Protein AF-0000000067174247 (afdb_homodimer)

Secondary structure (DSSP, 8-state):
------HHHHHHHHHHHHHT-HHHHHHHHTS-HHHHHHHHHHHHHHHTS--EEE-SSS-EEE-HHHHHHHHHHHHHHHHHHHHHHHHTT------EEEEEEEEGGGHHHHHHHHHHHHHHH-TTEEEEEEEE-HHHHHHHHHTTS-SEEEEESTT--TTEEEEEEEEE--EEEEETTSGGGG-TTS-B-GGGGTTSEEEEE--TTHHHHHHHHHHHHT---EEEEEE--HHHHHHHHHTTS-BEEESPPPS--B-TTS-BEEEEEB-S--PPEEEEEEEETTPPPPHHHHHHHHHHHHHHHSS----/------HHHHHHHHHHHHHT-HHHHHHHHTS-HHHHHHHHHHHHHHHTS--EEE-SSS-EEE-HHHHHHHHHHHHHHHHHHHHHHHHTT------EEEEEEEEGGGHHHHHHHHHHHHHHH-TTEEEEEEEE-HHHHHHHHHTTS-SEEEEESTT--TTEEEEEEEEE--EEEEETTSGGGG-TTS-B-GGGGTTSEEEEE--TTHHHHHHHHHHHHT---EEEEEE--HHHHHHHHHTTS-BEEESPPPS--B-TTS-BEEEEEB-S--PPEEEEEEEETTPPPPHHHHHHHHHHHHHHHSS----

Solvent-accessible surface area (backbone atoms only — not comparable to full-atom values): 33000 Å² total; per-residue (Å²): 127,80,79,75,70,51,71,65,42,51,54,51,46,53,40,27,64,73,56,27,18,62,61,60,24,13,60,74,68,72,50,51,48,65,57,50,51,51,41,48,51,50,45,23,60,65,70,69,43,66,40,62,39,82,45,95,52,99,36,43,38,70,30,76,58,25,21,56,47,44,45,52,45,52,36,52,54,50,49,51,53,46,55,56,37,59,70,65,72,47,76,89,68,56,69,47,78,43,46,34,25,28,27,49,92,50,30,25,56,42,49,46,56,49,50,54,50,41,46,72,77,37,66,47,43,48,77,44,65,47,72,31,54,66,69,58,39,52,50,31,30,68,46,36,69,14,68,36,29,43,33,63,67,57,82,70,54,84,64,41,41,72,45,82,46,44,78,36,50,56,28,36,35,32,15,56,84,37,80,67,43,79,46,51,86,54,62,40,51,74,67,81,47,35,90,41,40,25,42,40,59,54,38,92,51,57,32,56,53,57,54,47,52,31,56,76,70,72,38,65,74,38,74,71,40,73,29,71,46,71,60,31,45,46,14,28,16,22,72,62,66,22,33,34,73,50,48,85,79,61,86,64,45,68,29,66,55,68,28,39,40,37,70,28,46,54,66,60,93,64,81,54,49,36,40,22,42,35,32,44,53,91,58,71,72,37,71,63,55,51,51,50,50,49,49,53,47,52,62,39,68,70,47,75,72,80,123,124,81,76,75,71,53,72,66,44,50,52,52,47,53,40,28,65,73,55,26,20,62,61,59,24,12,61,74,68,71,49,49,49,66,58,50,50,50,40,48,50,52,45,23,60,64,72,68,43,66,39,62,39,82,45,95,54,98,35,43,41,69,29,75,59,24,22,57,46,45,44,52,45,52,36,52,53,49,50,53,53,47,55,57,37,58,71,65,73,46,78,90,69,54,68,45,79,43,46,34,25,29,26,48,91,50,30,25,56,42,49,45,56,49,51,55,51,42,45,71,78,36,66,48,43,49,76,43,65,47,72,32,54,67,67,57,40,52,49,30,31,68,45,37,68,13,69,36,29,43,33,64,67,57,84,70,54,83,65,41,43,71,45,82,48,44,76,37,51,57,28,38,35,30,13,57,84,38,80,66,43,78,45,52,85,53,61,42,52,74,66,82,46,36,90,41,42,25,41,41,57,54,38,92,51,56,32,55,52,57,51,47,50,31,55,74,70,73,39,66,73,39,76,71,40,74,31,71,47,71,60,31,45,47,14,28,16,22,72,62,67,23,33,32,71,50,48,82,80,62,86,63,44,69,28,67,55,65,29,40,39,36,72,26,47,52,66,60,93,66,80,53,49,35,39,20,43,36,32,45,53,90,59,71,72,38,71,64,56,50,52,51,50,49,50,54,47,54,63,39,68,69,46,75,72,81,122

Radius of gyration: 26.57 Å; Cα contacts (8 Å, |Δi|>4): 1132; chains: 2; bounding box: 58×86×74 Å

pLDDT: mean 91.12, std 11.35, range [26.22, 98.88]

Structure (mmCIF, N/CA/C/O backbone):
data_AF-0000000067174247-model_v1
#
loop_
_entity.id
_entity.type
_entity.pdbx_description
1 polymer 'Probable hydrogen peroxide-inducible genes activator'
#
loop_
_atom_site.group_PDB
_atom_site.id
_atom_site.type_symbol
_atom_site.label_atom_id
_atom_site.label_alt_id
_atom_site.label_comp_id
_atom_site.label_asym_id
_atom_site.label_entity_id
_atom_site.label_seq_id
_atom_site.pdbx_PDB_ins_code
_atom_site.Cartn_x
_atom_site.Cartn_y
_atom_site.Cartn_z
_atom_site.occupancy
_atom_site.B_iso_or_equiv
_atom_site.auth_seq_id
_atom_site.auth_comp_id
_atom_site.auth_asym_id
_atom_site.auth_atom_id
_atom_site.pdbx_PDB_model_num
ATOM 1 N N . MET A 1 1 ? -18.281 -20.656 -41.594 1 36.91 1 MET A N 1
ATOM 2 C CA . MET A 1 1 ? -16.844 -20.766 -41.875 1 36.91 1 MET A CA 1
ATOM 3 C C . MET A 1 1 ? -16.062 -21 -40.594 1 36.91 1 MET A C 1
ATOM 5 O O . MET A 1 1 ? -16.438 -20.516 -39.531 1 36.91 1 MET A O 1
ATOM 9 N N . ALA A 1 2 ? -15.32 -22.016 -40.5 1 44.81 2 ALA A N 1
ATOM 10 C CA . ALA A 1 2 ? -14.539 -22.453 -39.344 1 44.81 2 ALA A CA 1
ATOM 11 C C . ALA A 1 2 ? -13.75 -21.281 -38.75 1 44.81 2 ALA A C 1
ATOM 13 O O . ALA A 1 2 ? -13.148 -20.5 -39.5 1 44.81 2 ALA A O 1
ATOM 14 N N . LYS A 1 3 ? -14.156 -20.609 -37.594 1 57.16 3 LYS A N 1
ATOM 15 C CA . LYS A 1 3 ? -13.422 -19.547 -36.938 1 57.16 3 LYS A CA 1
ATOM 16 C C . LYS A 1 3 ? -11.93 -19.859 -36.875 1 57.16 3 LYS A C 1
ATOM 18 O O . LYS A 1 3 ? -11.539 -20.938 -36.438 1 57.16 3 LYS A O 1
ATOM 23 N N . SER A 1 4 ? -11.211 -19.25 -37.844 1 69.38 4 SER A N 1
ATOM 24 C CA . SER A 1 4 ? -9.883 -19.75 -38.188 1 69.38 4 SER A CA 1
ATOM 25 C C . SER A 1 4 ? -8.789 -18.984 -37.438 1 69.38 4 SER A C 1
ATOM 27 O O . SER A 1 4 ? -7.922 -18.375 -38.062 1 69.38 4 SER A O 1
ATOM 29 N N . PHE A 1 5 ? -9.008 -18.641 -36.188 1 75 5 PHE A N 1
ATOM 30 C CA . PHE A 1 5 ? -7.812 -18.062 -35.594 1 75 5 PHE A CA 1
ATOM 31 C C . PHE A 1 5 ? -6.871 -19.156 -35.094 1 75 5 PHE A C 1
ATOM 33 O O . PHE A 1 5 ? -7.293 -20.297 -34.875 1 75 5 PHE A O 1
ATOM 40 N N . THR A 1 6 ? -5.562 -18.797 -35.031 1 83 6 THR A N 1
ATOM 41 C CA . THR A 1 6 ? -4.523 -19.75 -34.656 1 83 6 THR A CA 1
ATOM 42 C C . THR A 1 6 ? -4.191 -19.625 -33.188 1 83 6 THR A C 1
ATOM 44 O O . THR A 1 6 ? -4.512 -18.625 -32.531 1 83 6 THR A O 1
ATOM 47 N N . LEU A 1 7 ? -3.551 -20.672 -32.688 1 87.06 7 LEU A N 1
ATOM 48 C CA . LEU A 1 7 ? -3.055 -20.656 -31.312 1 87.06 7 LEU A CA 1
ATOM 49 C C . LEU A 1 7 ? -2.008 -19.562 -31.141 1 87.06 7 LEU A C 1
ATOM 51 O O . LEU A 1 7 ? -1.919 -18.953 -30.062 1 87.06 7 LEU A O 1
ATOM 55 N N . VAL A 1 8 ? -1.284 -19.266 -32.188 1 87.75 8 VAL A N 1
ATOM 56 C CA . VAL A 1 8 ? -0.26 -18.219 -32.125 1 87.75 8 VAL A CA 1
ATOM 57 C C . VAL A 1 8 ? -0.917 -16.859 -31.969 1 87.75 8 VAL A C 1
ATOM 59 O O . VAL A 1 8 ? -0.449 -16.031 -31.172 1 87.75 8 VAL A O 1
ATOM 62 N N . GLN A 1 9 ? -1.963 -16.688 -32.625 1 88.25 9 GLN A N 1
ATOM 63 C CA . GLN A 1 9 ? -2.691 -15.422 -32.5 1 88.25 9 GLN A CA 1
ATOM 64 C C . GLN A 1 9 ? -3.238 -15.242 -31.078 1 88.25 9 GLN A C 1
ATOM 66 O O . GLN A 1 9 ? -3.205 -14.141 -30.531 1 88.25 9 GLN A O 1
ATOM 71 N N . LEU A 1 10 ? -3.703 -16.328 -30.516 1 89.25 10 LEU A N 1
ATOM 72 C CA . LEU A 1 10 ? -4.215 -16.281 -29.141 1 89.25 10 LEU A CA 1
ATOM 73 C C . LEU A 1 10 ? -3.092 -15.961 -28.156 1 89.25 10 LEU A C 1
ATOM 75 O O . LEU A 1 10 ? -3.287 -15.203 -27.203 1 89.25 10 LEU A O 1
ATOM 79 N N . ARG A 1 11 ? -1.966 -16.562 -28.375 1 90.38 11 ARG A N 1
ATOM 80 C CA . ARG A 1 11 ? -0.806 -16.297 -27.531 1 90.38 11 ARG A CA 1
ATOM 81 C C . ARG A 1 11 ? -0.373 -14.836 -27.656 1 90.38 11 ARG A C 1
ATOM 83 O O . ARG A 1 11 ? -0.05 -14.195 -26.656 1 90.38 11 ARG A O 1
ATOM 90 N N . TYR A 1 12 ? -0.351 -14.336 -28.891 1 91.88 12 TYR A N 1
ATOM 91 C CA . TYR A 1 12 ? -0.021 -12.938 -29.125 1 91.88 12 TYR A CA 1
ATOM 92 C C . TYR A 1 12 ? -0.999 -12.016 -28.422 1 91.88 12 TYR A C 1
ATOM 94 O O . TYR A 1 12 ? -0.587 -11.07 -27.734 1 91.88 12 TYR A O 1
ATOM 102 N N . PHE A 1 13 ? -2.225 -12.336 -28.516 1 92.81 13 PHE A N 1
ATOM 103 C CA . PHE A 1 13 ? -3.293 -11.562 -27.891 1 92.81 13 PHE A CA 1
ATOM 104 C C . PHE A 1 13 ? -3.119 -11.516 -26.391 1 92.81 13 PHE A C 1
ATOM 106 O O . PHE A 1 13 ? -3.191 -10.445 -25.781 1 92.81 13 PHE A O 1
ATOM 113 N N . THR A 1 14 ? -2.852 -12.688 -25.781 1 90.5 14 THR A N 1
ATOM 114 C CA . THR A 1 14 ? -2.711 -12.781 -24.344 1 90.5 14 THR A CA 1
ATOM 115 C C . THR A 1 14 ? -1.505 -11.977 -23.859 1 90.5 14 THR A C 1
ATOM 117 O O . THR A 1 14 ? -1.547 -11.359 -22.797 1 90.5 14 THR A O 1
ATOM 120 N N . ALA A 1 15 ? -0.456 -11.945 -24.609 1 90.06 15 ALA A N 1
ATOM 121 C CA . ALA A 1 15 ? 0.736 -11.172 -24.281 1 90.06 15 ALA A CA 1
ATOM 122 C C . ALA A 1 15 ? 0.451 -9.672 -24.328 1 90.06 15 ALA A C 1
ATOM 124 O O . ALA A 1 15 ? 0.858 -8.93 -23.438 1 90.06 15 ALA A O 1
ATOM 125 N N . VAL A 1 16 ? -0.258 -9.273 -25.375 1 91.44 16 VAL A N 1
ATOM 126 C CA . VAL A 1 16 ? -0.594 -7.855 -25.5 1 91.44 16 VAL A CA 1
ATOM 127 C C . VAL A 1 16 ? -1.51 -7.43 -24.359 1 91.44 16 VAL A C 1
ATOM 129 O O . VAL A 1 16 ? -1.368 -6.332 -23.812 1 91.44 16 VAL A O 1
ATOM 132 N N . ALA A 1 17 ? -2.408 -8.297 -24.047 1 89.19 17 ALA A N 1
ATOM 133 C CA . ALA A 1 17 ? -3.33 -8.016 -22.938 1 89.19 17 ALA A CA 1
ATOM 134 C C . ALA A 1 17 ? -2.578 -7.824 -21.625 1 89.19 17 ALA A C 1
ATOM 136 O O . ALA A 1 17 ? -2.91 -6.938 -20.844 1 89.19 17 ALA A O 1
ATOM 137 N N . ARG A 1 18 ? -1.599 -8.609 -21.438 1 84.62 18 ARG A N 1
ATOM 138 C CA . ARG A 1 18 ? -0.809 -8.578 -20.219 1 84.62 18 ARG A CA 1
ATOM 139 C C . ARG A 1 18 ? 0.027 -7.309 -20.125 1 84.62 18 ARG A C 1
ATOM 141 O O . ARG A 1 18 ? 0.11 -6.684 -19.062 1 84.62 18 ARG A O 1
ATOM 148 N N . HIS A 1 19 ? 0.591 -6.895 -21.219 1 83.44 19 HIS A N 1
ATOM 149 C CA . HIS A 1 19 ? 1.525 -5.777 -21.234 1 83.44 19 HIS A CA 1
ATOM 150 C C . HIS A 1 19 ? 0.799 -4.453 -21.453 1 83.44 19 HIS A C 1
ATOM 152 O O . HIS A 1 19 ? 1.35 -3.385 -21.188 1 83.44 19 HIS A O 1
ATOM 158 N N . GLU A 1 20 ? -0.34 -4.559 -22 1 86.31 20 GLU A N 1
ATOM 159 C CA . GLU A 1 20 ? -1.117 -3.389 -22.406 1 86.31 20 GLU A CA 1
ATOM 160 C C . GLU A 1 20 ? -0.294 -2.449 -23.281 1 86.31 20 GLU A C 1
ATOM 162 O O . GLU A 1 20 ? -0.422 -1.227 -23.172 1 86.31 20 GLU A O 1
ATOM 167 N N . ASN A 1 21 ? 0.574 -3.018 -23.922 1 86 21 ASN A N 1
ATOM 168 C CA . ASN A 1 21 ? 1.507 -2.312 -24.797 1 86 21 ASN A CA 1
ATOM 169 C C . ASN A 1 21 ? 2.006 -3.211 -25.922 1 86 21 ASN A C 1
ATOM 171 O O . ASN A 1 21 ? 2.594 -4.266 -25.672 1 86 21 ASN A O 1
ATOM 175 N N . MET A 1 22 ? 1.813 -2.723 -27.188 1 89.62 22 MET A N 1
ATOM 176 C CA . MET A 1 22 ? 2.15 -3.531 -28.344 1 89.62 22 MET A CA 1
ATOM 177 C C . MET A 1 22 ? 3.656 -3.744 -28.453 1 89.62 22 MET A C 1
ATOM 179 O O . MET A 1 22 ? 4.117 -4.867 -28.672 1 89.62 22 MET A O 1
ATOM 183 N N . ARG A 1 23 ? 4.328 -2.666 -28.141 1 86.44 23 ARG A N 1
ATOM 184 C CA . ARG A 1 23 ? 5.781 -2.74 -28.266 1 86.44 23 ARG A CA 1
ATOM 185 C C . ARG A 1 23 ? 6.375 -3.658 -27.203 1 86.44 23 ARG A C 1
ATOM 187 O O . ARG A 1 23 ? 7.219 -4.504 -27.5 1 86.44 23 ARG A O 1
ATOM 194 N N . ALA A 1 24 ? 5.898 -3.562 -26 1 87.31 24 ALA A N 1
ATOM 195 C CA . ALA A 1 24 ? 6.383 -4.395 -24.906 1 87.31 24 ALA A CA 1
ATOM 196 C C . ALA A 1 24 ? 6.059 -5.863 -25.141 1 87.31 24 ALA A C 1
ATOM 198 O O . ALA A 1 24 ? 6.891 -6.738 -24.891 1 87.31 24 ALA A O 1
ATOM 199 N N . ALA A 1 25 ? 4.93 -6.074 -25.609 1 90.5 25 ALA A N 1
ATOM 200 C CA . ALA A 1 25 ? 4.504 -7.441 -25.906 1 90.5 25 ALA A CA 1
ATOM 201 C C . ALA A 1 25 ? 5.344 -8.047 -27.016 1 90.5 25 ALA A C 1
ATOM 203 O O . ALA A 1 25 ? 5.734 -9.219 -26.953 1 90.5 25 ALA A O 1
ATOM 204 N N . ALA A 1 26 ? 5.684 -7.281 -28.016 1 91.62 26 ALA A N 1
ATOM 205 C CA . ALA A 1 26 ? 6.488 -7.762 -29.125 1 91.62 26 ALA A CA 1
ATOM 206 C C . ALA A 1 26 ? 7.887 -8.164 -28.672 1 91.62 26 ALA A C 1
ATOM 208 O O . ALA A 1 26 ? 8.406 -9.203 -29.078 1 91.62 26 ALA A O 1
ATOM 209 N N . LEU A 1 27 ? 8.414 -7.336 -27.781 1 85.44 27 LEU A N 1
ATOM 210 C CA . LEU A 1 27 ? 9.727 -7.625 -27.219 1 85.44 27 LEU A CA 1
ATOM 211 C C . LEU A 1 27 ? 9.703 -8.922 -26.422 1 85.44 27 LEU A C 1
ATOM 213 O O . LEU A 1 27 ? 10.594 -9.766 -26.562 1 85.44 27 LEU A O 1
ATOM 217 N N . ASP A 1 28 ? 8.688 -9.102 -25.703 1 85.06 28 ASP A N 1
ATOM 218 C CA . ASP A 1 28 ? 8.531 -10.289 -24.859 1 85.06 28 ASP A CA 1
ATOM 219 C C . ASP A 1 28 ? 8.383 -11.547 -25.719 1 85.06 28 ASP A C 1
ATOM 221 O O . ASP A 1 28 ? 8.859 -12.617 -25.344 1 85.06 28 ASP A O 1
ATOM 225 N N . LEU A 1 29 ? 7.719 -11.422 -26.828 1 89.5 29 LEU A N 1
ATOM 226 C CA . LEU A 1 29 ? 7.41 -12.547 -27.703 1 89.5 29 LEU A CA 1
ATOM 227 C C . LEU A 1 29 ? 8.516 -12.75 -28.734 1 89.5 29 LEU A C 1
ATOM 229 O O . LEU A 1 29 ? 8.5 -13.719 -29.484 1 89.5 29 LEU A O 1
ATOM 233 N N . ASN A 1 30 ? 9.453 -11.812 -28.688 1 89.81 30 ASN A N 1
ATOM 234 C CA . ASN A 1 30 ? 10.547 -11.852 -29.641 1 89.81 30 ASN A CA 1
ATOM 235 C C . ASN A 1 30 ? 10.039 -11.805 -31.078 1 89.81 30 ASN A C 1
ATOM 237 O O . ASN A 1 30 ? 10.406 -12.648 -31.906 1 89.81 30 ASN A O 1
ATOM 241 N N . VAL A 1 31 ? 9.109 -10.883 -31.391 1 92.06 31 VAL A N 1
ATOM 242 C CA . VAL A 1 31 ? 8.602 -10.594 -32.719 1 92.06 31 VAL A CA 1
ATOM 243 C C . VAL A 1 31 ? 8.609 -9.086 -32.969 1 92.06 31 VAL A C 1
ATOM 245 O O . VAL A 1 31 ? 8.859 -8.305 -32.031 1 92.06 31 VAL A O 1
ATOM 248 N N . THR A 1 32 ? 8.445 -8.719 -34.156 1 91.38 32 THR A N 1
ATOM 249 C CA . THR A 1 32 ? 8.352 -7.289 -34.469 1 91.38 32 THR A CA 1
ATOM 250 C C . THR A 1 32 ? 6.977 -6.75 -34.094 1 91.38 32 THR A C 1
ATOM 252 O O . THR A 1 32 ? 5.992 -7.488 -34.094 1 91.38 32 THR A O 1
ATOM 255 N N . GLN A 1 33 ? 7.004 -5.512 -33.75 1 91.75 33 GLN A N 1
ATOM 256 C CA . GLN A 1 33 ? 5.734 -4.863 -33.438 1 91.75 33 GLN A CA 1
ATOM 257 C C . GLN A 1 33 ? 4.758 -4.957 -34.594 1 91.75 33 GLN A C 1
ATOM 259 O O . GLN A 1 33 ? 3.551 -5.094 -34.406 1 91.75 33 GLN A O 1
ATOM 264 N N . SER A 1 34 ? 5.258 -4.887 -35.812 1 93.44 34 SER A N 1
ATOM 265 C CA . SER A 1 34 ? 4.41 -4.973 -37 1 93.44 34 SER A CA 1
ATOM 266 C C . SER A 1 34 ? 3.771 -6.352 -37.125 1 93.44 34 SER A C 1
ATOM 268 O O . SER A 1 34 ? 2.584 -6.469 -37.438 1 93.44 34 SER A O 1
ATOM 270 N N . THR A 1 35 ? 4.551 -7.363 -36.906 1 91.94 35 THR A N 1
ATOM 271 C CA . THR A 1 35 ? 4.055 -8.734 -36.938 1 91.94 35 THR A CA 1
ATOM 272 C C . THR A 1 35 ? 2.959 -8.938 -35.906 1 91.94 35 THR A C 1
ATOM 274 O O . THR A 1 35 ? 1.91 -9.508 -36.188 1 91.94 35 THR A O 1
ATOM 277 N N . LEU A 1 36 ? 3.248 -8.508 -34.719 1 94.69 36 LEU A N 1
ATOM 278 C CA . LEU A 1 36 ? 2.293 -8.648 -33.625 1 94.69 36 LEU A CA 1
ATOM 279 C C . LEU A 1 36 ? 1.013 -7.871 -33.906 1 94.69 36 LEU A C 1
ATOM 281 O O . LEU A 1 36 ? -0.089 -8.383 -33.688 1 94.69 36 LEU A O 1
ATOM 285 N N . SER A 1 37 ? 1.156 -6.637 -34.406 1 94.19 37 SER A N 1
ATOM 286 C CA . SER A 1 37 ? 0.009 -5.793 -34.719 1 94.19 37 SER A CA 1
ATOM 287 C C . SER A 1 37 ? -0.855 -6.43 -35.812 1 94.19 37 SER A C 1
ATOM 289 O O . SER A 1 37 ? -2.084 -6.434 -35.719 1 94.19 37 SER A O 1
ATOM 291 N N . ALA A 1 38 ? -0.225 -6.953 -36.812 1 93.38 38 ALA A N 1
ATOM 292 C CA . ALA A 1 38 ? -0.947 -7.609 -37.875 1 93.38 38 ALA A CA 1
ATOM 293 C C . ALA A 1 38 ? -1.72 -8.82 -37.375 1 93.38 38 ALA A C 1
ATOM 295 O O . ALA A 1 38 ? -2.861 -9.055 -37.781 1 93.38 38 ALA A O 1
ATOM 296 N N . ALA A 1 39 ? -1.055 -9.578 -36.562 1 92.88 39 ALA A N 1
ATOM 297 C CA . ALA A 1 39 ? -1.688 -10.766 -36 1 92.88 39 ALA A CA 1
ATOM 298 C C . ALA A 1 39 ? -2.916 -10.391 -35.188 1 92.88 39 ALA A C 1
ATOM 300 O O . ALA A 1 39 ? -3.947 -11.07 -35.25 1 92.88 39 ALA A O 1
ATOM 301 N N . ILE A 1 40 ? -2.803 -9.352 -34.406 1 94.38 40 ILE A N 1
ATOM 302 C CA . ILE A 1 40 ? -3.904 -8.891 -33.562 1 94.38 40 ILE A CA 1
ATOM 303 C C . ILE A 1 40 ? -5.051 -8.398 -34.438 1 94.38 40 ILE A C 1
ATOM 305 O O . ILE A 1 40 ? -6.219 -8.703 -34.188 1 94.38 40 ILE A O 1
ATOM 309 N N . HIS A 1 41 ? -4.703 -7.684 -35.469 1 93.75 41 HIS A N 1
ATOM 310 C CA . HIS A 1 41 ? -5.719 -7.191 -36.375 1 93.75 41 HIS A CA 1
ATOM 311 C C . HIS A 1 41 ? -6.449 -8.344 -37.062 1 93.75 41 HIS A C 1
ATOM 313 O O . HIS A 1 41 ? -7.672 -8.297 -37.219 1 93.75 41 HIS A O 1
ATOM 319 N N . GLN A 1 42 ? -5.715 -9.281 -37.469 1 90.44 42 GLN A N 1
ATOM 320 C CA . GLN A 1 42 ? -6.328 -10.453 -38.094 1 90.44 42 GLN A CA 1
ATOM 321 C C . GLN A 1 42 ? -7.246 -11.18 -37.125 1 90.44 42 GLN A C 1
ATOM 323 O O . GLN A 1 42 ? -8.328 -11.633 -37.5 1 90.44 42 GLN A O 1
ATOM 328 N N . LEU A 1 43 ? -6.793 -11.344 -35.906 1 91.88 43 LEU A N 1
ATOM 329 C CA . LEU A 1 43 ? -7.613 -11.977 -34.875 1 91.88 43 LEU A CA 1
ATOM 330 C C . LEU A 1 43 ? -8.914 -11.203 -34.688 1 91.88 43 LEU A C 1
ATOM 332 O O . LEU A 1 43 ? -9.984 -11.797 -34.562 1 91.88 43 LEU A O 1
ATOM 336 N N . GLU A 1 44 ? -8.789 -9.891 -34.625 1 93.62 44 GLU A N 1
ATOM 337 C CA . GLU A 1 44 ? -9.961 -9.039 -34.438 1 93.62 44 GLU A CA 1
ATOM 338 C C . GLU A 1 44 ? -10.938 -9.219 -35.594 1 93.62 44 GLU A C 1
ATOM 340 O O . GLU A 1 44 ? -12.156 -9.273 -35.406 1 93.62 44 GLU A O 1
ATOM 345 N N . ARG A 1 45 ? -10.43 -9.32 -36.781 1 90.06 45 ARG A N 1
ATOM 346 C CA . ARG A 1 45 ? -11.258 -9.555 -37.938 1 90.06 45 ARG A CA 1
ATOM 347 C C . ARG A 1 45 ? -11.969 -10.898 -37.875 1 90.06 45 ARG A C 1
ATOM 349 O O . ARG A 1 45 ? -13.156 -11.008 -38.188 1 90.06 45 ARG A O 1
ATOM 356 N N . GLU A 1 46 ? -11.258 -11.875 -37.469 1 86.81 46 GLU A N 1
ATOM 357 C CA . GLU A 1 46 ? -11.805 -13.227 -37.406 1 86.81 46 GLU A CA 1
ATOM 358 C C . GLU A 1 46 ? -12.906 -13.328 -36.344 1 86.81 46 GLU A C 1
ATOM 360 O O . GLU A 1 46 ? -13.906 -14.023 -36.562 1 86.81 46 GLU A O 1
ATOM 365 N N . VAL A 1 47 ? -12.625 -12.656 -35.25 1 88.94 47 VAL A N 1
ATOM 366 C CA . VAL A 1 47 ? -13.602 -12.742 -34.156 1 88.94 47 VAL A CA 1
ATOM 367 C C . VAL A 1 47 ? -14.688 -11.688 -34.375 1 88.94 47 VAL A C 1
ATOM 369 O O . VAL A 1 47 ? -15.75 -11.758 -33.75 1 88.94 47 VAL A O 1
ATOM 372 N N . GLY A 1 48 ? -14.469 -10.727 -35.188 1 89.44 48 GLY A N 1
ATOM 373 C CA . GLY A 1 48 ? -15.477 -9.734 -35.562 1 89.44 48 GLY A CA 1
ATOM 374 C C . GLY A 1 48 ? -15.633 -8.648 -34.5 1 89.44 48 GLY A C 1
ATOM 375 O O . GLY A 1 48 ? -16.734 -8.125 -34.312 1 89.44 48 GLY A O 1
ATOM 376 N N . ALA A 1 49 ? -14.625 -8.422 -33.781 1 92.25 49 ALA A N 1
ATOM 377 C CA . ALA A 1 49 ? -14.68 -7.414 -32.719 1 92.25 49 ALA A CA 1
ATOM 378 C C . ALA A 1 49 ? -13.297 -6.805 -32.469 1 92.25 49 ALA A C 1
ATOM 380 O O . ALA A 1 49 ? -12.273 -7.465 -32.688 1 92.25 49 ALA A O 1
ATOM 381 N N . GLU A 1 50 ? -13.312 -5.574 -32.094 1 93.75 50 GLU A N 1
ATOM 382 C CA . GLU A 1 50 ? -12.086 -4.98 -31.578 1 93.75 50 GLU A CA 1
ATOM 383 C C . GLU A 1 50 ? -11.758 -5.5 -30.188 1 93.75 50 GLU A C 1
ATOM 385 O O . GLU A 1 50 ? -12.641 -5.578 -29.328 1 93.75 50 GLU A O 1
ATOM 390 N N . LEU A 1 51 ? -10.508 -5.824 -30.062 1 93.56 51 LEU A N 1
ATOM 391 C CA . LEU A 1 51 ? -10.117 -6.449 -28.812 1 93.56 51 LEU A CA 1
ATOM 392 C C . LEU A 1 51 ? -9.375 -5.457 -27.922 1 93.56 51 LEU A C 1
ATOM 394 O O . LEU A 1 51 ? -9.25 -5.672 -26.719 1 93.56 51 LEU A O 1
ATOM 398 N N . PHE A 1 52 ? -8.82 -4.453 -28.531 1 93.56 52 PHE A N 1
ATOM 399 C CA . PHE A 1 52 ? -8.086 -3.422 -27.812 1 93.56 52 PHE A CA 1
ATOM 400 C C . PHE A 1 52 ? -8.562 -2.033 -28.219 1 93.56 52 PHE A C 1
ATOM 402 O O . PHE A 1 52 ? -8.984 -1.822 -29.344 1 93.56 52 PHE A O 1
ATOM 409 N N . GLN A 1 53 ? -8.555 -1.161 -27.188 1 91.69 53 GLN A N 1
ATOM 410 C CA . GLN A 1 53 ? -8.742 0.262 -27.453 1 91.69 53 GLN A CA 1
ATOM 411 C C . GLN A 1 53 ? -7.453 1.04 -27.203 1 91.69 53 GLN A C 1
ATOM 413 O O . GLN A 1 53 ? -6.703 0.739 -26.281 1 91.69 53 GLN A O 1
ATOM 418 N N . ARG A 1 54 ? -7.223 1.934 -28.125 1 82.88 54 ARG A N 1
ATOM 419 C CA . ARG A 1 54 ? -6.027 2.76 -28 1 82.88 54 ARG A CA 1
ATOM 420 C C . ARG A 1 54 ? -6.262 3.91 -27.016 1 82.88 54 ARG A C 1
ATOM 422 O O . ARG A 1 54 ? -7.34 4.512 -27.016 1 82.88 54 ARG A O 1
ATOM 429 N N . LEU A 1 55 ? -5.32 4.012 -26.078 1 77.25 55 LEU A N 1
ATOM 430 C CA . LEU A 1 55 ? -5.383 5.117 -25.125 1 77.25 55 LEU A CA 1
ATOM 431 C C . LEU A 1 55 ? -4.551 6.301 -25.609 1 77.25 55 LEU A C 1
ATOM 433 O O . LEU A 1 55 ? -3.66 6.137 -26.438 1 77.25 55 LEU A O 1
ATOM 437 N N . SER A 1 56 ? -5.012 7.426 -25.172 1 67.75 56 SER A N 1
ATOM 438 C CA . SER A 1 56 ? -4.293 8.633 -25.547 1 67.75 56 SER A CA 1
ATOM 439 C C . SER A 1 56 ? -2.814 8.539 -25.172 1 67.75 56 SER A C 1
ATOM 441 O O . SER A 1 56 ? -1.959 9.094 -25.875 1 67.75 56 SER A O 1
ATOM 443 N N . SER A 1 57 ? -2.629 7.895 -24.234 1 64.19 57 SER A N 1
ATOM 444 C CA . SER A 1 57 ? -1.249 7.609 -23.859 1 64.19 57 SER A CA 1
ATOM 445 C C . SER A 1 57 ? -0.717 6.379 -24.578 1 64.19 57 SER A C 1
ATOM 447 O O . SER A 1 57 ? -1.491 5.602 -25.141 1 64.19 57 SER A O 1
ATOM 449 N N . ARG A 1 58 ? 0.481 6.336 -25.078 1 62.69 58 ARG A N 1
ATOM 450 C CA . ARG A 1 58 ? 1.115 5.246 -25.812 1 62.69 58 ARG A CA 1
ATOM 451 C C . ARG A 1 58 ? 0.717 3.893 -25.234 1 62.69 58 ARG A C 1
ATOM 453 O O . ARG A 1 58 ? 1.291 2.865 -25.609 1 62.69 58 ARG A O 1
ATOM 460 N N . GLY A 1 59 ? -0.669 3.6 -24.828 1 78.31 59 GLY A N 1
ATOM 461 C CA . GLY A 1 59 ? -1.059 2.338 -24.219 1 78.31 59 GLY A CA 1
ATOM 462 C C . GLY A 1 59 ? -2.342 1.768 -24.797 1 78.31 59 GLY A C 1
ATOM 463 O O . GLY A 1 59 ? -2.969 2.385 -25.656 1 78.31 59 GLY A O 1
ATOM 464 N N . LEU A 1 60 ? -2.51 0.338 -24.703 1 87.5 60 LEU A N 1
ATOM 465 C CA . LEU A 1 60 ? -3.705 -0.396 -25.094 1 87.5 60 LEU A CA 1
ATOM 466 C C . LEU A 1 60 ? -4.477 -0.888 -23.875 1 87.5 60 LEU A C 1
ATOM 468 O O . LEU A 1 60 ? -3.883 -1.137 -22.828 1 87.5 60 LEU A O 1
ATOM 472 N N . ARG A 1 61 ? -5.793 -0.811 -24.062 1 88.19 61 ARG A N 1
ATOM 473 C CA . ARG A 1 61 ? -6.648 -1.43 -23.047 1 88.19 61 ARG A CA 1
ATOM 474 C C . ARG A 1 61 ? -7.633 -2.402 -23.688 1 88.19 61 ARG A C 1
ATOM 476 O O . ARG A 1 61 ? -8.133 -2.152 -24.797 1 88.19 61 ARG A O 1
ATOM 483 N N . LEU A 1 62 ? -7.887 -3.48 -22.953 1 90 62 LEU A N 1
ATOM 484 C CA . LEU A 1 62 ? -8.859 -4.457 -23.438 1 90 62 LEU A CA 1
ATOM 485 C C . LEU A 1 62 ? -10.242 -3.832 -23.562 1 90 62 LEU A C 1
ATOM 487 O O . LEU A 1 62 ? -10.664 -3.07 -22.688 1 90 62 LEU A O 1
ATOM 491 N N . THR A 1 63 ? -10.867 -4.109 -24.688 1 90.12 63 THR A N 1
ATOM 492 C CA . THR A 1 63 ? -12.305 -3.865 -24.797 1 90.12 63 THR A CA 1
ATOM 493 C C . THR A 1 63 ? -13.086 -4.914 -24.016 1 90.12 63 THR A C 1
ATOM 495 O O . THR A 1 63 ? -12.5 -5.824 -23.422 1 90.12 63 THR A O 1
ATOM 498 N N . ALA A 1 64 ? -14.422 -4.734 -23.969 1 87.12 64 ALA A N 1
ATOM 499 C CA . ALA A 1 64 ? -15.273 -5.746 -23.344 1 87.12 64 ALA A CA 1
ATOM 500 C C . ALA A 1 64 ? -15.117 -7.098 -24.047 1 87.12 64 ALA A C 1
ATOM 502 O O . ALA A 1 64 ? -15.047 -8.133 -23.375 1 87.12 64 ALA A O 1
ATOM 503 N N . GLU A 1 65 ? -15.031 -7.031 -25.312 1 90.19 65 GLU A N 1
ATOM 504 C CA . GLU A 1 65 ? -14.836 -8.242 -26.109 1 90.19 65 GLU A CA 1
ATOM 505 C C . GLU A 1 65 ? -13.461 -8.852 -25.859 1 90.19 65 GLU A C 1
ATOM 507 O O . GLU A 1 65 ? -13.328 -10.078 -25.781 1 90.19 65 GLU A O 1
ATOM 512 N N . GLY A 1 66 ? -12.531 -7.965 -25.734 1 91.62 66 GLY A N 1
ATOM 513 C CA . GLY A 1 66 ? -11.195 -8.43 -25.406 1 91.62 66 GLY A CA 1
ATOM 514 C C . GLY A 1 66 ? -11.109 -9.148 -24.078 1 91.62 66 GLY A C 1
ATOM 515 O O . GLY A 1 66 ? -10.461 -10.188 -23.969 1 91.62 66 GLY A O 1
ATOM 516 N N . ARG A 1 67 ? -11.812 -8.68 -23.156 1 87.94 67 ARG A N 1
ATOM 517 C CA . ARG A 1 67 ? -11.844 -9.289 -21.828 1 87.94 67 ARG A CA 1
ATOM 518 C C . ARG A 1 67 ? -12.484 -10.672 -21.875 1 87.94 67 ARG A C 1
ATOM 520 O O . ARG A 1 67 ? -11.969 -11.617 -21.266 1 87.94 67 ARG A O 1
ATOM 527 N N . ARG A 1 68 ? -13.508 -10.797 -22.578 1 85.38 68 ARG A N 1
ATOM 528 C CA . ARG A 1 68 ? -14.18 -12.086 -22.703 1 85.38 68 ARG A CA 1
ATOM 529 C C . ARG A 1 68 ? -13.281 -13.102 -23.406 1 85.38 68 ARG A C 1
ATOM 531 O O . ARG A 1 68 ? -13.227 -14.266 -23 1 85.38 68 ARG A O 1
ATOM 538 N N . LEU A 1 69 ? -12.641 -12.617 -24.391 1 88.31 69 LEU A N 1
ATOM 539 C CA . LEU A 1 69 ? -11.75 -13.516 -25.109 1 88.31 69 LEU A CA 1
ATOM 540 C C . LEU A 1 69 ? -10.594 -13.961 -24.234 1 88.31 69 LEU A C 1
ATOM 542 O O . LEU A 1 69 ? -10.188 -15.125 -24.266 1 88.31 69 LEU A O 1
ATOM 546 N N . LEU A 1 70 ? -10.094 -13.031 -23.453 1 89.38 70 LEU A N 1
ATOM 547 C CA . LEU A 1 70 ? -8.953 -13.352 -22.609 1 89.38 70 LEU A CA 1
ATOM 548 C C . LEU A 1 70 ? -9.297 -14.453 -21.625 1 89.38 70 LEU A C 1
ATOM 550 O O . LEU A 1 70 ? -8.508 -15.375 -21.406 1 89.38 70 LEU A O 1
ATOM 554 N N . ILE A 1 71 ? -10.453 -14.398 -21.078 1 83.75 71 ILE A N 1
ATOM 555 C CA . ILE A 1 71 ? -10.914 -15.391 -20.109 1 83.75 71 ILE A CA 1
ATOM 556 C C . ILE A 1 71 ? -10.93 -16.781 -20.766 1 83.75 71 ILE A C 1
ATOM 558 O O . ILE A 1 71 ? -10.422 -17.734 -20.188 1 83.75 71 ILE A O 1
ATOM 562 N N . GLY A 1 72 ? -11.328 -16.828 -21.938 1 84.38 72 GLY A N 1
ATOM 563 C CA . GLY A 1 72 ? -11.43 -18.094 -22.641 1 84.38 72 GLY A CA 1
ATOM 564 C C . GLY A 1 72 ? -10.109 -18.547 -23.234 1 84.38 72 GLY A C 1
ATOM 565 O O . GLY A 1 72 ? -9.844 -19.75 -23.328 1 84.38 72 GLY A O 1
ATOM 566 N N . ALA A 1 73 ? -9.328 -17.641 -23.625 1 88.25 73 ALA A N 1
ATOM 567 C CA . ALA A 1 73 ? -8.078 -17.938 -24.312 1 88.25 73 ALA A CA 1
ATOM 568 C C . ALA A 1 73 ? -7.133 -18.734 -23.422 1 88.25 73 ALA A C 1
ATOM 570 O O . ALA A 1 73 ? -6.426 -19.641 -23.891 1 88.25 73 ALA A O 1
ATOM 571 N N . LYS A 1 74 ? -7.164 -18.5 -22.203 1 87.38 74 LYS A N 1
ATOM 572 C CA . LYS A 1 74 ? -6.246 -19.141 -21.266 1 87.38 74 LYS A CA 1
ATOM 573 C C . LYS A 1 74 ? -6.496 -20.641 -21.203 1 87.38 74 LYS A C 1
ATOM 575 O O . LYS A 1 74 ? -5.559 -21.438 -21.297 1 87.38 74 LYS A O 1
ATOM 580 N N . THR A 1 75 ? -7.68 -21.047 -21.156 1 84.88 75 THR A N 1
ATOM 581 C CA . THR A 1 75 ? -8.016 -22.469 -21.062 1 84.88 75 THR A CA 1
ATOM 582 C C . THR A 1 75 ? -7.738 -23.172 -22.391 1 84.88 75 THR A C 1
ATOM 584 O O . THR A 1 75 ? -7.246 -24.297 -22.406 1 84.88 75 THR A O 1
ATOM 587 N N . VAL A 1 76 ? -8.008 -22.484 -23.422 1 82.62 76 VAL A N 1
ATOM 588 C CA . VAL A 1 76 ? -7.773 -23.062 -24.75 1 82.62 76 VAL A CA 1
ATOM 589 C C . VAL A 1 76 ? -6.277 -23.297 -24.953 1 82.62 76 VAL A C 1
ATOM 591 O O . VAL A 1 76 ? -5.871 -24.375 -25.391 1 82.62 76 VAL A O 1
ATOM 594 N N . LEU A 1 77 ? -5.523 -22.328 -24.609 1 86.44 77 LEU A N 1
ATOM 595 C CA . LEU A 1 77 ? -4.078 -22.438 -24.766 1 86.44 77 LEU A CA 1
ATOM 596 C C . LEU A 1 77 ? -3.516 -23.531 -23.875 1 86.44 77 LEU A C 1
ATOM 598 O O . LEU A 1 77 ? -2.643 -24.297 -24.297 1 86.44 77 LEU A O 1
ATOM 602 N N . GLU A 1 78 ? -4.012 -23.625 -22.672 1 85 78 GLU A N 1
ATOM 603 C CA . GLU A 1 78 ? -3.564 -24.688 -21.766 1 85 78 GLU A CA 1
ATOM 604 C C . GLU A 1 78 ? -3.949 -26.062 -22.297 1 85 78 GLU A C 1
ATOM 606 O O . GLU A 1 78 ? -3.146 -27 -22.266 1 85 78 GLU A O 1
ATOM 611 N N . ASP A 1 79 ? -5.176 -26.156 -22.797 1 79.56 79 ASP A N 1
ATOM 612 C CA . ASP A 1 79 ? -5.648 -27.406 -23.359 1 79.56 79 ASP A CA 1
ATOM 613 C C . ASP A 1 79 ? -4.793 -27.828 -24.547 1 79.56 79 ASP A C 1
ATOM 615 O O . ASP A 1 79 ? -4.453 -29 -24.688 1 79.56 79 ASP A O 1
ATOM 619 N N . ALA A 1 80 ? -4.477 -26.891 -25.312 1 78.06 80 ALA A N 1
ATOM 620 C CA . ALA A 1 80 ? -3.627 -27.156 -26.469 1 78.06 80 ALA A CA 1
ATOM 621 C C . ALA A 1 80 ? -2.252 -27.656 -26.047 1 78.06 80 ALA A C 1
ATOM 623 O O . ALA A 1 80 ? -1.73 -28.625 -26.594 1 78.06 80 ALA A O 1
ATOM 624 N N . ASP A 1 81 ? -1.709 -27.047 -25.078 1 78.88 81 ASP A N 1
ATOM 625 C CA . ASP A 1 81 ? -0.405 -27.453 -24.562 1 78.88 81 ASP A CA 1
ATOM 626 C C . ASP A 1 81 ? -0.459 -28.859 -23.969 1 78.88 81 ASP A C 1
ATOM 628 O O . ASP A 1 81 ? 0.465 -29.656 -24.156 1 78.88 81 ASP A O 1
ATOM 632 N N . GLN A 1 82 ? -1.55 -29.141 -23.328 1 74.19 82 GLN A N 1
ATOM 633 C CA . GLN A 1 82 ? -1.727 -30.453 -22.719 1 74.19 82 GLN A CA 1
ATOM 634 C C . GLN A 1 82 ? -1.871 -31.547 -23.781 1 74.19 82 GLN A C 1
ATOM 636 O O . GLN A 1 82 ? -1.391 -32.656 -23.609 1 74.19 82 GLN A O 1
ATOM 641 N N . LEU A 1 83 ? -2.551 -31.219 -24.766 1 70.62 83 LEU A N 1
ATOM 642 C CA . LEU A 1 83 ? -2.707 -32.156 -25.859 1 70.62 83 LEU A CA 1
ATOM 643 C C . LEU A 1 83 ? -1.353 -32.531 -26.453 1 70.62 83 LEU A C 1
ATOM 645 O O . LEU A 1 83 ? -1.09 -33.688 -26.734 1 70.62 83 LEU A O 1
ATOM 649 N N . TYR A 1 84 ? -0.548 -31.516 -26.562 1 67.88 84 TYR A N 1
ATOM 650 C CA . TYR A 1 84 ? 0.796 -31.734 -27.094 1 67.88 84 TYR A CA 1
ATOM 651 C C . TYR A 1 84 ? 1.614 -32.625 -26.156 1 67.88 84 TYR A C 1
ATOM 653 O O . TYR A 1 84 ? 2.309 -33.531 -26.594 1 67.88 84 TYR A O 1
ATOM 661 N N . GLN A 1 85 ? 1.469 -32.375 -24.844 1 70.38 85 GLN A N 1
ATOM 662 C CA . GLN A 1 85 ? 2.207 -33.125 -23.828 1 70.38 85 GLN A CA 1
ATOM 663 C C . GLN A 1 85 ? 1.711 -34.562 -23.734 1 70.38 85 GLN A C 1
ATOM 665 O O . GLN A 1 85 ? 2.502 -35.5 -23.531 1 70.38 85 GLN A O 1
ATOM 670 N N . SER A 1 86 ? 0.421 -34.781 -23.859 1 67.31 86 SER A N 1
ATOM 671 C CA . SER A 1 86 ? -0.181 -36.094 -23.75 1 67.31 86 SER A CA 1
ATOM 672 C C . SER A 1 86 ? 0.309 -37 -24.859 1 67.31 86 SER A C 1
ATOM 674 O O . SER A 1 86 ? 0.487 -38.219 -24.656 1 67.31 86 SER A O 1
ATOM 676 N N . VAL A 1 87 ? 0.574 -36.406 -25.828 1 65.69 87 VAL A N 1
ATOM 677 C CA . VAL A 1 87 ? 1.049 -37.188 -26.969 1 65.69 87 VAL A CA 1
ATOM 678 C C . VAL A 1 87 ? 2.492 -37.625 -26.719 1 65.69 87 VAL A C 1
ATOM 680 O O . VAL A 1 87 ? 2.893 -38.719 -27.125 1 65.69 87 VAL A O 1
ATOM 683 N N . ARG A 1 88 ? 3.178 -36.875 -26.016 1 65.06 88 ARG A N 1
ATOM 684 C CA . ARG A 1 88 ? 4.594 -37.156 -25.781 1 65.06 88 ARG A CA 1
ATOM 685 C C . ARG A 1 88 ? 4.797 -37.969 -24.516 1 65.06 88 ARG A C 1
ATOM 687 O O . ARG A 1 88 ? 5.934 -38.25 -24.141 1 65.06 88 ARG A O 1
ATOM 694 N N . ALA A 1 89 ? 3.809 -38.688 -23.906 1 59.75 89 ALA A N 1
ATOM 695 C CA . ALA A 1 89 ? 3.83 -39.5 -22.703 1 59.75 89 ALA A CA 1
ATOM 696 C C . ALA A 1 89 ? 4.551 -38.812 -21.562 1 59.75 89 ALA A C 1
ATOM 698 O O . ALA A 1 89 ? 5.215 -39.469 -20.75 1 59.75 89 ALA A O 1
ATOM 699 N N . GLU A 1 90 ? 4.699 -37.562 -21.656 1 56.72 90 GLU A N 1
ATOM 700 C CA . GLU A 1 90 ? 5.387 -36.844 -20.609 1 56.72 90 GLU A CA 1
ATOM 701 C C . GLU A 1 90 ? 4.469 -36.594 -19.406 1 56.72 90 GLU A C 1
ATOM 703 O O . GLU A 1 90 ? 3.248 -36.531 -19.562 1 56.72 90 GLU A O 1
ATOM 708 N N . ARG A 1 91 ? 4.953 -37.031 -18.25 1 59.88 91 ARG A N 1
ATOM 709 C CA . ARG A 1 91 ? 4.223 -36.781 -17.016 1 59.88 91 ARG A CA 1
ATOM 710 C C . ARG A 1 91 ? 3.52 -35.406 -17.062 1 59.88 91 ARG A C 1
ATOM 712 O O . ARG A 1 91 ? 4.062 -34.469 -17.609 1 59.88 91 ARG A O 1
ATOM 719 N N . GLU A 1 92 ? 2.277 -35.438 -16.812 1 68.94 92 GLU A N 1
ATOM 720 C CA . GLU A 1 92 ? 1.338 -34.312 -16.859 1 68.94 92 GLU A CA 1
ATOM 721 C C . GLU A 1 92 ? 1.734 -33.219 -15.867 1 68.94 92 GLU A C 1
ATOM 723 O O . GLU A 1 92 ? 1.059 -33 -14.859 1 68.94 92 GLU A O 1
ATOM 728 N N . GLU A 1 93 ? 3.027 -32.812 -16.094 1 82.25 93 GLU A N 1
ATOM 729 C CA . GLU A 1 93 ? 3.443 -31.703 -15.234 1 82.25 93 GLU A CA 1
ATOM 730 C C . GLU A 1 93 ? 2.824 -30.391 -15.695 1 82.25 93 GLU A C 1
ATOM 732 O O . GLU A 1 93 ? 2.723 -30.141 -16.891 1 82.25 93 GLU A O 1
ATOM 737 N N . LEU A 1 94 ? 2.174 -29.734 -14.75 1 88.5 94 LEU A N 1
ATOM 738 C CA . LEU A 1 94 ? 1.627 -28.406 -15.055 1 88.5 94 LEU A CA 1
ATOM 739 C C . LEU A 1 94 ? 2.744 -27.391 -15.273 1 88.5 94 LEU A C 1
ATOM 741 O O . LEU A 1 94 ? 3.641 -27.266 -14.43 1 88.5 94 LEU A O 1
ATOM 745 N N . VAL A 1 95 ? 2.732 -26.812 -16.438 1 87.56 95 VAL A N 1
ATOM 746 C CA . VAL A 1 95 ? 3.785 -25.859 -16.781 1 87.56 95 VAL A CA 1
ATOM 747 C C . VAL A 1 95 ? 3.162 -24.562 -17.281 1 87.56 95 VAL A C 1
ATOM 749 O O . VAL A 1 95 ? 2.148 -24.578 -17.984 1 87.56 95 VAL A O 1
ATOM 752 N N . GLY A 1 96 ? 3.789 -23.375 -16.891 1 88.5 96 GLY A N 1
ATOM 753 C CA . GLY A 1 96 ? 3.357 -22.109 -17.438 1 88.5 96 GLY A CA 1
ATOM 754 C C . GLY A 1 96 ? 3.24 -21.016 -16.391 1 88.5 96 GLY A C 1
ATOM 755 O O . GLY A 1 96 ? 3.475 -21.266 -15.211 1 88.5 96 GLY A O 1
ATOM 756 N N . ASP A 1 97 ? 2.885 -19.859 -16.875 1 89.06 97 ASP A N 1
ATOM 757 C CA . ASP A 1 97 ? 2.777 -18.688 -16.016 1 89.06 97 ASP A CA 1
ATOM 758 C C . ASP A 1 97 ? 1.376 -18.578 -15.414 1 89.06 97 ASP A C 1
ATOM 760 O O . ASP A 1 97 ? 0.386 -18.875 -16.078 1 89.06 97 ASP A O 1
ATOM 764 N N . LEU A 1 98 ? 1.306 -18.219 -14.211 1 93.5 98 LEU A N 1
ATOM 765 C CA . LEU A 1 98 ? 0.038 -17.938 -13.555 1 93.5 98 LEU A CA 1
ATOM 766 C C . LEU A 1 98 ? 0.152 -16.672 -12.688 1 93.5 98 LEU A C 1
ATOM 768 O O . LEU A 1 98 ? 1.083 -16.547 -11.891 1 93.5 98 LEU A O 1
ATOM 772 N N . VAL A 1 99 ? -0.746 -15.734 -12.891 1 94.06 99 VAL A N 1
ATOM 773 C CA . VAL A 1 99 ? -0.831 -14.547 -12.055 1 94.06 99 VAL A CA 1
ATOM 774 C C . VAL A 1 99 ? -2.006 -14.68 -11.086 1 94.06 99 VAL A C 1
ATOM 776 O O . VAL A 1 99 ? -3.141 -14.914 -11.508 1 94.06 99 VAL A O 1
ATOM 779 N N . VAL A 1 100 ? -1.73 -14.562 -9.852 1 97.81 100 VAL A N 1
ATOM 780 C CA . VAL A 1 100 ? -2.752 -14.586 -8.812 1 97.81 100 VAL A CA 1
ATOM 781 C C . VAL A 1 100 ? -2.852 -13.219 -8.148 1 97.81 100 VAL A C 1
ATOM 783 O O . VAL A 1 100 ? -1.835 -12.609 -7.805 1 97.81 100 VAL A O 1
ATOM 786 N N . GLY A 1 101 ? -4.086 -12.688 -8.062 1 98.19 101 GLY A N 1
ATOM 787 C CA . GLY A 1 101 ? -4.277 -11.469 -7.289 1 98.19 101 GLY A CA 1
ATOM 788 C C . GLY A 1 101 ? -4.152 -11.688 -5.793 1 98.19 101 GLY A C 1
ATOM 789 O O . GLY A 1 101 ? -4.551 -12.734 -5.277 1 98.19 101 GLY A O 1
ATOM 790 N N . ILE A 1 102 ? -3.615 -10.711 -5.098 1 98.5 102 ILE A N 1
ATOM 791 C CA . ILE A 1 102 ? -3.559 -10.797 -3.645 1 98.5 102 ILE A CA 1
ATOM 792 C C . ILE A 1 102 ? -3.756 -9.414 -3.035 1 98.5 102 ILE A C 1
ATOM 794 O O . ILE A 1 102 ? -3.145 -8.438 -3.479 1 98.5 102 ILE A O 1
ATOM 798 N N . PHE A 1 103 ? -4.645 -9.383 -2.053 1 98 103 PHE A N 1
ATOM 799 C CA . PHE A 1 103 ? -4.918 -8.148 -1.33 1 98 103 PHE A CA 1
ATOM 800 C C . PHE A 1 103 ? -3.688 -7.688 -0.557 1 98 103 PHE A C 1
ATOM 802 O O . PHE A 1 103 ? -3.125 -8.453 0.233 1 98 103 PHE A O 1
ATOM 809 N N . SER A 1 104 ? -3.287 -6.434 -0.792 1 96.5 104 SER A N 1
ATOM 810 C CA . SER A 1 104 ? -1.986 -5.918 -0.378 1 96.5 104 SER A CA 1
ATOM 811 C C . SER A 1 104 ? -1.781 -6.078 1.124 1 96.5 104 SER A C 1
ATOM 813 O O . SER A 1 104 ? -0.72 -6.523 1.566 1 96.5 104 SER A O 1
ATOM 815 N N . PRO A 1 105 ? -2.73 -5.805 1.974 1 95.25 105 PRO A N 1
ATOM 816 C CA . PRO A 1 105 ? -2.494 -5.898 3.416 1 95.25 105 PRO A CA 1
ATOM 817 C C . PRO A 1 105 ? -2.244 -7.332 3.881 1 95.25 105 PRO A C 1
ATOM 819 O O . PRO A 1 105 ? -1.614 -7.543 4.922 1 95.25 105 PRO A O 1
ATOM 822 N N . ILE A 1 106 ? -2.662 -8.359 3.121 1 96.75 106 ILE A N 1
ATOM 823 C CA . ILE A 1 106 ? -2.486 -9.719 3.602 1 96.75 106 ILE A CA 1
ATOM 824 C C . ILE A 1 106 ? -1.341 -10.391 2.846 1 96.75 106 ILE A C 1
ATOM 826 O O . ILE A 1 106 ? -0.899 -11.484 3.215 1 96.75 106 ILE A O 1
ATOM 830 N N . ALA A 1 107 ? -0.833 -9.719 1.844 1 97.88 107 ALA A N 1
ATOM 831 C CA . ALA A 1 107 ? 0.199 -10.266 0.97 1 97.88 107 ALA A CA 1
ATOM 832 C C . ALA A 1 107 ? 1.402 -10.75 1.777 1 97.88 107 ALA A C 1
ATOM 834 O O . ALA A 1 107 ? 1.892 -11.859 1.573 1 97.88 107 ALA A O 1
ATOM 835 N N . PRO A 1 108 ? 1.891 -9.977 2.787 1 97.19 108 PRO A N 1
ATOM 836 C CA . PRO A 1 108 ? 3.088 -10.438 3.496 1 97.19 108 PRO A CA 1
ATOM 837 C C . PRO A 1 108 ? 2.85 -11.719 4.285 1 97.19 108 PRO A C 1
ATOM 839 O O . PRO A 1 108 ? 3.795 -12.461 4.566 1 97.19 108 PRO A O 1
ATOM 842 N N . PHE A 1 109 ? 1.643 -12.023 4.59 1 95.31 109 PHE A N 1
ATOM 843 C CA . PHE A 1 109 ? 1.3 -13.203 5.379 1 95.31 109 PHE A CA 1
ATOM 844 C C . PHE A 1 109 ? 1.142 -14.43 4.484 1 95.31 109 PHE A C 1
ATOM 846 O O . PHE A 1 109 ? 1.451 -15.547 4.895 1 95.31 109 PHE A O 1
ATOM 853 N N . HIS A 1 110 ? 0.654 -14.188 3.271 1 96.38 110 HIS A N 1
ATOM 854 C CA . HIS A 1 110 ? 0.153 -15.32 2.498 1 96.38 110 HIS A CA 1
ATOM 855 C C . HIS A 1 110 ? 1.017 -15.57 1.267 1 96.38 110 HIS A C 1
ATOM 857 O O . HIS A 1 110 ? 1.337 -16.719 0.952 1 96.38 110 HIS A O 1
ATOM 863 N N . ALA A 1 111 ? 1.439 -14.562 0.567 1 97.75 111 ALA A N 1
ATOM 864 C CA . ALA A 1 111 ? 2.066 -14.688 -0.746 1 97.75 111 ALA A CA 1
ATOM 865 C C . ALA A 1 111 ? 3.305 -15.578 -0.677 1 97.75 111 ALA A C 1
ATOM 867 O O . ALA A 1 111 ? 3.428 -16.547 -1.433 1 97.75 111 ALA A O 1
ATOM 868 N N . PRO A 1 112 ? 4.227 -15.289 0.296 1 96.75 112 PRO A N 1
ATOM 869 C CA . PRO A 1 112 ? 5.434 -16.125 0.301 1 96.75 112 PRO A CA 1
ATOM 870 C C . PRO A 1 112 ? 5.148 -17.578 0.642 1 96.75 112 PRO A C 1
ATOM 872 O O . PRO A 1 112 ? 5.801 -18.484 0.113 1 96.75 112 PRO A O 1
ATOM 875 N N . ASN A 1 113 ? 4.184 -17.812 1.476 1 96.5 113 ASN A N 1
ATOM 876 C CA . ASN A 1 113 ? 3.826 -19.188 1.843 1 96.5 113 ASN A CA 1
ATOM 877 C C . ASN A 1 113 ? 3.189 -19.938 0.674 1 96.5 113 ASN A C 1
ATOM 879 O O . ASN A 1 113 ? 3.514 -21.094 0.425 1 96.5 113 ASN A O 1
ATOM 883 N N . ILE A 1 114 ? 2.314 -19.266 -0.01 1 97.5 114 ILE A N 1
ATOM 884 C CA . ILE A 1 114 ? 1.672 -19.859 -1.178 1 97.5 114 ILE A CA 1
ATOM 885 C C . ILE A 1 114 ? 2.719 -20.156 -2.25 1 97.5 114 ILE A C 1
ATOM 887 O O . ILE A 1 114 ? 2.748 -21.25 -2.818 1 97.5 114 ILE A O 1
ATOM 891 N N . LEU A 1 115 ? 3.553 -19.188 -2.475 1 97.56 115 LEU A N 1
ATOM 892 C CA . LEU A 1 115 ? 4.598 -19.344 -3.48 1 97.56 115 LEU A CA 1
ATOM 893 C C . LEU A 1 115 ? 5.488 -20.531 -3.166 1 97.56 115 LEU A C 1
ATOM 895 O O . LEU A 1 115 ? 5.754 -21.359 -4.039 1 97.56 115 LEU A O 1
ATOM 899 N N . THR A 1 116 ? 5.941 -20.625 -1.926 1 96.5 116 THR A N 1
ATOM 900 C CA . THR A 1 116 ? 6.82 -21.703 -1.495 1 96.5 116 THR A CA 1
ATOM 901 C C . THR A 1 116 ? 6.148 -23.062 -1.69 1 96.5 116 THR A C 1
ATOM 903 O O . THR A 1 116 ? 6.766 -24 -2.195 1 96.5 116 THR A O 1
ATOM 906 N N . ALA A 1 117 ? 4.895 -23.156 -1.361 1 97.38 117 ALA A N 1
ATOM 907 C CA . ALA A 1 117 ? 4.148 -24.406 -1.482 1 97.38 117 ALA A CA 1
ATOM 908 C C . ALA A 1 117 ? 3.936 -24.766 -2.947 1 97.38 117 ALA A C 1
ATOM 910 O O . ALA A 1 117 ? 4.039 -25.938 -3.318 1 97.38 117 ALA A O 1
ATOM 911 N N . VAL A 1 118 ? 3.627 -23.828 -3.785 1 97.75 118 VAL A N 1
ATOM 912 C CA . VAL A 1 118 ? 3.406 -24.078 -5.207 1 97.75 118 VAL A CA 1
ATOM 913 C C . VAL A 1 118 ? 4.703 -24.547 -5.855 1 97.75 118 VAL A C 1
ATOM 915 O O . VAL A 1 118 ? 4.699 -25.5 -6.645 1 97.75 118 VAL A O 1
ATOM 918 N N . GLU A 1 119 ? 5.801 -23.906 -5.52 1 96.31 119 GLU A N 1
ATOM 919 C CA . GLU A 1 119 ? 7.09 -24.281 -6.094 1 96.31 119 GLU A CA 1
ATOM 920 C C . GLU A 1 119 ? 7.465 -25.703 -5.727 1 96.31 119 GLU A C 1
ATOM 922 O O . GLU A 1 119 ? 8.086 -26.422 -6.52 1 96.31 119 GLU A O 1
ATOM 927 N N . LYS A 1 120 ? 7.086 -26.141 -4.543 1 96.38 120 LYS A N 1
ATOM 928 C CA . LYS A 1 120 ? 7.359 -27.5 -4.078 1 96.38 120 LYS A CA 1
ATOM 929 C C . LYS A 1 120 ? 6.441 -28.516 -4.762 1 96.38 120 LYS A C 1
ATOM 931 O O . LYS A 1 120 ? 6.898 -29.562 -5.227 1 96.38 120 LYS A O 1
ATOM 936 N N . ARG A 1 121 ? 5.199 -28.203 -4.949 1 96.44 121 ARG A N 1
ATOM 937 C CA . ARG A 1 121 ? 4.195 -29.156 -5.418 1 96.44 121 ARG A CA 1
ATOM 938 C C . ARG A 1 121 ? 4.094 -29.141 -6.941 1 96.44 121 ARG A C 1
ATOM 940 O O . ARG A 1 121 ? 3.791 -30.156 -7.562 1 96.44 121 ARG A O 1
ATOM 947 N N . HIS A 1 122 ? 4.285 -27.969 -7.5 1 96.56 122 HIS A N 1
ATOM 948 C CA . HIS A 1 122 ? 4.152 -27.766 -8.938 1 96.56 122 HIS A CA 1
ATOM 949 C C . HIS A 1 122 ? 5.285 -26.891 -9.477 1 96.56 122 HIS A C 1
ATOM 951 O O . HIS A 1 122 ? 5.051 -25.781 -9.945 1 96.56 122 HIS A O 1
ATOM 957 N N . PRO A 1 123 ? 6.469 -27.422 -9.562 1 95.12 123 PRO A N 1
ATOM 958 C CA . PRO A 1 123 ? 7.652 -26.625 -9.914 1 95.12 123 PRO A CA 1
ATOM 959 C C . PRO A 1 123 ? 7.582 -26.062 -11.336 1 95.12 123 PRO A C 1
ATOM 961 O O . PRO A 1 123 ? 8.328 -25.141 -11.68 1 95.12 123 PRO A O 1
ATOM 964 N N . GLY A 1 124 ? 6.738 -26.594 -12.141 1 93.19 124 GLY A N 1
ATOM 965 C CA . GLY A 1 124 ? 6.609 -26.109 -13.508 1 93.19 124 GLY A CA 1
ATOM 966 C C . GLY A 1 124 ? 5.781 -24.844 -13.617 1 93.19 124 GLY A C 1
ATOM 967 O O . GLY A 1 124 ? 5.797 -24.156 -14.648 1 93.19 124 GLY A O 1
ATOM 968 N N . ILE A 1 125 ? 5.039 -24.469 -12.547 1 94.56 125 ILE A N 1
ATOM 969 C CA . ILE A 1 125 ? 4.211 -23.266 -12.547 1 94.56 125 ILE A CA 1
ATOM 970 C C . ILE A 1 125 ? 5.051 -22.062 -12.125 1 94.56 125 ILE A C 1
ATOM 972 O O . ILE A 1 125 ? 5.648 -22.047 -11.047 1 94.56 125 ILE A O 1
ATOM 976 N N . LYS A 1 126 ? 5.176 -21.078 -12.977 1 94.19 126 LYS A N 1
ATOM 977 C CA . LYS A 1 126 ? 5.75 -19.797 -12.617 1 94.19 126 LYS A CA 1
ATOM 978 C C . LYS A 1 126 ? 4.688 -18.859 -12.039 1 94.19 126 LYS A C 1
ATOM 980 O O . LYS A 1 126 ? 3.977 -18.188 -12.781 1 94.19 126 LYS A O 1
ATOM 985 N N . LEU A 1 127 ? 4.652 -18.781 -10.734 1 96.31 127 LEU A N 1
ATOM 986 C CA . LEU A 1 127 ? 3.615 -18.047 -10.023 1 96.31 127 LEU A CA 1
ATOM 987 C C . LEU A 1 127 ? 4.07 -16.625 -9.734 1 96.31 127 LEU A C 1
ATOM 989 O O . LEU A 1 127 ? 5.172 -16.406 -9.211 1 96.31 127 LEU A O 1
ATOM 993 N N . THR A 1 128 ? 3.283 -15.648 -10.102 1 94.5 128 THR A N 1
ATOM 994 C CA . THR A 1 128 ? 3.479 -14.25 -9.75 1 94.5 128 THR A CA 1
ATOM 995 C C . THR A 1 128 ? 2.223 -13.672 -9.109 1 94.5 128 THR A C 1
ATOM 997 O O . THR A 1 128 ? 1.108 -14.102 -9.414 1 94.5 128 THR A O 1
ATOM 1000 N N . PHE A 1 129 ? 2.434 -12.711 -8.234 1 97.38 129 PHE A N 1
ATOM 1001 C CA . PHE A 1 129 ? 1.292 -12.086 -7.582 1 97.38 129 PHE A CA 1
ATOM 1002 C C . PHE A 1 129 ? 1.083 -10.664 -8.102 1 97.38 129 PHE A C 1
ATOM 1004 O O . PHE A 1 129 ? 2.047 -9.922 -8.297 1 97.38 129 PHE A O 1
ATOM 1011 N N . LEU A 1 130 ? -0.154 -10.352 -8.367 1 96.19 130 LEU A N 1
ATOM 1012 C CA . LEU A 1 130 ? -0.594 -8.969 -8.492 1 96.19 130 LEU A CA 1
ATOM 1013 C C . LEU A 1 130 ? -1.123 -8.445 -7.164 1 96.19 130 LEU A C 1
ATOM 1015 O O . LEU A 1 130 ? -2.211 -8.828 -6.73 1 96.19 130 LEU A O 1
ATOM 1019 N N . GLU A 1 131 ? -0.313 -7.59 -6.551 1 96.69 131 GLU A N 1
ATOM 1020 C CA . GLU A 1 131 ? -0.73 -6.992 -5.285 1 96.69 131 GLU A CA 1
ATOM 1021 C C . GLU A 1 131 ? -1.564 -5.734 -5.516 1 96.69 131 GLU A C 1
ATOM 1023 O O . GLU A 1 131 ? -1.227 -4.906 -6.363 1 96.69 131 GLU A O 1
ATOM 1028 N N . GLY A 1 132 ? -2.686 -5.621 -4.805 1 95.38 132 GLY A N 1
ATOM 1029 C CA . GLY A 1 132 ? -3.535 -4.449 -4.953 1 95.38 132 GLY A CA 1
ATOM 1030 C C . GLY A 1 132 ? -4.652 -4.391 -3.926 1 95.38 132 GLY A C 1
ATOM 1031 O O . GLY A 1 132 ? -4.73 -5.238 -3.037 1 95.38 132 GLY A O 1
ATOM 1032 N N . ASP A 1 133 ? -5.414 -3.338 -4.027 1 95.56 133 ASP A N 1
ATOM 1033 C CA . ASP A 1 133 ? -6.59 -3.264 -3.168 1 95.56 133 ASP A CA 1
ATOM 1034 C C . ASP A 1 133 ? -7.723 -4.133 -3.713 1 95.56 133 ASP A C 1
ATOM 1036 O O . ASP A 1 133 ? -7.594 -4.73 -4.785 1 95.56 133 ASP A O 1
ATOM 1040 N N . GLN A 1 134 ? -8.781 -4.23 -2.982 1 96.94 134 GLN A N 1
ATOM 1041 C CA . GLN A 1 134 ? -9.852 -5.164 -3.309 1 96.94 134 GLN A CA 1
ATOM 1042 C C . GLN A 1 134 ? -10.5 -4.809 -4.645 1 96.94 134 GLN A C 1
ATOM 1044 O O . GLN A 1 134 ? -10.789 -5.691 -5.457 1 96.94 134 GLN A O 1
ATOM 1049 N N . GLU A 1 135 ? -10.664 -3.5 -4.957 1 95.19 135 GLU A N 1
ATOM 1050 C CA . GLU A 1 135 ? -11.273 -3.072 -6.215 1 95.19 135 GLU A CA 1
ATOM 1051 C C . GLU A 1 135 ? -10.391 -3.451 -7.406 1 95.19 135 GLU A C 1
ATOM 1053 O O . GLU A 1 135 ? -10.891 -3.934 -8.422 1 95.19 135 GLU A O 1
ATOM 1058 N N . THR A 1 136 ? -9.148 -3.191 -7.23 1 95.12 136 THR A N 1
ATOM 1059 C CA . THR A 1 136 ? -8.18 -3.525 -8.273 1 95.12 136 THR A CA 1
ATOM 1060 C C . THR A 1 136 ? -8.195 -5.023 -8.57 1 95.12 136 THR A C 1
ATOM 1062 O O . THR A 1 136 ? -8.164 -5.434 -9.727 1 95.12 136 THR A O 1
ATOM 1065 N N . LEU A 1 137 ? -8.281 -5.812 -7.551 1 97.38 137 LEU A N 1
ATOM 1066 C CA . LEU A 1 137 ? -8.234 -7.262 -7.715 1 97.38 137 LEU A CA 1
ATOM 1067 C C . LEU A 1 137 ? -9.516 -7.781 -8.352 1 97.38 137 LEU A C 1
ATOM 1069 O O . LEU A 1 137 ? -9.477 -8.664 -9.211 1 97.38 137 LEU A O 1
ATOM 1073 N N . MET A 1 138 ? -10.648 -7.25 -7.949 1 96.06 138 MET A N 1
ATOM 1074 C CA . MET A 1 138 ? -11.914 -7.652 -8.57 1 96.06 138 MET A CA 1
ATOM 1075 C C . MET A 1 138 ? -11.922 -7.309 -10.055 1 96.06 138 MET A C 1
ATOM 1077 O O . MET A 1 138 ? -12.375 -8.109 -10.875 1 96.06 138 MET A O 1
ATOM 1081 N N . ARG A 1 139 ? -11.406 -6.16 -10.398 1 93.75 139 ARG A N 1
ATOM 1082 C CA . ARG A 1 139 ? -11.289 -5.777 -11.805 1 93.75 139 ARG A CA 1
ATOM 1083 C C . ARG A 1 139 ? -10.344 -6.723 -12.547 1 93.75 139 ARG A C 1
ATOM 1085 O O . ARG A 1 139 ? -10.633 -7.125 -13.68 1 93.75 139 ARG A O 1
ATOM 1092 N N . ALA A 1 140 ? -9.219 -7.074 -11.914 1 93.12 140 ALA A N 1
ATOM 1093 C CA . ALA A 1 140 ? -8.234 -7.961 -12.531 1 93.12 140 ALA A CA 1
ATOM 1094 C C . ALA A 1 140 ? -8.828 -9.336 -12.805 1 93.12 140 ALA A C 1
ATOM 1096 O O . ALA A 1 140 ? -8.547 -9.953 -13.836 1 93.12 140 ALA A O 1
ATOM 1097 N N . VAL A 1 141 ? -9.656 -9.812 -11.891 1 94.25 141 VAL A N 1
ATOM 1098 C CA . VAL A 1 141 ? -10.312 -11.102 -12.062 1 94.25 141 VAL A CA 1
ATOM 1099 C C . VAL A 1 141 ? -11.391 -10.992 -13.141 1 94.25 141 VAL A C 1
ATOM 1101 O O . VAL A 1 141 ? -11.477 -11.844 -14.031 1 94.25 141 VAL A O 1
ATOM 1104 N N . ARG A 1 142 ? -12.117 -9.93 -13.07 1 90.44 142 ARG A N 1
ATOM 1105 C CA . ARG A 1 142 ? -13.18 -9.695 -14.039 1 90.44 142 ARG A CA 1
ATOM 1106 C C . ARG A 1 142 ? -12.625 -9.617 -15.453 1 90.44 142 ARG A C 1
ATOM 1108 O O . ARG A 1 142 ? -13.227 -10.133 -16.391 1 90.44 142 ARG A O 1
ATOM 1115 N N . ASP A 1 143 ? -11.461 -8.984 -15.562 1 84.56 143 ASP A N 1
ATOM 1116 C CA . ASP A 1 143 ? -10.859 -8.727 -16.875 1 84.56 143 ASP A CA 1
ATOM 1117 C C . ASP A 1 143 ? -10.008 -9.906 -17.328 1 84.56 143 ASP A C 1
ATOM 1119 O O . ASP A 1 143 ? -9.477 -9.898 -18.453 1 84.56 143 ASP A O 1
ATOM 1123 N N . GLY A 1 144 ? -9.82 -10.867 -16.5 1 87.06 144 GLY A N 1
ATOM 1124 C CA . GLY A 1 144 ? -9.094 -12.07 -16.875 1 87.06 144 GLY A CA 1
ATOM 1125 C C . GLY A 1 144 ? -7.598 -11.945 -16.688 1 87.06 144 GLY A C 1
ATOM 1126 O O . GLY A 1 144 ? -6.84 -12.836 -17.094 1 87.06 144 GLY A O 1
ATOM 1127 N N . ILE A 1 145 ? -7.195 -10.836 -16.094 1 86.56 145 ILE A N 1
ATOM 1128 C CA . ILE A 1 145 ? -5.777 -10.656 -15.805 1 86.56 145 ILE A CA 1
ATOM 1129 C C . ILE A 1 145 ? -5.324 -11.711 -14.797 1 86.56 145 ILE A C 1
ATOM 1131 O O . ILE A 1 145 ? -4.246 -12.289 -14.938 1 86.56 145 ILE A O 1
ATOM 1135 N N . CYS A 1 146 ? -6.172 -11.945 -13.836 1 93.62 146 CYS A N 1
ATOM 1136 C CA . CYS A 1 146 ? -6 -13.023 -12.867 1 93.62 146 CYS A CA 1
ATOM 1137 C C . CYS A 1 146 ? -7.16 -14.016 -12.945 1 93.62 146 CYS A C 1
ATOM 1139 O O . CYS A 1 146 ? -8.312 -13.609 -13.094 1 93.62 146 CYS A O 1
ATOM 1141 N N . GLU A 1 147 ? -6.855 -15.273 -12.875 1 93 147 GLU A N 1
ATOM 1142 C CA . GLU A 1 147 ? -7.926 -16.266 -12.828 1 93 147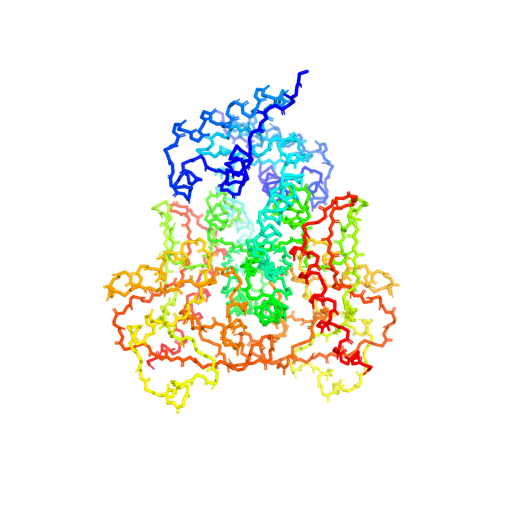 GLU A CA 1
ATOM 1143 C C . GLU A 1 147 ? -8.508 -16.375 -11.422 1 93 147 GLU A C 1
ATOM 1145 O O . GLU A 1 147 ? -9.695 -16.688 -11.258 1 93 147 GLU A O 1
ATOM 1150 N N . ILE A 1 148 ? -7.609 -16.141 -10.438 1 97.31 148 ILE A N 1
ATOM 1151 C CA . ILE A 1 148 ? -8.039 -16.188 -9.039 1 97.31 148 ILE A CA 1
ATOM 1152 C C . ILE A 1 148 ? -7.344 -15.078 -8.25 1 97.31 148 ILE A C 1
ATOM 1154 O O . ILE A 1 148 ? -6.324 -14.539 -8.688 1 97.31 148 ILE A O 1
ATOM 1158 N N . ALA A 1 149 ? -7.961 -14.711 -7.133 1 98.62 149 ALA A N 1
ATOM 1159 C CA . ALA A 1 149 ? -7.375 -13.734 -6.219 1 98.62 149 ALA A CA 1
ATOM 1160 C C . ALA A 1 149 ? -7.613 -14.141 -4.766 1 98.62 149 ALA A C 1
ATOM 1162 O O . ALA A 1 149 ? -8.648 -14.711 -4.434 1 98.62 149 ALA A O 1
ATOM 1163 N N . VAL A 1 150 ? -6.625 -13.906 -3.936 1 98.56 150 VAL A N 1
ATOM 1164 C CA . VAL A 1 150 ? -6.734 -14.086 -2.49 1 98.56 150 VAL A CA 1
ATOM 1165 C C . VAL A 1 150 ? -6.98 -12.734 -1.824 1 98.56 150 VAL A C 1
ATOM 1167 O O . VAL A 1 150 ? -6.133 -11.836 -1.887 1 98.56 150 VAL A O 1
ATOM 1170 N N . MET A 1 151 ? -8.125 -12.586 -1.22 1 98.44 151 MET A N 1
ATOM 1171 C CA . MET A 1 151 ? -8.508 -11.297 -0.65 1 98.44 151 MET A CA 1
ATOM 1172 C C . MET A 1 151 ? -9.555 -11.477 0.448 1 98.44 151 MET A C 1
ATOM 1174 O O . MET A 1 151 ? -9.812 -12.594 0.886 1 98.44 151 MET A O 1
ATOM 1178 N N . TYR A 1 152 ? -10.039 -10.398 1.025 1 98.19 152 TYR A N 1
ATOM 1179 C CA . TYR A 1 152 ? -11.125 -10.484 1.998 1 98.19 152 TYR A CA 1
ATOM 1180 C C . TYR A 1 152 ? -12.469 -10.641 1.302 1 98.19 152 TYR A C 1
ATOM 1182 O O . TYR A 1 152 ? -12.617 -10.281 0.132 1 98.19 152 TYR A O 1
ATOM 1190 N N . ASP A 1 153 ? -13.414 -11.117 1.975 1 97 153 ASP A N 1
ATOM 1191 C CA . ASP A 1 153 ? -14.758 -11.312 1.441 1 97 153 ASP A CA 1
ATOM 1192 C C . ASP A 1 153 ? -15.531 -10 1.422 1 97 153 ASP A C 1
ATOM 1194 O O . ASP A 1 153 ? -16.766 -10.008 1.328 1 97 153 ASP A O 1
ATOM 1198 N N . LEU A 1 154 ? -14.953 -8.914 1.43 1 97.25 154 LEU A N 1
ATOM 1199 C CA . LEU A 1 154 ? -15.578 -7.598 1.512 1 97.25 154 LEU A CA 1
ATOM 1200 C C . LEU A 1 154 ? -15.781 -7.004 0.122 1 97.25 154 LEU A C 1
ATOM 1202 O O . LEU A 1 154 ? -14.82 -6.84 -0.632 1 97.25 154 LEU A O 1
ATOM 1206 N N . GLY A 1 155 ? -17 -6.637 -0.233 1 94.94 155 GLY A N 1
ATOM 1207 C CA . GLY A 1 155 ? -17.297 -5.984 -1.498 1 94.94 155 GLY A CA 1
ATOM 1208 C C . GLY A 1 155 ? -17.312 -6.941 -2.674 1 94.94 155 GLY A C 1
ATOM 1209 O O . GLY A 1 155 ? -17.328 -6.512 -3.83 1 94.94 155 GLY A O 1
ATOM 1210 N N . VAL A 1 156 ? -17.328 -8.211 -2.396 1 95.81 156 VAL A N 1
ATOM 1211 C CA . VAL A 1 156 ? -17.297 -9.195 -3.479 1 95.81 156 VAL A CA 1
ATOM 1212 C C . VAL A 1 156 ? -18.672 -9.305 -4.125 1 95.81 156 VAL A C 1
ATOM 1214 O O . VAL A 1 156 ? -19.625 -9.75 -3.49 1 95.81 156 VAL A O 1
ATOM 1217 N N . GLY A 1 157 ? -18.781 -8.914 -5.324 1 92.5 157 GLY A N 1
ATOM 1218 C CA . GLY A 1 157 ? -20.047 -8.898 -6.043 1 92.5 157 GLY A CA 1
ATOM 1219 C C . GLY A 1 157 ? -20.547 -10.289 -6.41 1 92.5 157 GLY A C 1
ATOM 1220 O O . GLY A 1 157 ? -19.812 -11.266 -6.277 1 92.5 157 GLY A O 1
ATOM 1221 N N . THR A 1 158 ? -21.703 -10.359 -6.949 1 94.06 158 THR A N 1
ATOM 1222 C CA . THR A 1 158 ? -22.375 -11.617 -7.27 1 94.06 158 THR A CA 1
ATOM 1223 C C . THR A 1 158 ? -21.766 -12.25 -8.516 1 94.06 158 THR A C 1
ATOM 1225 O O . THR A 1 158 ? -22 -13.43 -8.789 1 94.06 158 THR A O 1
ATOM 1228 N N . GLU A 1 159 ? -21.109 -11.477 -9.234 1 94.62 159 GLU A N 1
ATOM 1229 C CA . GLU A 1 159 ? -20.484 -12.008 -10.445 1 94.62 159 GLU A CA 1
ATOM 1230 C C . GLU A 1 159 ? -19.312 -12.906 -10.117 1 94.62 159 GLU A C 1
ATOM 1232 O O . GLU A 1 159 ? -18.797 -13.609 -10.992 1 94.62 159 GLU A O 1
ATOM 1237 N N . PHE A 1 160 ? -19 -12.898 -8.844 1 96.81 160 PHE A N 1
ATOM 1238 C CA . PHE A 1 160 ? -17.875 -13.711 -8.406 1 96.81 160 PHE A CA 1
ATOM 1239 C C . PHE A 1 160 ? -18.344 -14.875 -7.543 1 96.81 160 PHE A C 1
ATOM 1241 O O . PHE A 1 160 ? -19.375 -14.781 -6.871 1 96.81 160 PHE A O 1
ATOM 1248 N N . ASP A 1 161 ? -17.594 -15.977 -7.582 1 95.44 161 ASP A N 1
ATOM 1249 C CA . ASP A 1 161 ? -17.625 -17.031 -6.582 1 95.44 161 ASP A CA 1
ATOM 1250 C C . ASP A 1 161 ? -16.406 -16.953 -5.668 1 95.44 161 ASP A C 1
ATOM 1252 O O . ASP A 1 161 ? -15.359 -16.438 -6.062 1 95.44 161 ASP A O 1
ATOM 1256 N N . TYR A 1 162 ? -16.609 -17.344 -4.43 1 94.06 162 TYR A N 1
ATOM 1257 C CA . TYR A 1 162 ? -15.406 -17.391 -3.596 1 94.06 162 TYR A CA 1
ATOM 1258 C C . TYR A 1 162 ? -15.484 -18.516 -2.584 1 94.06 162 TYR A C 1
ATOM 1260 O O . TYR A 1 162 ? -16.562 -19.016 -2.279 1 94.06 162 TYR A O 1
ATOM 1268 N N . ARG A 1 163 ? -14.336 -18.984 -2.248 1 95.31 163 ARG A N 1
ATOM 1269 C CA . ARG A 1 163 ? -14.133 -20 -1.229 1 95.31 163 ARG A CA 1
ATOM 1270 C C . ARG A 1 163 ? -13.391 -19.438 -0.021 1 95.31 163 ARG A C 1
ATOM 1272 O O . ARG A 1 163 ? -12.359 -18.781 -0.169 1 95.31 163 ARG A O 1
ATOM 1279 N N . SER A 1 164 ? -13.953 -19.734 1.184 1 96.75 164 SER A N 1
ATOM 1280 C CA . SER A 1 164 ? -13.32 -19.25 2.408 1 96.75 164 SER A CA 1
ATOM 1281 C C . SER A 1 164 ? -12.07 -20.047 2.738 1 96.75 164 SER A C 1
ATOM 1283 O O . SER A 1 164 ? -12.078 -21.281 2.682 1 96.75 164 SER A O 1
ATOM 1285 N N . LEU A 1 165 ? -10.992 -19.344 3.051 1 97 165 LEU A N 1
ATOM 1286 C CA . LEU A 1 165 ? -9.734 -19.984 3.43 1 97 165 LEU A CA 1
ATOM 1287 C C . LEU A 1 165 ? -9.508 -19.875 4.934 1 97 165 LEU A C 1
ATOM 1289 O O . LEU A 1 165 ? -8.953 -20.797 5.543 1 97 165 LEU A O 1
ATOM 1293 N N . GLU A 1 166 ? -9.875 -18.766 5.48 1 95.75 166 GLU A N 1
ATOM 1294 C CA . GLU A 1 166 ? -9.602 -18.438 6.879 1 95.75 166 GLU A CA 1
ATOM 1295 C C . GLU A 1 166 ? -10.586 -17.406 7.414 1 95.75 166 GLU A C 1
ATOM 1297 O O . GLU A 1 166 ? -10.984 -16.484 6.691 1 95.75 166 GLU A O 1
ATOM 1302 N N . ARG A 1 167 ? -11.023 -17.578 8.648 1 96.38 167 ARG A N 1
ATOM 1303 C CA . ARG A 1 167 ? -11.805 -16.578 9.375 1 96.38 167 ARG A CA 1
ATOM 1304 C C . ARG A 1 167 ? -10.977 -15.914 10.469 1 96.38 167 ARG A C 1
ATOM 1306 O O . ARG A 1 167 ? -10.383 -16.594 11.305 1 96.38 167 ARG A O 1
ATOM 1313 N N . ILE A 1 168 ? -10.969 -14.617 10.445 1 97 168 ILE A N 1
ATOM 1314 C CA . ILE A 1 168 ? -10.078 -13.891 11.352 1 97 168 ILE A CA 1
ATOM 1315 C C . ILE A 1 168 ? -10.891 -12.891 12.172 1 97 168 ILE A C 1
ATOM 1317 O O . ILE A 1 168 ? -11.297 -11.844 11.664 1 97 168 ILE A O 1
ATOM 1321 N N . PRO A 1 169 ? -11.062 -13.141 13.461 1 97.25 169 PRO A N 1
ATOM 1322 C CA . PRO A 1 169 ? -11.773 -12.18 14.305 1 97.25 169 PRO A CA 1
ATOM 1323 C C . PRO A 1 169 ? -11 -10.883 14.516 1 97.25 169 PRO A C 1
ATOM 1325 O O . PRO A 1 169 ? -9.766 -10.891 14.492 1 97.25 169 PRO A O 1
ATOM 1328 N N . PRO A 1 170 ? -11.773 -9.812 14.727 1 98.19 170 PRO A N 1
ATOM 1329 C CA . PRO A 1 170 ? -11.086 -8.555 15.055 1 98.19 170 PRO A CA 1
ATOM 1330 C C . PRO A 1 170 ? -10.602 -8.516 16.5 1 98.19 170 PRO A C 1
ATOM 1332 O O . PRO A 1 170 ? -11.055 -9.312 17.328 1 98.19 170 PRO A O 1
ATOM 1335 N N . HIS A 1 171 ? -9.68 -7.719 16.812 1 98.31 171 HIS A N 1
ATOM 1336 C CA . HIS A 1 171 ? -9.164 -7.434 18.156 1 98.31 171 HIS A CA 1
ATOM 1337 C C . HIS A 1 171 ? -8.875 -5.945 18.328 1 98.31 171 HIS A C 1
ATOM 1339 O O . HIS A 1 171 ? -8.812 -5.203 17.344 1 98.31 171 HIS A O 1
ATOM 1345 N N . VAL A 1 172 ? -8.766 -5.547 19.5 1 98.69 172 VAL A N 1
ATOM 1346 C CA . VAL A 1 172 ? -8.414 -4.168 19.812 1 98.69 172 VAL A CA 1
ATOM 1347 C C . VAL A 1 172 ? -6.898 -4.039 19.969 1 98.69 172 VAL A C 1
ATOM 1349 O O . VAL A 1 172 ? -6.258 -4.895 20.578 1 98.69 172 VAL A O 1
ATOM 1352 N N . LEU A 1 173 ? -6.332 -3.029 19.344 1 98.69 173 LEU A N 1
ATOM 1353 C CA . LEU A 1 173 ? -4.918 -2.711 19.469 1 98.69 173 LEU A CA 1
ATOM 1354 C C . LEU A 1 173 ? -4.715 -1.473 20.344 1 98.69 173 LEU A C 1
ATOM 1356 O O . LEU A 1 173 ? -5.344 -0.437 20.109 1 98.69 173 LEU A O 1
ATOM 1360 N N . VAL A 1 174 ? -3.885 -1.587 21.359 1 98.81 174 VAL A N 1
ATOM 1361 C CA . VAL A 1 174 ? -3.545 -0.444 22.203 1 98.81 174 VAL A CA 1
ATOM 1362 C C . VAL A 1 174 ? -2.027 -0.342 22.344 1 98.81 174 VAL A C 1
ATOM 1364 O O . VAL A 1 174 ? -1.305 -1.296 22.047 1 98.81 174 VAL A O 1
ATOM 1367 N N . SER A 1 175 ? -1.557 0.869 22.719 1 98.69 175 SER A N 1
ATOM 1368 C CA . SER A 1 175 ? -0.144 1.034 23.047 1 98.69 175 SER A CA 1
ATOM 1369 C C . SER A 1 175 ? 0.24 0.215 24.266 1 98.69 175 SER A C 1
ATOM 1371 O O . SER A 1 175 ? -0.603 -0.063 25.125 1 98.69 175 SER A O 1
ATOM 1373 N N . ALA A 1 176 ? 1.492 -0.142 24.359 1 98.25 176 ALA A N 1
ATOM 1374 C CA . ALA A 1 176 ? 1.985 -0.876 25.531 1 98.25 176 ALA A CA 1
ATOM 1375 C C . ALA A 1 176 ? 1.835 -0.05 26.797 1 98.25 176 ALA A C 1
ATOM 1377 O O . ALA A 1 176 ? 1.812 -0.599 27.906 1 98.25 176 ALA A O 1
ATOM 1378 N N . ASP A 1 177 ? 1.681 1.27 26.641 1 97.75 177 ASP A N 1
ATOM 1379 C CA . ASP A 1 177 ? 1.554 2.162 27.797 1 97.75 177 ASP A CA 1
ATOM 1380 C C . ASP A 1 177 ? 0.089 2.354 28.188 1 97.75 177 ASP A C 1
ATOM 1382 O O . ASP A 1 177 ? -0.213 3.004 29.188 1 97.75 177 ASP A O 1
ATOM 1386 N N . HIS A 1 178 ? -0.826 1.871 27.391 1 98.19 178 HIS A N 1
ATOM 1387 C CA . HIS A 1 178 ? -2.252 1.979 27.688 1 98.19 178 HIS A CA 1
ATOM 1388 C C . HIS A 1 178 ? -2.613 1.221 28.953 1 98.19 178 HIS A C 1
ATOM 1390 O O . HIS A 1 178 ? -2.096 0.128 29.203 1 98.19 178 HIS A O 1
ATOM 1396 N N . PRO A 1 179 ? -3.518 1.688 29.766 1 97.31 179 PRO A N 1
ATOM 1397 C CA . PRO A 1 179 ? -3.9 1.029 31.016 1 97.31 179 PRO A CA 1
ATOM 1398 C C . PRO A 1 179 ? -4.352 -0.415 30.812 1 97.31 179 PRO A C 1
ATOM 1400 O O . PRO A 1 179 ? -4.023 -1.29 31.609 1 97.31 179 PRO A O 1
ATOM 1403 N N . ARG A 1 180 ? -5.027 -0.692 29.766 1 97.31 180 ARG A N 1
ATOM 1404 C CA . ARG A 1 180 ? -5.559 -2.029 29.531 1 97.31 180 ARG A CA 1
ATOM 1405 C C . ARG A 1 180 ? -4.449 -2.994 29.109 1 97.31 180 ARG A C 1
ATOM 1407 O O . ARG A 1 180 ? -4.641 -4.211 29.141 1 97.31 180 ARG A O 1
ATOM 1414 N N . ALA A 1 181 ? -3.312 -2.469 28.703 1 97.69 181 ALA A N 1
ATOM 1415 C CA . ALA A 1 181 ? -2.189 -3.312 28.297 1 97.69 181 ALA A CA 1
ATOM 1416 C C . ALA A 1 181 ? -1.612 -4.062 29.484 1 97.69 181 ALA A C 1
ATOM 1418 O O . ALA A 1 181 ? -0.891 -5.047 29.328 1 97.69 181 ALA A O 1
ATOM 1419 N N . ALA A 1 182 ? -1.917 -3.609 30.672 1 96.5 182 ALA A N 1
ATOM 1420 C CA . ALA A 1 182 ? -1.414 -4.223 31.891 1 96.5 182 ALA A CA 1
ATOM 1421 C C . ALA A 1 182 ? -2.055 -5.59 32.125 1 96.5 182 ALA A C 1
ATOM 1423 O O . ALA A 1 182 ? -1.507 -6.426 32.844 1 96.5 182 ALA A O 1
ATOM 1424 N N . HIS A 1 183 ? -3.246 -5.832 31.531 1 95.38 183 HIS A N 1
ATOM 1425 C CA . HIS A 1 183 ? -3.963 -7.098 31.656 1 95.38 183 HIS A CA 1
ATOM 1426 C C . HIS A 1 183 ? -4.355 -7.641 30.281 1 95.38 183 HIS A C 1
ATOM 1428 O O . HIS A 1 183 ? -5.539 -7.809 29.984 1 95.38 183 HIS A O 1
ATOM 1434 N N . PRO A 1 184 ? -3.359 -8.016 29.5 1 94.81 184 PRO A N 1
ATOM 1435 C CA . PRO A 1 184 ? -3.623 -8.398 28.109 1 94.81 184 PRO A CA 1
ATOM 1436 C C . PRO A 1 184 ? -4.461 -9.672 28 1 94.81 184 PRO A C 1
ATOM 1438 O O . PRO A 1 184 ? -5.035 -9.945 26.938 1 94.81 184 PRO A O 1
ATOM 1441 N N . GLU A 1 185 ? -4.547 -10.43 29.031 1 95.62 185 GLU A N 1
ATOM 1442 C CA . GLU A 1 185 ? -5.289 -11.688 29.016 1 95.62 185 GLU A CA 1
ATOM 1443 C C . GLU A 1 185 ? -6.785 -11.445 29.203 1 95.62 185 GLU A C 1
ATOM 1445 O O . GLU A 1 185 ? -7.602 -12.328 28.938 1 95.62 185 GLU A O 1
ATOM 1450 N N . GLN A 1 186 ? -7.191 -10.297 29.703 1 96.75 186 GLN A N 1
ATOM 1451 C CA . GLN A 1 186 ? -8.602 -9.977 29.938 1 96.75 186 GLN A CA 1
ATOM 1452 C C . GLN A 1 186 ? -9.242 -9.398 28.688 1 96.75 186 GLN A C 1
ATOM 1454 O O . GLN A 1 186 ? -8.828 -8.352 28.188 1 96.75 186 GLN A O 1
ATOM 1459 N N . PRO A 1 187 ? -10.305 -10.039 28.203 1 98.06 187 PRO A N 1
ATOM 1460 C CA . PRO A 1 187 ? -11.008 -9.453 27.047 1 98.06 187 PRO A CA 1
ATOM 1461 C C . PRO A 1 187 ? -11.633 -8.102 27.375 1 98.06 187 PRO A C 1
ATOM 1463 O O . PRO A 1 187 ? -11.93 -7.805 28.531 1 98.06 187 PRO A O 1
ATOM 1466 N N . VAL A 1 188 ? -11.82 -7.316 26.312 1 98.44 188 VAL A N 1
ATOM 1467 C CA . VAL A 1 188 ? -12.352 -5.969 26.484 1 98.44 188 VAL A CA 1
ATOM 1468 C C . VAL A 1 188 ? -13.609 -5.797 25.641 1 98.44 188 VAL A C 1
ATOM 1470 O O . VAL A 1 188 ? -13.836 -6.566 24.703 1 98.44 188 VAL A O 1
ATOM 1473 N N . HIS A 1 189 ? -14.438 -4.844 26.047 1 98.5 189 HIS A N 1
ATOM 1474 C CA . HIS A 1 189 ? -15.562 -4.406 25.234 1 98.5 189 HIS A CA 1
ATOM 1475 C C . HIS A 1 189 ? -15.227 -3.127 24.469 1 98.5 189 HIS A C 1
ATOM 1477 O O . HIS A 1 189 ? -14.57 -2.234 25.016 1 98.5 189 HIS A O 1
ATOM 1483 N N . LEU A 1 190 ? -15.68 -3.047 23.203 1 98.31 190 LEU A N 1
ATOM 1484 C CA . LEU A 1 190 ? -15.414 -1.854 22.406 1 98.31 190 LEU A CA 1
ATOM 1485 C C . LEU A 1 190 ? -15.969 -0.609 23.094 1 98.31 190 LEU A C 1
ATOM 1487 O O . LEU A 1 190 ? -15.398 0.476 22.984 1 98.31 190 LEU A O 1
ATOM 1491 N N . ARG A 1 191 ? -17.016 -0.773 23.812 1 98.25 191 ARG A N 1
ATOM 1492 C CA . ARG A 1 191 ? -17.656 0.327 24.516 1 98.25 191 ARG A CA 1
ATOM 1493 C C . ARG A 1 191 ? -16.703 0.974 25.516 1 98.25 191 ARG A C 1
ATOM 1495 O O . ARG A 1 191 ? -16.797 2.176 25.781 1 98.25 191 ARG A O 1
ATOM 1502 N N . ASP A 1 192 ? -15.797 0.16 26.062 1 97.38 192 ASP A N 1
ATOM 1503 C CA . ASP A 1 192 ? -14.828 0.657 27.031 1 97.38 192 ASP A CA 1
ATOM 1504 C C . ASP A 1 192 ? -13.945 1.744 26.406 1 97.38 192 ASP A C 1
ATOM 1506 O O . ASP A 1 192 ? -13.281 2.496 27.125 1 97.38 192 ASP A O 1
ATOM 1510 N N . PHE A 1 193 ? -13.914 1.835 25.047 1 98.31 193 PHE A N 1
ATOM 1511 C CA . PHE A 1 193 ? -12.977 2.717 24.359 1 98.31 193 PHE A CA 1
ATOM 1512 C C . PHE A 1 193 ? -13.711 3.875 23.688 1 98.31 193 PHE A C 1
ATOM 1514 O O . PHE A 1 193 ? -13.109 4.656 22.953 1 98.31 193 PHE A O 1
ATOM 1521 N N . GLU A 1 194 ? -14.938 4.047 23.906 1 97.31 194 GLU A N 1
ATOM 1522 C CA . GLU A 1 194 ? -15.805 4.961 23.156 1 97.31 194 GLU A CA 1
ATOM 1523 C C . GLU A 1 194 ? -15.305 6.398 23.266 1 97.31 194 GLU A C 1
ATOM 1525 O O . GLU A 1 194 ? -15.445 7.184 22.328 1 97.31 194 GLU A O 1
ATOM 1530 N N . ASP A 1 195 ? -14.664 6.77 24.391 1 97.31 195 ASP A N 1
ATOM 1531 C CA . ASP A 1 195 ? -14.25 8.148 24.625 1 97.31 195 ASP A CA 1
ATOM 1532 C C . ASP A 1 195 ? -12.797 8.367 24.203 1 97.31 195 ASP A C 1
ATOM 1534 O O . ASP A 1 195 ? -12.281 9.484 24.312 1 97.31 195 ASP A O 1
ATOM 1538 N N . GLU A 1 196 ? -12.156 7.328 23.75 1 98.12 196 GLU A N 1
ATOM 1539 C CA . GLU A 1 196 ? -10.75 7.41 23.344 1 98.12 196 GLU A CA 1
ATOM 1540 C C . GLU A 1 196 ? -10.617 7.645 21.844 1 98.12 196 GLU A C 1
ATOM 1542 O O . GLU A 1 196 ? -11.492 7.254 21.078 1 98.12 196 GLU A O 1
ATOM 1547 N N . PRO A 1 197 ? -9.5 8.32 21.406 1 98.12 197 PRO A N 1
ATOM 1548 C CA . PRO A 1 197 ? -9.281 8.492 19.969 1 98.12 197 PRO A CA 1
ATOM 1549 C C . PRO A 1 197 ? -9.125 7.164 19.234 1 98.12 197 PRO A C 1
ATOM 1551 O O . PRO A 1 197 ? -8.438 6.262 19.719 1 98.12 197 PRO A O 1
ATOM 1554 N N . PHE A 1 198 ? -9.828 7.043 18.156 1 98.69 198 PHE A N 1
ATOM 1555 C CA . PHE A 1 198 ? -9.797 5.84 17.328 1 98.69 198 PHE A CA 1
ATOM 1556 C C . PHE A 1 198 ? -8.969 6.066 16.078 1 98.69 198 PHE A C 1
ATOM 1558 O O . PHE A 1 198 ? -9.18 7.051 15.359 1 98.69 198 PHE A O 1
ATOM 1565 N N . VAL A 1 199 ? -7.953 5.242 15.836 1 98.69 199 VAL A N 1
ATOM 1566 C CA . VAL A 1 199 ? -7.184 5.211 14.594 1 98.69 199 VAL A CA 1
ATOM 1567 C C . VAL A 1 199 ? -7.824 4.23 13.617 1 98.69 199 VAL A C 1
ATOM 1569 O O . VAL A 1 199 ? -7.715 3.012 13.781 1 98.69 199 VAL A O 1
ATOM 1572 N N . LEU A 1 200 ? -8.469 4.723 12.578 1 98.44 200 LEU A N 1
ATOM 1573 C CA . LEU A 1 200 ? -9.219 3.9 11.641 1 98.44 200 LEU A CA 1
ATOM 1574 C C . LEU A 1 200 ? -8.359 3.504 10.445 1 98.44 200 LEU A C 1
ATOM 1576 O O . LEU A 1 200 ? -7.719 4.355 9.828 1 98.44 200 LEU A O 1
ATOM 1580 N N . LEU A 1 201 ? -8.242 2.201 10.219 1 97.62 201 LEU A N 1
ATOM 1581 C CA . LEU A 1 201 ? -7.738 1.766 8.922 1 97.62 201 LEU A CA 1
ATOM 1582 C C . LEU A 1 201 ? -8.711 2.141 7.809 1 97.62 201 LEU A C 1
ATOM 1584 O O . LEU A 1 201 ? -9.766 1.521 7.664 1 97.62 201 LEU A O 1
ATOM 1588 N N . ASP A 1 202 ? -8.297 3.086 6.988 1 95.69 202 ASP A N 1
ATOM 1589 C CA . ASP A 1 202 ? -9.203 3.729 6.043 1 95.69 202 ASP A CA 1
ATOM 1590 C C . ASP A 1 202 ? -8.992 3.193 4.629 1 95.69 202 ASP A C 1
ATOM 1592 O O . ASP A 1 202 ? -8.586 3.938 3.732 1 95.69 202 ASP A O 1
ATOM 1596 N N . LEU A 1 203 ? -9.281 1.97 4.441 1 94.81 203 LEU A N 1
ATOM 1597 C CA . LEU A 1 203 ? -9.305 1.331 3.129 1 94.81 203 LEU A CA 1
ATOM 1598 C C . LEU A 1 203 ? -10.734 1.004 2.707 1 94.81 203 LEU A C 1
ATOM 1600 O O . LEU A 1 203 ? -11.539 0.555 3.525 1 94.81 203 LEU A O 1
ATOM 1604 N N . LYS A 1 204 ? -10.969 1.255 1.403 1 94.69 204 LYS A N 1
ATOM 1605 C CA . LYS A 1 204 ? -12.297 0.915 0.907 1 94.69 204 LYS A CA 1
ATOM 1606 C C . LYS A 1 204 ? -12.664 -0.526 1.253 1 94.69 204 LYS A C 1
ATOM 1608 O O . LYS A 1 204 ? -11.828 -1.428 1.134 1 94.69 204 LYS A O 1
ATOM 1613 N N . HIS A 1 205 ? -13.93 -0.797 1.735 1 96.25 205 HIS A N 1
ATOM 1614 C CA . HIS A 1 205 ? -14.516 -2.055 2.182 1 96.25 205 HIS A CA 1
ATOM 1615 C C . HIS A 1 205 ? -14.086 -2.391 3.605 1 96.25 205 HIS A C 1
ATOM 1617 O O . HIS A 1 205 ? -14.922 -2.699 4.457 1 96.25 205 HIS A O 1
ATOM 1623 N N . SER A 1 206 ? -12.719 -2.336 3.92 1 96.88 206 SER A N 1
ATOM 1624 C CA . SER A 1 206 ? -12.258 -2.584 5.281 1 96.88 206 SER A CA 1
ATOM 1625 C C . SER A 1 206 ? -12.781 -1.527 6.246 1 96.88 206 SER A C 1
ATOM 1627 O O . SER A 1 206 ? -13.203 -1.851 7.359 1 96.88 206 SER A O 1
ATOM 1629 N N . ARG A 1 207 ? -12.758 -0.258 5.773 1 97.25 207 ARG A N 1
ATOM 1630 C CA . ARG A 1 207 ? -13.289 0.831 6.586 1 97.25 207 ARG A CA 1
ATOM 1631 C C . ARG A 1 207 ? -14.734 0.555 6.992 1 97.25 207 ARG A C 1
ATOM 1633 O O . ARG A 1 207 ? -15.094 0.684 8.164 1 97.25 207 ARG A O 1
ATOM 1640 N N . GLU A 1 208 ? -15.523 0.173 5.98 1 97.19 208 GLU A N 1
ATOM 1641 C CA . GLU A 1 208 ? -16.938 -0.102 6.219 1 97.19 208 GLU A CA 1
ATOM 1642 C C . GLU A 1 208 ? -17.109 -1.276 7.18 1 97.19 208 GLU A C 1
ATOM 1644 O O . GLU A 1 208 ? -18 -1.256 8.031 1 97.19 208 GLU A O 1
ATOM 1649 N N . TYR A 1 209 ? -16.328 -2.281 7.027 1 97.94 209 TYR A N 1
ATOM 1650 C CA . TYR A 1 209 ? -16.359 -3.436 7.918 1 97.94 209 TYR A CA 1
ATOM 1651 C C . TYR A 1 209 ? -16.156 -3.016 9.367 1 97.94 209 TYR A C 1
ATOM 1653 O O . TYR A 1 209 ? -16.938 -3.391 10.242 1 97.94 209 TYR A O 1
ATOM 1661 N N . TYR A 1 210 ? -15.148 -2.207 9.672 1 98.25 210 TYR A N 1
ATOM 1662 C CA . TYR A 1 210 ? -14.844 -1.795 11.039 1 98.25 210 TYR A CA 1
ATOM 1663 C C . TYR A 1 210 ? -15.945 -0.89 11.586 1 98.25 210 TYR A C 1
ATOM 1665 O O . TYR A 1 210 ? -16.359 -1.042 12.742 1 98.25 210 TYR A O 1
ATOM 1673 N N . LEU A 1 211 ? -16.391 0.05 10.758 1 98.12 211 LEU A N 1
ATOM 1674 C CA . LEU A 1 211 ? -17.422 0.967 11.219 1 98.12 211 LEU A CA 1
ATOM 1675 C C . LEU A 1 211 ? -18.734 0.225 11.477 1 98.12 211 LEU A C 1
ATOM 1677 O O . LEU A 1 211 ? -19.484 0.585 12.383 1 98.12 211 LEU A O 1
ATOM 1681 N N . ASP A 1 212 ? -19.016 -0.829 10.695 1 97.94 212 ASP A N 1
ATOM 1682 C CA . ASP A 1 212 ? -20.219 -1.64 10.898 1 97.94 212 ASP A CA 1
ATOM 1683 C C . ASP A 1 212 ? -20.156 -2.377 12.234 1 97.94 212 ASP A C 1
ATOM 1685 O O . ASP A 1 212 ? -21.188 -2.609 12.859 1 97.94 212 ASP A O 1
ATOM 1689 N N . ILE A 1 213 ? -18.969 -2.781 12.633 1 98.06 213 ILE A N 1
ATOM 1690 C CA . ILE A 1 213 ? -18.797 -3.408 13.945 1 98.06 213 ILE A CA 1
ATOM 1691 C C . ILE A 1 213 ? -19.281 -2.455 15.039 1 98.06 213 ILE A C 1
ATOM 1693 O O . ILE A 1 213 ? -20.047 -2.846 15.922 1 98.06 213 ILE A O 1
ATOM 1697 N N . PHE A 1 214 ? -18.797 -1.215 14.945 1 98.38 214 PHE A N 1
ATOM 1698 C CA . PHE A 1 214 ? -19.203 -0.219 15.938 1 98.38 214 PHE A CA 1
ATOM 1699 C C . PHE A 1 214 ? -20.703 0.005 15.898 1 98.38 214 PHE A C 1
ATOM 1701 O O . PHE A 1 214 ? -21.359 0.055 16.938 1 98.38 214 PHE A O 1
ATOM 1708 N N . LYS A 1 215 ? -21.219 0.135 14.719 1 97.88 215 LYS A N 1
ATOM 1709 C CA . LYS A 1 215 ? -22.656 0.361 14.539 1 97.88 215 LYS A CA 1
ATOM 1710 C C . LYS A 1 215 ? -23.469 -0.772 15.148 1 97.88 215 LYS A C 1
ATOM 1712 O O . LYS A 1 215 ? -24.453 -0.526 15.852 1 97.88 215 LYS A O 1
ATOM 1717 N N . ARG A 1 216 ? -23.094 -1.972 14.898 1 97.06 216 ARG A N 1
ATOM 1718 C CA . ARG A 1 216 ? -23.781 -3.16 15.406 1 97.06 216 ARG A CA 1
ATOM 1719 C C . ARG A 1 216 ? -23.812 -3.16 16.922 1 97.06 216 ARG A C 1
ATOM 1721 O O . ARG A 1 216 ? -24.781 -3.639 17.531 1 97.06 216 ARG A O 1
ATOM 1728 N N . LEU A 1 217 ? -22.797 -2.6 17.547 1 97.88 217 LEU A N 1
ATOM 1729 C CA . LEU A 1 217 ? -22.672 -2.625 19 1 97.88 217 LEU A CA 1
ATOM 1730 C C . LEU A 1 217 ? -23.281 -1.372 19.625 1 97.88 217 LEU A C 1
ATOM 1732 O O . LEU A 1 217 ? -23.297 -1.229 20.844 1 97.88 217 LEU A O 1
ATOM 1736 N N . GLY A 1 218 ? -23.703 -0.427 18.766 1 97.62 218 GLY A N 1
ATOM 1737 C CA . GLY A 1 218 ? -24.234 0.834 19.25 1 97.62 218 GLY A CA 1
ATOM 1738 C C . GLY A 1 218 ? -23.188 1.729 19.875 1 97.62 218 GLY A C 1
ATOM 1739 O O . GLY A 1 218 ? -23.469 2.48 20.797 1 97.62 218 GLY A O 1
ATOM 1740 N N . VAL A 1 219 ? -21.969 1.552 19.516 1 97.88 219 VAL A N 1
ATOM 1741 C CA . VAL A 1 219 ? -20.844 2.357 20 1 97.88 219 VAL A CA 1
ATOM 1742 C C . VAL A 1 219 ? -20.453 3.377 18.938 1 97.88 219 VAL A C 1
ATOM 1744 O O . VAL A 1 219 ? -20.359 3.049 17.75 1 97.88 219 VAL A O 1
ATOM 1747 N N . ARG A 1 220 ? -20.234 4.59 19.281 1 96.88 220 ARG A N 1
ATOM 1748 C CA . ARG A 1 220 ? -19.766 5.621 18.359 1 96.88 220 ARG A CA 1
ATOM 1749 C C . ARG A 1 220 ? -18.281 5.895 18.562 1 96.88 220 ARG A C 1
ATOM 1751 O O . ARG A 1 220 ? -17.891 6.555 19.516 1 96.88 220 ARG A O 1
ATOM 1758 N N . PRO A 1 221 ? -17.5 5.406 17.625 1 97.25 221 PRO A N 1
ATOM 1759 C CA . PRO A 1 221 ? -16.062 5.672 17.797 1 97.25 221 PRO A CA 1
ATOM 1760 C C . PRO A 1 221 ? -15.703 7.137 17.594 1 97.25 221 PRO A C 1
ATOM 1762 O O . PRO A 1 221 ? -16.281 7.797 16.719 1 97.25 221 PRO A O 1
ATOM 1765 N N . ARG A 1 222 ? -14.797 7.715 18.297 1 97.81 222 ARG A N 1
ATOM 1766 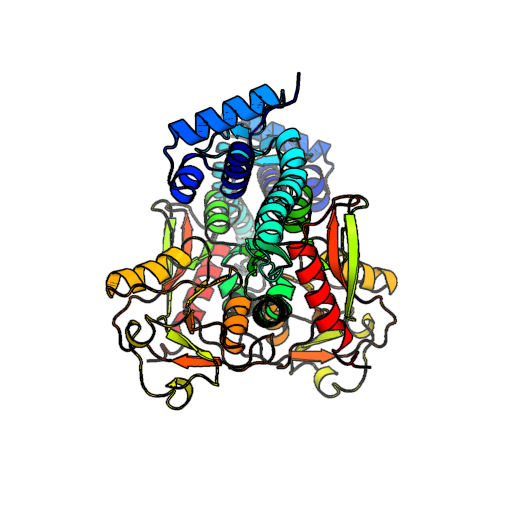C CA . ARG A 1 222 ? -14.211 9.031 18.047 1 97.81 222 ARG A CA 1
ATOM 1767 C C . ARG A 1 222 ? -13.047 8.93 17.062 1 97.81 222 ARG A C 1
ATOM 1769 O O . ARG A 1 222 ? -11.883 8.875 17.469 1 97.81 222 ARG A O 1
ATOM 1776 N N . ILE A 1 223 ? -13.383 8.945 15.844 1 96.75 223 ILE A N 1
ATOM 1777 C CA . ILE A 1 223 ? -12.352 8.766 14.828 1 96.75 223 ILE A CA 1
ATOM 1778 C C . ILE A 1 223 ? -11.453 10 14.781 1 96.75 223 ILE A C 1
ATOM 1780 O O . ILE A 1 223 ? -11.898 11.078 14.383 1 96.75 223 ILE A O 1
ATOM 1784 N N . ARG A 1 224 ? -10.242 9.805 15.125 1 95.62 224 ARG A N 1
ATOM 1785 C CA . ARG A 1 224 ? -9.297 10.914 15.133 1 95.62 224 ARG A CA 1
ATOM 1786 C C . ARG A 1 224 ? -8.375 10.852 13.914 1 95.62 224 ARG A C 1
ATOM 1788 O O . ARG A 1 224 ? -7.934 11.883 13.414 1 95.62 224 ARG A O 1
ATOM 1795 N N . HIS A 1 225 ? -8.039 9.648 13.492 1 95.5 225 HIS A N 1
ATOM 1796 C CA . HIS A 1 225 ? -7.094 9.477 12.398 1 95.5 225 HIS A CA 1
ATOM 1797 C C . HIS A 1 225 ? -7.637 8.516 11.344 1 95.5 225 HIS A C 1
ATOM 1799 O O . HIS A 1 225 ? -8.172 7.453 11.68 1 95.5 225 HIS A O 1
ATOM 1805 N N . PHE A 1 226 ? -7.539 8.953 10.102 1 95.06 226 PHE A N 1
ATOM 1806 C CA . PHE A 1 226 ? -7.758 8.102 8.938 1 95.06 226 PHE A CA 1
ATOM 1807 C C . PHE A 1 226 ? -6.434 7.664 8.328 1 95.06 226 PHE A C 1
ATOM 1809 O O . PHE A 1 226 ? -5.68 8.492 7.809 1 95.06 226 PHE A O 1
ATOM 1816 N N . VAL A 1 227 ? -6.137 6.387 8.438 1 96.38 227 VAL A N 1
ATOM 1817 C CA . VAL A 1 227 ? -4.824 5.883 8.055 1 96.38 227 VAL A CA 1
ATOM 1818 C C . VAL A 1 227 ? -4.98 4.746 7.047 1 96.38 227 VAL A C 1
ATOM 1820 O O . VAL A 1 227 ? -5.805 3.846 7.238 1 96.38 227 VAL A O 1
ATOM 1823 N N . SER A 1 228 ? -4.16 4.699 6.016 1 94.75 228 SER A N 1
ATOM 1824 C CA . SER A 1 228 ? -4.387 3.732 4.949 1 94.75 228 SER A CA 1
ATOM 1825 C C . SER A 1 228 ? -3.453 2.533 5.086 1 94.75 228 SER A C 1
ATOM 1827 O O . SER A 1 228 ? -3.766 1.439 4.609 1 94.7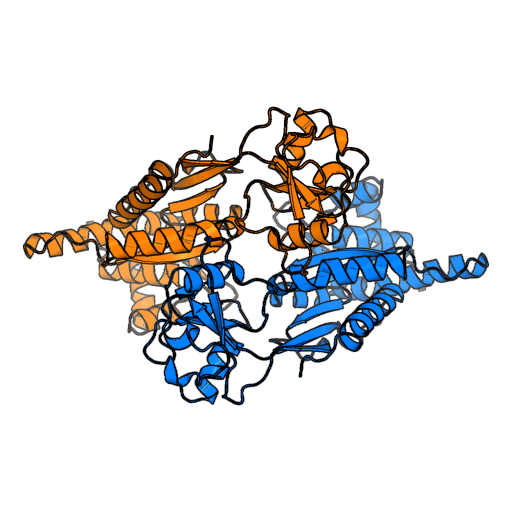5 228 SER A O 1
ATOM 1829 N N . GLY A 1 229 ? -2.309 2.705 5.648 1 95.81 229 GLY A N 1
ATOM 1830 C CA . GLY A 1 229 ? -1.358 1.612 5.777 1 95.81 229 GLY A CA 1
ATOM 1831 C C . GLY A 1 229 ? -1.546 0.804 7.047 1 95.81 229 GLY A C 1
ATOM 1832 O O . GLY A 1 229 ? -1.685 1.369 8.133 1 95.81 229 GLY A O 1
ATOM 1833 N N . TYR A 1 230 ? -1.574 -0.535 6.914 1 95.94 230 TYR A N 1
ATOM 1834 C CA . TYR A 1 230 ? -1.742 -1.43 8.055 1 95.94 230 TYR A CA 1
ATOM 1835 C C . TYR A 1 230 ? -0.687 -1.16 9.125 1 95.94 230 TYR A C 1
ATOM 1837 O O . TYR A 1 230 ? -1.017 -0.951 10.289 1 95.94 230 TYR A O 1
ATOM 1845 N N . GLU A 1 231 ? 0.586 -1.149 8.711 1 97.06 231 GLU A N 1
ATOM 1846 C CA . GLU A 1 231 ? 1.671 -0.899 9.656 1 97.06 231 GLU A CA 1
ATOM 1847 C C . GLU A 1 231 ? 1.629 0.533 10.18 1 97.06 231 GLU A C 1
ATOM 1849 O O . GLU A 1 231 ? 2.018 0.795 11.32 1 97.06 231 GLU A O 1
ATOM 1854 N N . THR A 1 232 ? 1.163 1.459 9.352 1 97.81 232 THR A N 1
ATOM 1855 C CA . THR A 1 232 ? 1.03 2.84 9.797 1 97.81 232 THR A CA 1
ATOM 1856 C C . THR A 1 232 ? 0.04 2.941 10.953 1 97.81 232 THR A C 1
ATOM 1858 O O . THR A 1 232 ? 0.293 3.643 11.938 1 97.81 232 THR A O 1
ATOM 1861 N N . VAL A 1 233 ? -1.069 2.223 10.883 1 98.25 233 VAL A N 1
ATOM 1862 C CA . VAL A 1 233 ? -2.035 2.172 11.969 1 98.25 233 VAL A CA 1
ATOM 1863 C C . VAL A 1 233 ? -1.354 1.673 13.242 1 98.25 233 VAL A C 1
ATOM 1865 O O . VAL A 1 233 ? -1.497 2.275 14.312 1 98.25 233 VAL A O 1
ATOM 1868 N N . ARG A 1 234 ? -0.596 0.603 13.109 1 98.12 234 ARG A N 1
ATOM 1869 C CA . ARG A 1 234 ? 0.103 0.025 14.25 1 98.12 234 ARG A CA 1
ATOM 1870 C C . ARG A 1 234 ? 1.041 1.042 14.891 1 98.12 234 ARG A C 1
ATOM 1872 O O . ARG A 1 234 ? 1.083 1.171 16.125 1 98.12 234 ARG A O 1
ATOM 1879 N N . SER A 1 235 ? 1.736 1.781 14.062 1 98.25 235 SER A N 1
ATOM 1880 C CA . SER A 1 235 ? 2.695 2.764 14.555 1 98.25 235 SER A CA 1
ATOM 1881 C C . SER A 1 235 ? 1.99 3.918 15.266 1 98.25 235 SER A C 1
ATOM 1883 O O . SER A 1 235 ? 2.469 4.414 16.281 1 98.25 235 SER A O 1
ATOM 1885 N N . TYR A 1 236 ? 0.852 4.379 14.688 1 98.56 236 TYR A N 1
ATOM 1886 C CA . TYR A 1 236 ? 0.053 5.395 15.367 1 98.56 236 TYR A CA 1
ATOM 1887 C C . TYR A 1 236 ? -0.341 4.934 16.766 1 98.56 236 TYR A C 1
ATOM 1889 O O . TYR A 1 236 ? -0.173 5.672 17.734 1 98.56 236 TYR A O 1
ATOM 1897 N N . VAL A 1 237 ? -0.827 3.709 16.828 1 98.75 237 VAL A N 1
ATOM 1898 C CA . VAL A 1 237 ? -1.271 3.154 18.094 1 98.75 237 VAL A CA 1
ATOM 1899 C C . VAL A 1 237 ? -0.088 3.059 19.062 1 98.75 237 VAL A C 1
ATOM 1901 O O . VAL A 1 237 ? -0.195 3.445 20.234 1 98.75 237 VAL A O 1
ATOM 1904 N N . GLY A 1 238 ? 1.002 2.549 18.562 1 98.25 238 GLY A N 1
ATOM 1905 C CA . GLY A 1 238 ? 2.184 2.381 19.391 1 98.25 238 GLY A CA 1
ATOM 1906 C C . GLY A 1 238 ? 2.67 3.68 20 1 98.25 238 GLY A C 1
ATOM 1907 O O . GLY A 1 238 ? 3.201 3.684 21.109 1 98.25 238 GLY A O 1
ATOM 1908 N N . LEU A 1 239 ? 2.461 4.758 19.297 1 97.31 239 LEU A N 1
ATOM 1909 C CA . LEU A 1 239 ? 2.939 6.055 19.766 1 97.31 239 LEU A CA 1
ATOM 1910 C C . LEU A 1 239 ? 1.875 6.75 20.609 1 97.31 239 LEU A C 1
ATOM 1912 O O . LEU A 1 239 ? 2.025 7.926 20.969 1 97.31 239 LEU A O 1
ATOM 1916 N N . GLY A 1 240 ? 0.81 6.066 20.844 1 97.19 240 GLY A N 1
ATOM 1917 C CA . GLY A 1 240 ? -0.192 6.555 21.766 1 97.19 240 GLY A CA 1
ATOM 1918 C C . GLY A 1 240 ? -1.198 7.492 21.125 1 97.19 240 GLY A C 1
ATOM 1919 O O . GLY A 1 240 ? -1.847 8.281 21.828 1 97.19 240 GLY A O 1
ATOM 1920 N N . GLN A 1 241 ? -1.358 7.43 19.828 1 97.69 241 GLN A N 1
ATOM 1921 C CA . GLN A 1 241 ? -2.275 8.312 19.125 1 97.69 241 GLN A CA 1
ATOM 1922 C C . GLN A 1 241 ? -3.715 7.816 19.219 1 97.69 241 GLN A C 1
ATOM 1924 O O . GLN A 1 241 ? -4.637 8.445 18.703 1 97.69 241 GLN A O 1
ATOM 1929 N N . GLY A 1 242 ? -3.947 6.734 19.875 1 98.44 242 GLY A N 1
ATOM 1930 C CA . GLY A 1 242 ? -5.262 6.137 20.047 1 98.44 242 GLY A CA 1
ATOM 1931 C C . GLY A 1 242 ? -5.242 4.621 19.969 1 98.44 242 GLY A C 1
ATOM 1932 O O . GLY A 1 242 ? -4.176 4.012 19.875 1 98.44 242 GLY A O 1
ATOM 1933 N N . TYR A 1 243 ? -6.43 3.996 20.094 1 98.81 243 TYR A N 1
ATOM 1934 C CA . TYR A 1 243 ? -6.602 2.564 19.875 1 98.81 243 TYR A CA 1
ATOM 1935 C C . TYR A 1 243 ? -7.078 2.285 18.453 1 98.81 243 TYR A C 1
ATOM 1937 O O . TYR A 1 243 ? -7.488 3.201 17.734 1 98.81 243 TYR A O 1
ATOM 1945 N N . SER A 1 244 ? -6.934 1.085 18.016 1 98.81 244 SER A N 1
ATOM 1946 C CA . SER A 1 244 ? -7.469 0.65 16.734 1 98.81 244 SER A CA 1
ATOM 1947 C C . SER A 1 244 ? -8.109 -0.731 16.844 1 98.81 244 SER A C 1
ATOM 1949 O O . SER A 1 244 ? -8.062 -1.361 17.906 1 98.81 244 SER A O 1
ATOM 1951 N N . VAL A 1 245 ? -8.859 -1.13 15.836 1 98.69 245 VAL A N 1
ATOM 1952 C CA . VAL A 1 245 ? -9.391 -2.475 15.641 1 98.69 245 VAL A CA 1
ATOM 1953 C C . VAL A 1 245 ? -8.852 -3.059 14.336 1 98.69 245 VAL A C 1
ATOM 1955 O O . VAL A 1 245 ? -8.984 -2.447 13.273 1 98.69 245 VAL A O 1
ATOM 1958 N N . LEU A 1 246 ? -8.164 -4.117 14.422 1 98.12 246 LEU A N 1
ATOM 1959 C CA . LEU A 1 246 ? -7.629 -4.832 13.273 1 98.12 246 LEU A CA 1
ATOM 1960 C C . LEU A 1 246 ? -7.902 -6.328 13.383 1 98.12 246 LEU A C 1
ATOM 1962 O O . LEU A 1 246 ? -8.406 -6.797 14.406 1 98.12 246 LEU A O 1
ATOM 1966 N N . ASN A 1 247 ? -7.645 -7.086 12.352 1 97.44 247 ASN A N 1
ATOM 1967 C CA . ASN A 1 247 ? -7.949 -8.516 12.359 1 97.44 247 ASN A CA 1
ATOM 1968 C C . ASN A 1 247 ? -6.688 -9.359 12.469 1 97.44 247 ASN A C 1
ATOM 1970 O O . ASN A 1 247 ? -6.641 -10.32 13.242 1 97.44 247 ASN A O 1
ATOM 1974 N N . ARG A 1 248 ? -5.668 -9 11.766 1 93.19 248 ARG A N 1
ATOM 1975 C CA . ARG A 1 248 ? -4.477 -9.844 11.742 1 93.19 248 ARG A CA 1
ATOM 1976 C C . ARG A 1 248 ? -3.557 -9.523 12.914 1 93.19 248 ARG A C 1
ATOM 1978 O O . ARG A 1 248 ? -3.193 -8.359 13.125 1 93.19 248 ARG A O 1
ATOM 1985 N N . ARG A 1 249 ? -3.223 -10.547 13.656 1 91.88 249 ARG A N 1
ATOM 1986 C CA . ARG A 1 249 ? -2.24 -10.43 14.727 1 91.88 249 ARG A CA 1
ATOM 1987 C C . ARG A 1 249 ? -0.846 -10.812 14.234 1 91.88 249 ARG A C 1
ATOM 1989 O O . ARG A 1 249 ? -0.69 -11.766 13.469 1 91.88 249 ARG A O 1
ATOM 1996 N N . LEU A 1 250 ? 0.093 -10.031 14.602 1 91.62 250 LEU A N 1
ATOM 1997 C CA . LEU A 1 250 ? 1.469 -10.32 14.211 1 91.62 250 LEU A CA 1
ATOM 1998 C C . LEU A 1 250 ? 2.17 -11.164 15.273 1 91.62 250 LEU A C 1
ATOM 2000 O O . LEU A 1 250 ? 1.707 -11.25 16.406 1 91.62 250 LEU A O 1
ATOM 2004 N N . VAL A 1 251 ? 3.225 -11.766 14.93 1 90.06 251 VAL A N 1
ATOM 2005 C CA . VAL A 1 251 ? 4.016 -12.641 15.789 1 90.06 251 VAL A CA 1
ATOM 2006 C C . VAL A 1 251 ? 4.875 -11.797 16.734 1 90.06 251 VAL A C 1
ATOM 2008 O O . VAL A 1 251 ? 5.484 -12.32 17.672 1 90.06 251 VAL A O 1
ATOM 2011 N N . HIS A 1 252 ? 4.945 -10.547 16.5 1 91.31 252 HIS A N 1
ATOM 2012 C CA . HIS A 1 252 ? 5.688 -9.617 17.344 1 91.31 252 HIS A CA 1
ATOM 2013 C C . HIS A 1 252 ? 4.855 -8.391 17.672 1 91.31 252 HIS A C 1
ATOM 2015 O O . HIS A 1 252 ? 3.84 -8.125 17.016 1 91.31 252 HIS A O 1
ATOM 2021 N N . ASP A 1 253 ? 5.336 -7.629 18.656 1 94.44 253 ASP A N 1
ATOM 2022 C CA . ASP A 1 253 ? 4.52 -6.523 19.141 1 94.44 253 ASP A CA 1
ATOM 2023 C C . ASP A 1 253 ? 5.195 -5.18 18.875 1 94.44 253 ASP A C 1
ATOM 2025 O O . ASP A 1 253 ? 4.746 -4.141 19.359 1 94.44 253 ASP A O 1
ATOM 2029 N N . LEU A 1 254 ? 6.297 -5.215 18.125 1 95.88 254 LEU A N 1
ATOM 2030 C CA . LEU A 1 254 ? 7.023 -3.984 17.828 1 95.88 254 LEU A CA 1
ATOM 2031 C C . LEU A 1 254 ? 6.57 -3.402 16.484 1 95.88 254 LEU A C 1
ATOM 2033 O O . LEU A 1 254 ? 6.414 -4.133 15.508 1 95.88 254 LEU A O 1
ATOM 2037 N N . THR A 1 255 ? 6.324 -2.121 16.469 1 96.81 255 THR A N 1
ATOM 2038 C CA . THR A 1 255 ? 5.934 -1.418 15.258 1 96.81 255 THR A CA 1
ATOM 2039 C C . THR A 1 255 ? 7.16 -0.861 14.539 1 96.81 255 THR A C 1
ATOM 2041 O O . THR A 1 255 ? 8.266 -0.876 15.078 1 96.81 255 THR A O 1
ATOM 2044 N N . TYR A 1 256 ? 6.996 -0.346 13.312 1 95.81 256 TYR A N 1
ATOM 2045 C CA . TYR A 1 256 ? 8.078 0.259 12.547 1 95.81 256 TYR A CA 1
ATOM 2046 C C . TYR A 1 256 ? 8.578 1.53 13.219 1 95.81 256 TYR A C 1
ATOM 2048 O O . TYR A 1 256 ? 9.734 1.925 13.039 1 95.81 256 TYR A O 1
ATOM 2056 N N . ALA A 1 257 ? 7.707 2.137 14.023 1 94.56 257 ALA A N 1
ATOM 2057 C CA . ALA A 1 257 ? 8.102 3.352 14.727 1 94.56 257 ALA A CA 1
ATOM 2058 C C . ALA A 1 257 ? 8.859 3.016 16.016 1 94.56 257 ALA A C 1
ATOM 2060 O O . ALA A 1 257 ? 9.242 3.912 16.766 1 94.56 257 ALA A O 1
ATOM 2061 N N . GLY A 1 258 ? 9 1.769 16.328 1 94.12 258 GLY A N 1
ATOM 2062 C CA . GLY A 1 258 ? 9.844 1.331 17.438 1 94.12 258 GLY A CA 1
ATOM 2063 C C . GLY A 1 258 ? 9.094 1.237 18.75 1 94.12 258 GLY A C 1
ATOM 2064 O O . GLY A 1 258 ? 9.711 1.078 19.812 1 94.12 258 GLY A O 1
ATOM 2065 N N . ARG A 1 259 ? 7.82 1.385 18.672 1 96.69 259 ARG A N 1
ATOM 2066 C CA . ARG A 1 259 ? 7.02 1.3 19.891 1 96.69 259 ARG A CA 1
ATOM 2067 C C . ARG A 1 259 ? 6.227 -0.001 19.938 1 96.69 259 ARG A C 1
ATOM 2069 O O . ARG A 1 259 ? 5.895 -0.568 18.891 1 96.69 259 ARG A O 1
ATOM 2076 N N . ARG A 1 260 ? 5.926 -0.437 21.109 1 97.62 260 ARG A N 1
ATOM 2077 C CA . ARG A 1 260 ? 5.238 -1.711 21.297 1 97.62 260 ARG A CA 1
ATOM 2078 C C . ARG A 1 260 ? 3.729 -1.516 21.359 1 97.62 260 ARG A C 1
ATOM 2080 O O . ARG A 1 260 ? 3.252 -0.476 21.828 1 97.62 260 ARG A O 1
ATOM 2087 N N . ILE A 1 261 ? 3.01 -2.494 20.875 1 98.25 261 ILE A N 1
ATOM 2088 C CA . ILE A 1 261 ? 1.553 -2.508 20.938 1 98.25 261 ILE A CA 1
ATOM 2089 C C . ILE A 1 261 ? 1.072 -3.818 21.547 1 98.25 261 ILE A C 1
ATOM 2091 O O . ILE A 1 261 ? 1.813 -4.805 21.578 1 98.25 261 ILE A O 1
ATOM 2095 N N . VAL A 1 262 ? -0.088 -3.805 22.094 1 98.44 262 VAL A N 1
ATOM 2096 C CA . VAL A 1 262 ? -0.723 -4.973 22.703 1 98.44 262 VAL A CA 1
ATOM 2097 C C . VAL A 1 262 ? -2.078 -5.223 22.047 1 98.44 262 VAL A C 1
ATOM 2099 O O . VAL A 1 262 ? -2.885 -4.301 21.906 1 98.44 262 VAL A O 1
ATOM 2102 N N . ALA A 1 263 ? -2.297 -6.434 21.562 1 98.19 263 ALA A N 1
ATOM 2103 C CA . ALA A 1 263 ? -3.588 -6.859 21.016 1 98.19 263 ALA A CA 1
ATOM 2104 C C . ALA A 1 263 ? -4.484 -7.41 22.125 1 98.19 263 ALA A C 1
ATOM 2106 O O . ALA A 1 263 ? -4.078 -8.289 22.891 1 98.19 263 ALA A O 1
ATOM 2107 N N . LEU A 1 264 ? -5.684 -6.902 22.203 1 98.5 264 LEU A N 1
ATOM 2108 C CA . LEU A 1 264 ? -6.652 -7.328 23.203 1 98.5 264 LEU A CA 1
ATOM 2109 C C . LEU A 1 264 ? -7.836 -8.031 22.547 1 98.5 264 LEU A C 1
ATOM 2111 O O . LEU A 1 264 ? -8.414 -7.523 21.594 1 98.5 264 LEU A O 1
ATOM 2115 N N . GLU A 1 265 ? -8.195 -9.141 23.094 1 98 265 GLU A N 1
ATOM 2116 C CA . GLU A 1 265 ? -9.352 -9.875 22.594 1 98 265 GLU A CA 1
ATOM 2117 C C . GLU A 1 265 ? -10.648 -9.133 22.891 1 98 265 GLU A C 1
ATOM 2119 O O . GLU A 1 265 ? -10.797 -8.539 23.953 1 98 265 GLU A O 1
ATOM 2124 N N . LEU A 1 266 ? -11.508 -9.211 21.922 1 97.94 266 LEU A N 1
ATOM 2125 C CA . LEU A 1 266 ? -12.828 -8.609 22.109 1 97.94 266 LEU A CA 1
ATOM 2126 C C . LEU A 1 266 ? -13.781 -9.602 22.781 1 97.94 266 LEU A C 1
ATOM 2128 O O . LEU A 1 266 ? -13.898 -10.75 22.344 1 97.94 266 LEU A O 1
ATOM 2132 N N . ALA A 1 267 ? -14.461 -9.125 23.797 1 98.19 267 ALA A N 1
ATOM 2133 C CA . ALA A 1 267 ? -15.516 -9.898 24.438 1 98.19 267 ALA A CA 1
ATOM 2134 C C . ALA A 1 267 ? -16.812 -9.812 23.641 1 98.19 267 ALA A C 1
ATOM 2136 O O . ALA A 1 267 ? -17.688 -10.68 23.766 1 98.19 267 ALA A O 1
ATOM 2137 N N . ASP A 1 268 ? -16.938 -8.766 22.828 1 98.25 268 ASP A N 1
ATOM 2138 C CA . ASP A 1 268 ? -18.125 -8.562 21.984 1 98.25 268 ASP A CA 1
ATOM 2139 C C . ASP A 1 268 ? -18.234 -9.641 20.922 1 98.25 268 ASP A C 1
ATOM 2141 O O . ASP A 1 268 ? -17.219 -10.117 20.391 1 98.25 268 ASP A O 1
ATOM 2145 N N . ASP A 1 269 ? -19.453 -10.016 20.641 1 96.75 269 ASP A N 1
ATOM 2146 C CA . ASP A 1 269 ? -19.703 -10.914 19.531 1 96.75 269 ASP A CA 1
ATOM 2147 C C . ASP A 1 269 ? -19.797 -10.141 18.219 1 96.75 269 ASP A C 1
ATOM 2149 O O . ASP A 1 269 ? -20.844 -9.594 17.891 1 96.75 269 ASP A O 1
ATOM 2153 N N . VAL A 1 270 ? -18.719 -10.07 17.516 1 97.06 270 VAL A N 1
ATOM 2154 C CA . VAL A 1 270 ? -18.672 -9.352 16.25 1 97.06 270 VAL A CA 1
ATOM 2155 C C . VAL A 1 270 ? -18.172 -10.289 15.141 1 97.06 270 VAL A C 1
ATOM 2157 O O . VAL A 1 270 ? -17.391 -11.203 15.414 1 97.06 270 VAL A O 1
ATOM 2160 N N . PRO A 1 271 ? -18.641 -10.133 13.922 1 96.88 271 PRO A N 1
ATOM 2161 C CA . PRO A 1 271 ? -18.281 -11.055 12.844 1 96.88 271 PRO A CA 1
ATOM 2162 C C . PRO A 1 271 ? -16.797 -10.984 12.477 1 96.88 271 PRO A C 1
ATOM 2164 O O . PRO A 1 271 ? -16.219 -9.891 12.453 1 96.88 271 PRO A O 1
ATOM 2167 N N . PRO A 1 272 ? -16.172 -12.148 12.242 1 97.56 272 PRO A N 1
ATOM 2168 C CA . PRO A 1 272 ? -14.82 -12.141 11.68 1 97.56 272 PRO A CA 1
ATOM 2169 C C . PRO A 1 272 ? -14.797 -11.734 10.203 1 97.56 272 PRO A C 1
ATOM 2171 O O . PRO A 1 272 ? -15.852 -11.656 9.57 1 97.56 272 PRO A O 1
ATOM 2174 N N . ILE A 1 273 ? -13.617 -11.367 9.758 1 97.12 273 ILE A N 1
ATOM 2175 C CA . ILE A 1 273 ? -13.398 -11.242 8.32 1 97.12 273 ILE A CA 1
ATOM 2176 C C . ILE A 1 273 ? -12.922 -12.578 7.754 1 97.12 273 ILE A C 1
ATOM 2178 O O . ILE A 1 273 ? -12.352 -13.398 8.477 1 97.12 273 ILE A O 1
ATOM 2182 N N . GLU A 1 274 ? -13.203 -12.773 6.508 1 97.12 274 GLU A N 1
ATOM 2183 C CA . GLU A 1 274 ? -12.742 -14.008 5.883 1 97.12 274 GLU A CA 1
ATOM 2184 C C . GLU A 1 274 ? -11.719 -13.719 4.785 1 97.12 274 GLU A C 1
ATOM 2186 O O . GLU A 1 274 ? -11.906 -12.805 3.98 1 97.12 274 GLU A O 1
ATOM 2191 N N . VAL A 1 275 ? -10.625 -14.398 4.863 1 97.94 275 VAL A N 1
ATOM 2192 C CA . VAL A 1 275 ? -9.766 -14.5 3.689 1 97.94 275 VAL A CA 1
ATOM 2193 C C . VAL A 1 275 ? -10.359 -15.492 2.695 1 97.94 275 VAL A C 1
ATOM 2195 O O . VAL A 1 275 ? -10.648 -16.641 3.047 1 97.94 275 VAL A O 1
ATOM 2198 N N . VAL A 1 276 ? -10.531 -15.008 1.438 1 98.25 276 VAL A N 1
ATOM 2199 C CA . VAL A 1 276 ? -11.219 -15.859 0.476 1 98.25 276 VAL A CA 1
ATOM 2200 C C . VAL A 1 276 ? -10.406 -15.953 -0.814 1 98.25 276 VAL A C 1
ATOM 2202 O O . VAL A 1 276 ? -9.578 -15.078 -1.095 1 98.25 276 VAL A O 1
ATOM 2205 N N . LEU A 1 277 ? -10.594 -17.031 -1.462 1 98.06 277 LEU A N 1
ATOM 2206 C CA . LEU A 1 277 ? -10.188 -17.188 -2.857 1 98.06 277 LEU A CA 1
ATOM 2207 C C . LEU A 1 277 ? -11.336 -16.828 -3.795 1 98.06 277 LEU A C 1
ATOM 2209 O O . LEU A 1 277 ? -12.398 -17.453 -3.762 1 98.06 277 LEU A O 1
ATOM 2213 N N . VAL A 1 278 ? -11.117 -15.828 -4.645 1 98.25 278 VAL A N 1
ATOM 2214 C CA . VAL A 1 278 ? -12.172 -15.297 -5.496 1 98.25 278 VAL A CA 1
ATOM 2215 C C . VAL A 1 278 ? -11.914 -15.68 -6.949 1 98.25 278 VAL A C 1
ATOM 2217 O O . VAL A 1 278 ? -10.766 -15.641 -7.414 1 98.25 278 VAL A O 1
ATOM 2220 N N . ARG A 1 279 ? -12.906 -16.047 -7.68 1 96.5 279 ARG A N 1
ATOM 2221 C CA . ARG A 1 279 ? -12.883 -16.297 -9.117 1 96.5 279 ARG A CA 1
ATOM 2222 C C . ARG A 1 279 ? -14.148 -15.766 -9.789 1 96.5 279 ARG A C 1
ATOM 2224 O O . ARG A 1 279 ? -15.141 -15.492 -9.117 1 96.5 279 ARG A O 1
ATOM 2231 N N . LEU A 1 280 ? -14.086 -15.555 -11.094 1 92.94 280 LEU A N 1
ATOM 2232 C CA . LEU A 1 280 ? -15.266 -15.148 -11.844 1 92.94 280 LEU A CA 1
ATOM 2233 C C . LEU A 1 280 ? -16.281 -16.297 -11.922 1 92.94 280 LEU A C 1
ATOM 2235 O O . LEU A 1 280 ? -15.906 -17.422 -12.227 1 92.94 280 LEU A O 1
ATOM 2239 N N . ARG A 1 281 ? -17.453 -15.914 -11.656 1 93 281 ARG A N 1
ATOM 2240 C CA . ARG A 1 281 ? -18.516 -16.922 -11.688 1 93 281 ARG A CA 1
ATOM 2241 C C . ARG A 1 281 ? -18.609 -17.562 -13.07 1 93 281 ARG A C 1
ATOM 2243 O O . ARG A 1 281 ? -18.547 -16.859 -14.086 1 93 281 ARG A O 1
ATOM 2250 N N . ASP A 1 282 ? -18.641 -18.844 -13.195 1 85.38 282 ASP A N 1
ATOM 2251 C CA . ASP A 1 282 ? -18.891 -19.656 -14.391 1 85.38 282 ASP A CA 1
ATOM 2252 C C . ASP A 1 282 ? -17.656 -19.672 -15.297 1 85.38 282 ASP A C 1
ATOM 2254 O O . ASP A 1 282 ? -17.703 -20.266 -16.391 1 85.38 282 ASP A O 1
ATOM 2258 N N . ALA A 1 283 ? -16.688 -18.938 -14.938 1 87.31 283 ALA A N 1
ATOM 2259 C CA . ALA A 1 283 ? -15.461 -19.031 -15.727 1 87.31 283 ALA A CA 1
ATOM 2260 C C . ALA A 1 283 ? -14.773 -20.375 -15.523 1 87.31 283 ALA A C 1
ATOM 2262 O O . ALA A 1 283 ? -14.742 -20.891 -14.406 1 87.31 283 ALA A O 1
ATOM 2263 N N . ARG A 1 284 ? -14.312 -20.953 -16.594 1 87.19 284 ARG A N 1
ATOM 2264 C CA . ARG A 1 284 ? -13.5 -22.156 -16.484 1 87.19 284 ARG A CA 1
ATOM 2265 C C . ARG A 1 284 ? -12.047 -21.812 -16.172 1 87.19 284 ARG A C 1
ATOM 2267 O O . ARG A 1 284 ? -11.406 -21.062 -16.906 1 87.19 284 ARG A O 1
ATOM 2274 N N . LEU A 1 285 ? -11.547 -22.359 -15.117 1 91.81 285 LEU A N 1
ATOM 2275 C CA . LEU A 1 285 ? -10.164 -22.125 -14.711 1 91.81 285 LEU A CA 1
ATOM 2276 C C . LEU A 1 285 ? -9.211 -23.078 -15.438 1 91.81 285 LEU A C 1
ATOM 2278 O O . LEU A 1 285 ? -9.594 -24.203 -15.781 1 91.81 285 LEU A O 1
ATOM 2282 N N . THR A 1 286 ? -8.062 -22.578 -15.703 1 91.38 286 THR A N 1
ATOM 2283 C CA . THR A 1 286 ? -7.012 -23.469 -16.188 1 91.38 286 THR A CA 1
ATOM 2284 C C . THR A 1 286 ? -6.652 -24.5 -15.117 1 91.38 286 THR A C 1
ATOM 2286 O O . THR A 1 286 ? -6.961 -24.312 -13.945 1 91.38 286 THR A O 1
ATOM 2289 N N . ARG A 1 287 ? -6.008 -25.562 -15.492 1 91.81 287 ARG A N 1
ATOM 2290 C CA . ARG A 1 287 ? -5.555 -26.594 -14.555 1 91.81 287 ARG A CA 1
ATOM 2291 C C . ARG A 1 287 ? -4.523 -26.031 -13.586 1 91.81 287 ARG A C 1
ATOM 2293 O O . ARG A 1 287 ? -4.48 -26.438 -12.422 1 91.81 287 ARG A O 1
ATOM 2300 N N . LYS A 1 288 ? -3.682 -25.109 -14.023 1 94.38 288 LYS A N 1
ATOM 2301 C CA . LYS A 1 288 ? -2.699 -24.484 -13.148 1 94.38 288 LYS A CA 1
ATOM 2302 C C . LYS A 1 288 ? -3.383 -23.672 -12.055 1 94.38 288 LYS A C 1
ATOM 2304 O O . LYS A 1 288 ? -2.973 -23.719 -10.891 1 94.38 288 LYS A O 1
ATOM 2309 N N . ALA A 1 289 ? -4.414 -22.938 -12.469 1 95.69 289 ALA A N 1
ATOM 2310 C CA . ALA A 1 289 ? -5.152 -22.141 -11.492 1 95.69 289 ALA A CA 1
ATOM 2311 C C . ALA A 1 289 ? -5.832 -23.031 -10.453 1 95.69 289 ALA A C 1
ATOM 2313 O O . ALA A 1 289 ? -5.82 -22.719 -9.258 1 95.69 289 ALA A O 1
ATOM 2314 N N . LEU A 1 290 ? -6.371 -24.141 -10.93 1 95.94 290 LEU A N 1
ATOM 2315 C CA . LEU A 1 290 ? -7.02 -25.094 -10.023 1 95.94 290 LEU A CA 1
ATOM 2316 C C . LEU A 1 290 ? -6.008 -25.703 -9.062 1 95.94 290 LEU A C 1
ATOM 2318 O O . LEU A 1 290 ? -6.305 -25.906 -7.883 1 95.94 290 LEU A O 1
ATOM 2322 N N . ALA A 1 291 ? -4.883 -26 -9.602 1 96.44 291 ALA A N 1
ATOM 2323 C CA . ALA A 1 291 ? -3.826 -26.562 -8.766 1 96.44 291 ALA A CA 1
ATOM 2324 C C . ALA A 1 291 ? -3.404 -25.562 -7.68 1 96.44 291 ALA A C 1
ATOM 2326 O O . ALA A 1 291 ? -3.219 -25.953 -6.52 1 96.44 291 ALA A O 1
ATOM 2327 N N . VAL A 1 292 ? -3.26 -24.297 -8.008 1 97.81 292 VAL A N 1
ATOM 2328 C CA . VAL A 1 292 ? -2.854 -23.281 -7.047 1 97.81 292 VAL A CA 1
ATOM 2329 C C . VAL A 1 292 ? -3.977 -23.031 -6.043 1 97.81 292 VAL A C 1
ATOM 2331 O O . VAL A 1 292 ? -3.723 -22.828 -4.855 1 97.81 292 VAL A O 1
ATOM 2334 N N . GLU A 1 293 ? -5.203 -23.062 -6.539 1 97.25 293 GLU A N 1
ATOM 2335 C CA . GLU A 1 293 ? -6.34 -23 -5.625 1 97.25 293 GLU A CA 1
ATOM 2336 C C . GLU A 1 293 ? -6.254 -24.094 -4.559 1 97.25 293 GLU A C 1
ATOM 2338 O O . GLU A 1 293 ? -6.465 -23.828 -3.373 1 97.25 293 GLU A O 1
ATOM 2343 N N . GLN A 1 294 ? -5.973 -25.266 -4.992 1 97.31 294 GLN A N 1
ATOM 2344 C CA . GLN A 1 294 ? -5.887 -26.375 -4.062 1 97.31 294 GLN A CA 1
ATOM 2345 C C . GLN A 1 294 ? -4.75 -26.172 -3.062 1 97.31 294 GLN A C 1
ATOM 2347 O O . GLN A 1 294 ? -4.883 -26.516 -1.884 1 97.31 294 GLN A O 1
ATOM 2352 N N . VAL A 1 295 ? -3.654 -25.641 -3.512 1 97.62 295 VAL A N 1
ATOM 2353 C CA . VAL A 1 295 ? -2.543 -25.328 -2.621 1 97.62 295 VAL A CA 1
ATOM 2354 C C . VAL A 1 295 ? -3.002 -24.344 -1.545 1 97.62 295 VAL A C 1
ATOM 2356 O O . VAL A 1 295 ? -2.703 -24.531 -0.362 1 97.62 295 VAL A O 1
ATOM 2359 N N . CYS A 1 296 ? -3.705 -23.281 -1.932 1 97.56 296 CYS A N 1
ATOM 2360 C CA . CYS A 1 296 ? -4.211 -22.281 -0.989 1 97.56 296 CYS A CA 1
ATOM 2361 C C . CYS A 1 296 ? -5.117 -22.938 0.051 1 97.56 296 CYS A C 1
ATOM 2363 O O . CYS A 1 296 ? -5.008 -22.641 1.244 1 97.56 296 CYS A O 1
ATOM 2365 N N . VAL A 1 297 ? -5.965 -23.844 -0.375 1 96.62 297 VAL A N 1
ATOM 2366 C CA . VAL A 1 297 ? -6.902 -24.516 0.512 1 96.62 297 VAL A CA 1
ATOM 2367 C C . VAL A 1 297 ? -6.137 -25.406 1.493 1 96.62 297 VAL A C 1
ATOM 2369 O O . VAL A 1 297 ? -6.406 -25.391 2.697 1 96.62 297 VAL A O 1
ATOM 2372 N N . ASP A 1 298 ? -5.16 -26.125 1.004 1 96.19 298 ASP A N 1
ATOM 2373 C CA . ASP A 1 298 ? -4.391 -27.047 1.825 1 96.19 298 ASP A CA 1
ATOM 2374 C C . ASP A 1 298 ? -3.604 -26.312 2.902 1 96.19 298 ASP A C 1
ATOM 2376 O O . ASP A 1 298 ? -3.463 -26.797 4.023 1 96.19 298 ASP A O 1
ATOM 2380 N N . LEU A 1 299 ? -3.051 -25.141 2.562 1 94.81 299 LEU A N 1
ATOM 2381 C CA . LEU A 1 299 ? -2.248 -24.359 3.498 1 94.81 299 LEU A CA 1
ATOM 2382 C C . LEU A 1 299 ? -3.096 -23.875 4.664 1 94.81 299 LEU A C 1
ATOM 2384 O O . LEU A 1 299 ? -2.58 -23.656 5.762 1 94.81 299 LEU A O 1
ATOM 2388 N N . HIS A 1 300 ? -4.344 -23.641 4.469 1 90.75 300 HIS A N 1
ATOM 2389 C CA . HIS A 1 300 ? -5.195 -23.062 5.5 1 90.75 300 HIS A CA 1
ATOM 2390 C C . HIS A 1 300 ? -6.008 -24.141 6.215 1 90.75 300 HIS A C 1
ATOM 2392 O O . HIS A 1 300 ? -6.652 -23.859 7.23 1 90.75 300 HIS A O 1
ATOM 2398 N N . ALA A 1 301 ? -6.172 -25.328 5.621 1 80.62 301 ALA A N 1
ATOM 2399 C CA . ALA A 1 301 ? -6.809 -26.469 6.289 1 80.62 301 ALA A CA 1
ATOM 2400 C C . ALA A 1 301 ? -5.945 -26.984 7.441 1 80.62 301 ALA A C 1
ATOM 2402 O O . ALA A 1 301 ? -6.465 -27.422 8.469 1 80.62 301 ALA A O 1
ATOM 2403 N N . THR A 1 302 ? -4.574 -27.047 7.27 1 59.53 302 THR A N 1
ATOM 2404 C CA . THR A 1 302 ? -3.652 -27.562 8.273 1 59.53 302 THR A CA 1
ATOM 2405 C C . THR A 1 302 ? -3.422 -26.547 9.383 1 59.53 302 THR A C 1
ATOM 2407 O O . THR A 1 302 ? -2.867 -26.875 10.43 1 59.53 302 THR A O 1
ATOM 2410 N N . ALA A 1 303 ? -3.584 -25.328 9.125 1 55.69 303 ALA A N 1
ATOM 2411 C CA . ALA A 1 303 ? -3.275 -24.344 10.164 1 55.69 303 ALA A CA 1
ATOM 2412 C C . ALA A 1 303 ? -4.238 -24.484 11.344 1 55.69 303 ALA A C 1
ATOM 2414 O O . ALA A 1 303 ? -5.457 -24.516 11.148 1 55.69 303 ALA A O 1
ATOM 2415 N N . PRO A 1 304 ? -3.748 -24.969 12.555 1 44.12 304 PRO A N 1
ATOM 2416 C CA . PRO A 1 304 ? -4.637 -25.094 13.711 1 44.12 304 PRO A CA 1
ATOM 2417 C C . PRO A 1 304 ? -5.543 -23.875 13.891 1 44.12 304 PRO A C 1
ATOM 2419 O O . PRO A 1 304 ? -5.145 -22.75 13.586 1 44.12 304 PRO A O 1
ATOM 2422 N N . GLN A 1 305 ? -6.871 -23.891 13.547 1 40.34 305 GLN A N 1
ATOM 2423 C CA . GLN A 1 305 ? -7.809 -22.875 14.008 1 40.34 305 GLN A CA 1
ATOM 2424 C C . GLN A 1 305 ? -7.434 -22.359 15.398 1 40.34 305 GLN A C 1
ATOM 2426 O O . GLN A 1 305 ? -7.352 -23.141 16.344 1 40.34 305 GLN A O 1
ATOM 2431 N N . HIS A 1 306 ? -6.445 -21.656 15.594 1 33.72 306 HIS A N 1
ATOM 2432 C CA . HIS A 1 306 ? -6.32 -21.234 16.984 1 33.72 306 HIS A CA 1
ATOM 2433 C C . HIS A 1 306 ? -7.688 -21 17.609 1 33.72 306 HIS A C 1
ATOM 2435 O O . HIS A 1 306 ? -8.453 -20.156 17.141 1 33.72 306 HIS A O 1
ATOM 2441 N N . ARG A 1 307 ? -8.32 -22 18.141 1 26.22 307 ARG A N 1
ATOM 2442 C CA . ARG A 1 307 ? -9.281 -21.812 19.234 1 26.22 307 ARG A CA 1
ATOM 2443 C C . ARG A 1 307 ? -8.758 -20.828 20.266 1 26.22 307 ARG A C 1
ATOM 2445 O O . ARG A 1 307 ? -7.574 -20.844 20.609 1 26.22 307 ARG A O 1
ATOM 2452 N N . MET B 1 1 ? -12.43 46.469 -13.25 1 36.41 1 MET B N 1
ATOM 2453 C CA . MET B 1 1 ? -13.375 46.219 -12.164 1 36.41 1 MET B CA 1
ATOM 2454 C C . MET B 1 1 ? -12.773 45.312 -11.109 1 36.41 1 MET B C 1
ATOM 2456 O O . MET B 1 1 ? -11.969 44.438 -11.43 1 36.41 1 MET B O 1
ATOM 2460 N N . ALA B 1 2 ? -12.734 45.75 -9.93 1 44.41 2 ALA B N 1
ATOM 2461 C CA . ALA B 1 2 ? -12.141 45.062 -8.797 1 44.41 2 ALA B CA 1
ATOM 2462 C C . ALA B 1 2 ? -12.594 43.594 -8.75 1 44.41 2 ALA B C 1
ATOM 2464 O O . ALA B 1 2 ? -13.773 43.312 -8.961 1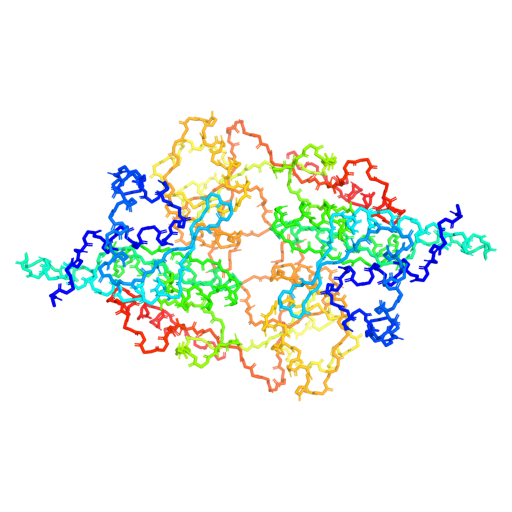 44.41 2 ALA B O 1
ATOM 2465 N N . LYS B 1 3 ? -11.773 42.562 -9.25 1 56.41 3 LYS B N 1
ATOM 2466 C CA . LYS B 1 3 ? -12.102 41.156 -9.195 1 56.41 3 LYS B CA 1
ATOM 2467 C C . LYS B 1 3 ? -12.711 40.781 -7.844 1 56.41 3 LYS B C 1
ATOM 2469 O O . LYS B 1 3 ? -12.125 41.062 -6.797 1 56.41 3 LYS B O 1
ATOM 2474 N N . SER B 1 4 ? -14.055 40.75 -7.766 1 69.31 4 SER B N 1
ATOM 2475 C CA . SER B 1 4 ? -14.703 40.844 -6.465 1 69.31 4 SER B CA 1
ATOM 2476 C C . SER B 1 4 ? -15.133 39.469 -5.957 1 69.31 4 SER B C 1
ATOM 2478 O O . SER B 1 4 ? -16.297 39.094 -6.094 1 69.31 4 SER B O 1
ATOM 2480 N N . PHE B 1 5 ? -14.242 38.5 -5.992 1 75.06 5 PHE B N 1
ATOM 2481 C CA . PHE B 1 5 ? -14.719 37.312 -5.293 1 75.06 5 PHE B CA 1
ATOM 2482 C C . PHE B 1 5 ? -14.523 37.469 -3.787 1 75.06 5 PHE B C 1
ATOM 2484 O O . PHE B 1 5 ? -13.727 38.281 -3.336 1 75.06 5 PHE B O 1
ATOM 2491 N N . THR B 1 6 ? -15.391 36.75 -3.039 1 82.88 6 THR B N 1
ATOM 2492 C CA . THR B 1 6 ? -15.391 36.844 -1.583 1 82.88 6 THR B CA 1
ATOM 2493 C C . THR B 1 6 ? -14.547 35.719 -0.968 1 82.88 6 THR B C 1
ATOM 2495 O O . THR B 1 6 ? -14.25 34.719 -1.629 1 82.88 6 THR B O 1
ATOM 2498 N N . LEU B 1 7 ? -14.211 35.938 0.282 1 86.88 7 LEU B N 1
ATOM 2499 C CA . LEU B 1 7 ? -13.516 34.906 1.036 1 86.88 7 LEU B CA 1
ATOM 2500 C C . LEU B 1 7 ? -14.383 33.656 1.186 1 86.88 7 LEU B C 1
ATOM 2502 O O . LEU B 1 7 ? -13.875 32.531 1.194 1 86.88 7 LEU B O 1
ATOM 2506 N N . VAL B 1 8 ? -15.664 33.844 1.238 1 87.75 8 VAL B N 1
ATOM 2507 C CA . VAL B 1 8 ? -16.609 32.75 1.364 1 87.75 8 VAL B CA 1
ATOM 2508 C C . VAL B 1 8 ? -16.578 31.891 0.096 1 87.75 8 VAL B C 1
ATOM 2510 O O . VAL B 1 8 ? -16.562 30.656 0.166 1 87.75 8 VAL B O 1
ATOM 2513 N N . GLN B 1 9 ? -16.516 32.531 -0.979 1 88.12 9 GLN B N 1
ATOM 2514 C CA . GLN B 1 9 ? -16.438 31.812 -2.246 1 88.12 9 GLN B CA 1
ATOM 2515 C C . GLN B 1 9 ? -15.148 31 -2.34 1 88.12 9 GLN B C 1
ATOM 2517 O O . GLN B 1 9 ? -15.156 29.875 -2.832 1 88.12 9 GLN B O 1
ATOM 2522 N N . LEU B 1 10 ? -14.07 31.578 -1.856 1 89.12 10 LEU B N 1
ATOM 2523 C CA . LEU B 1 10 ? -12.797 30.875 -1.862 1 89.12 10 LEU B CA 1
ATOM 2524 C C . LEU B 1 10 ? -12.844 29.656 -0.938 1 89.12 10 LEU B C 1
ATOM 2526 O O . LEU B 1 10 ? -12.305 28.594 -1.27 1 89.12 10 LEU B O 1
ATOM 2530 N N . ARG B 1 11 ? -13.461 29.828 0.193 1 90.25 11 ARG B N 1
ATOM 2531 C CA . ARG B 1 11 ? -13.617 28.719 1.124 1 90.25 11 ARG B CA 1
ATOM 2532 C C . ARG B 1 11 ? -14.469 27.609 0.514 1 90.25 11 ARG B C 1
ATOM 2534 O O . ARG B 1 11 ? -14.156 26.422 0.653 1 90.25 11 ARG B O 1
ATOM 2541 N N . TYR B 1 12 ? -15.555 28.016 -0.131 1 91.81 12 TYR B N 1
ATOM 2542 C CA . TYR B 1 12 ? -16.422 27.062 -0.815 1 91.81 12 TYR B CA 1
ATOM 2543 C C . TYR B 1 12 ? -15.648 26.297 -1.889 1 91.81 12 TYR B C 1
ATOM 2545 O O . TYR B 1 12 ? -15.734 25.062 -1.967 1 91.81 12 TYR B O 1
ATOM 2553 N N . PHE B 1 13 ? -14.898 27.016 -2.621 1 92.75 13 PHE B N 1
ATOM 2554 C CA . PHE B 1 13 ? -14.086 26.438 -3.697 1 92.75 13 PHE B CA 1
ATOM 2555 C C . PHE B 1 13 ? -13.102 25.422 -3.15 1 92.75 13 PHE B C 1
ATOM 2557 O O . PHE B 1 13 ? -13 24.312 -3.682 1 92.75 13 PHE B O 1
ATOM 2564 N N . THR B 1 14 ? -12.414 25.781 -2.061 1 90.31 14 THR B N 1
ATOM 2565 C CA . THR B 1 14 ? -11.406 24.906 -1.475 1 90.31 14 THR B CA 1
ATOM 2566 C C . THR B 1 14 ? -12.047 23.625 -0.94 1 90.31 14 THR B C 1
ATOM 2568 O O . THR B 1 14 ? -11.469 22.547 -1.036 1 90.31 14 THR B O 1
ATOM 2571 N N . ALA B 1 15 ? -13.227 23.719 -0.412 1 89.94 15 ALA B N 1
ATOM 2572 C CA . ALA B 1 15 ? -13.945 22.547 0.092 1 89.94 15 ALA B CA 1
ATOM 2573 C C . ALA B 1 15 ? -14.352 21.625 -1.047 1 89.94 15 ALA B C 1
ATOM 2575 O O . ALA B 1 15 ? -14.203 20.406 -0.94 1 89.94 15 ALA B O 1
ATOM 2576 N N . VAL B 1 16 ? -14.836 22.219 -2.125 1 91.44 16 VAL B N 1
ATOM 2577 C CA . VAL B 1 16 ? -15.234 21.406 -3.273 1 91.44 16 VAL B CA 1
ATOM 2578 C C . VAL B 1 16 ? -14.016 20.719 -3.869 1 91.44 16 VAL B C 1
ATOM 2580 O O . VAL B 1 16 ? -14.094 19.547 -4.281 1 91.44 16 VAL B O 1
ATOM 2583 N N . ALA B 1 17 ? -12.953 21.438 -3.91 1 89 17 ALA B N 1
ATOM 2584 C CA . ALA B 1 17 ? -11.711 20.875 -4.438 1 89 17 ALA B CA 1
ATOM 2585 C C . ALA B 1 17 ? -11.266 19.672 -3.613 1 89 17 ALA B C 1
ATOM 2587 O O . ALA B 1 17 ? -10.805 18.672 -4.164 1 89 17 ALA B O 1
ATOM 2588 N N . ARG B 1 18 ? -11.422 19.766 -2.361 1 84.38 18 ARG B N 1
ATOM 2589 C CA . ARG B 1 18 ? -11 18.719 -1.436 1 84.38 18 ARG B CA 1
ATOM 2590 C C . ARG B 1 18 ? -11.875 17.484 -1.576 1 84.38 18 ARG B C 1
ATOM 2592 O O . ARG B 1 18 ? -11.375 16.359 -1.581 1 84.38 18 ARG B O 1
ATOM 2599 N N . HIS B 1 19 ? -13.156 17.688 -1.729 1 83.31 19 HIS B N 1
ATOM 2600 C CA . HIS B 1 19 ? -14.102 16.578 -1.73 1 83.31 19 HIS B CA 1
ATOM 2601 C C . HIS B 1 19 ? -14.312 16.031 -3.139 1 83.31 19 HIS B C 1
ATOM 2603 O O . HIS B 1 19 ? -14.812 14.914 -3.309 1 83.31 19 HIS B O 1
ATOM 2609 N N . GLU B 1 20 ? -14.008 16.828 -4.086 1 86.31 20 GLU B N 1
ATOM 2610 C CA . GLU B 1 20 ? -14.25 16.516 -5.488 1 86.31 20 GLU B CA 1
ATOM 2611 C C . GLU B 1 20 ? -15.703 16.109 -5.719 1 86.31 20 GLU B C 1
ATOM 2613 O O . GLU B 1 20 ? -15.992 15.219 -6.527 1 86.31 20 GLU B O 1
ATOM 2618 N N . ASN B 1 21 ? -16.484 16.625 -4.922 1 86.06 21 ASN B N 1
ATOM 2619 C CA . ASN B 1 21 ? -17.922 16.344 -4.922 1 86.06 21 ASN B CA 1
ATOM 2620 C C . ASN B 1 21 ? -18.719 17.5 -4.34 1 86.06 21 ASN B C 1
ATOM 2622 O O . ASN B 1 21 ? -18.5 17.891 -3.191 1 86.06 21 ASN B O 1
ATOM 2626 N N . MET B 1 22 ? -19.703 18 -5.141 1 89.69 22 MET B N 1
ATOM 2627 C CA . MET B 1 22 ? -20.469 19.172 -4.746 1 89.69 22 MET B CA 1
ATOM 2628 C C . MET B 1 22 ? -21.344 18.875 -3.537 1 89.69 22 MET B C 1
ATOM 2630 O O . MET B 1 22 ? -21.375 19.641 -2.574 1 89.69 22 MET B O 1
ATOM 2634 N N . ARG B 1 23 ? -21.891 17.688 -3.609 1 86.69 23 ARG B N 1
ATOM 2635 C CA . ARG B 1 23 ? -22.812 17.328 -2.533 1 86.69 23 ARG B CA 1
ATOM 2636 C C . ARG B 1 23 ? -22.062 17.109 -1.223 1 86.69 23 ARG B C 1
ATOM 2638 O O . ARG B 1 23 ? -22.469 17.609 -0.176 1 86.69 23 ARG B O 1
ATOM 2645 N N . ALA B 1 24 ? -20.938 16.469 -1.285 1 87.38 24 ALA B N 1
ATOM 2646 C CA . ALA B 1 24 ? -20.125 16.203 -0.098 1 87.38 24 ALA B CA 1
ATOM 2647 C C . ALA B 1 24 ? -19.594 17.5 0.492 1 87.38 24 ALA B C 1
ATOM 2649 O O . ALA B 1 24 ? -19.578 17.688 1.712 1 87.38 24 ALA B O 1
ATOM 2650 N N . ALA B 1 25 ? -19.188 18.312 -0.349 1 90.38 25 ALA B N 1
ATOM 2651 C CA . ALA B 1 25 ? -18.656 19.609 0.092 1 90.38 25 ALA B CA 1
ATOM 2652 C C . ALA B 1 25 ? -19.75 20.453 0.747 1 90.38 25 ALA B C 1
ATOM 2654 O O . ALA B 1 25 ? -19.516 21.094 1.77 1 90.38 25 ALA B O 1
ATOM 2655 N N . ALA B 1 26 ? -20.953 20.406 0.231 1 91.56 26 ALA B N 1
ATOM 2656 C CA . ALA B 1 26 ? -22.062 21.172 0.788 1 91.56 26 ALA B CA 1
ATOM 2657 C C . ALA B 1 26 ? -22.406 20.688 2.195 1 91.56 26 ALA B C 1
ATOM 2659 O O . ALA B 1 26 ? -22.641 21.5 3.094 1 91.56 26 ALA B O 1
ATOM 2660 N N . LEU B 1 27 ? -22.359 19.375 2.342 1 85.69 27 LEU B N 1
ATOM 2661 C CA . LEU B 1 27 ? -22.625 18.781 3.65 1 85.69 27 LEU B CA 1
ATOM 2662 C C . LEU B 1 27 ? -21.562 19.203 4.66 1 85.69 27 LEU B C 1
ATOM 2664 O O . LEU B 1 27 ? -21.891 19.594 5.785 1 85.69 27 LEU B O 1
ATOM 2668 N N . ASP B 1 28 ? -20.391 19.234 4.227 1 85.25 28 ASP B N 1
ATOM 2669 C CA . ASP B 1 28 ? -19.266 19.609 5.082 1 85.25 28 ASP B CA 1
ATOM 2670 C C . ASP B 1 28 ? -19.344 21.078 5.492 1 85.25 28 ASP B C 1
ATOM 2672 O O . ASP B 1 28 ? -18.969 21.438 6.609 1 85.25 28 ASP B O 1
ATOM 2676 N N . LEU B 1 29 ? -19.812 21.906 4.602 1 89.5 29 LEU B N 1
ATOM 2677 C CA . LEU B 1 29 ? -19.875 23.344 4.805 1 89.5 29 LEU B CA 1
ATOM 2678 C C . LEU B 1 29 ? -21.203 23.75 5.438 1 89.5 29 LEU B C 1
ATOM 2680 O O . LEU B 1 29 ? -21.406 24.906 5.801 1 89.5 29 LEU B O 1
ATOM 2684 N N . ASN B 1 30 ? -22.031 22.734 5.578 1 90 30 ASN B N 1
ATOM 2685 C CA . ASN B 1 30 ? -23.359 22.969 6.125 1 90 30 ASN B CA 1
ATOM 2686 C C . ASN B 1 30 ? -24.141 24.016 5.305 1 90 30 ASN B C 1
ATOM 2688 O O . ASN B 1 30 ? -24.641 24.984 5.852 1 90 30 ASN B O 1
ATOM 2692 N N . VAL B 1 31 ? -24.141 23.875 3.975 1 92 31 VAL B N 1
ATOM 2693 C CA . VAL B 1 31 ? -24.922 24.672 3.033 1 92 31 VAL B CA 1
ATOM 2694 C C . VAL B 1 31 ? -25.641 23.75 2.047 1 92 31 VAL B C 1
ATOM 2696 O O . VAL B 1 31 ? -25.391 22.547 2.027 1 92 31 VAL B O 1
ATOM 2699 N N . THR B 1 32 ? -26.547 24.297 1.343 1 91.31 32 THR B N 1
ATOM 2700 C CA . THR B 1 32 ? -27.203 23.5 0.319 1 91.31 32 THR B CA 1
ATOM 2701 C C . THR B 1 32 ? -26.328 23.359 -0.915 1 91.31 32 THR B C 1
ATOM 2703 O O . THR B 1 32 ? -25.484 24.219 -1.186 1 91.31 32 THR B O 1
ATOM 2706 N N . GLN B 1 33 ? -26.531 22.266 -1.557 1 91.62 33 GLN B N 1
ATOM 2707 C CA . GLN B 1 33 ? -25.781 22.047 -2.791 1 91.62 33 GLN B CA 1
ATOM 2708 C C . GLN B 1 33 ? -26.031 23.172 -3.793 1 91.62 33 GLN B C 1
ATOM 2710 O O . GLN B 1 33 ? -25.125 23.547 -4.539 1 91.62 33 GLN B O 1
ATOM 2715 N N . SER B 1 34 ? -27.234 23.703 -3.824 1 93.38 34 SER B N 1
ATOM 2716 C CA . SER B 1 34 ? -27.578 24.781 -4.742 1 93.38 34 SER B CA 1
ATOM 2717 C C . SER B 1 34 ? -26.797 26.047 -4.402 1 93.38 34 SER B C 1
ATOM 2719 O O . SER B 1 34 ? -26.297 26.734 -5.297 1 93.38 34 SER B O 1
ATOM 2721 N N . THR B 1 35 ? -26.734 26.375 -3.145 1 91.94 35 THR B N 1
ATOM 2722 C CA . THR B 1 35 ? -25.984 27.531 -2.684 1 91.94 35 THR B CA 1
ATOM 2723 C C . THR B 1 35 ? -24.516 27.406 -3.064 1 91.94 35 THR B C 1
ATOM 2725 O O . THR B 1 35 ? -23.906 28.359 -3.574 1 91.94 35 THR B O 1
ATOM 2728 N N . LEU B 1 36 ? -23.969 26.266 -2.768 1 94.69 36 LEU B N 1
ATOM 2729 C CA . LEU B 1 36 ? -22.562 26.016 -3.062 1 94.69 36 LEU B CA 1
ATOM 2730 C C . LEU B 1 36 ? -22.297 26.078 -4.562 1 94.69 36 LEU B C 1
ATOM 2732 O O . LEU B 1 36 ? -21.328 26.688 -5 1 94.69 36 LEU B O 1
ATOM 2736 N N . SER B 1 37 ? -23.188 25.469 -5.355 1 94.12 37 SER B N 1
ATOM 2737 C CA . SER B 1 37 ? -23.047 25.453 -6.809 1 94.12 37 SER B CA 1
ATOM 2738 C C . SER B 1 37 ? -23.109 26.875 -7.375 1 94.12 37 SER B C 1
ATOM 2740 O O . SER B 1 37 ? -22.312 27.234 -8.25 1 94.12 37 SER B O 1
ATOM 2742 N N . ALA B 1 38 ? -24.016 27.641 -6.883 1 93.31 38 ALA B N 1
ATOM 2743 C CA . ALA B 1 38 ? -24.141 29.016 -7.332 1 93.31 38 ALA B CA 1
ATOM 2744 C C . ALA B 1 38 ? -22.891 29.828 -7.008 1 93.31 38 ALA B C 1
ATOM 2746 O O . ALA B 1 38 ? -22.438 30.625 -7.824 1 93.31 38 ALA B O 1
ATOM 2747 N N . ALA B 1 39 ? -22.422 29.625 -5.812 1 92.94 39 ALA B N 1
ATOM 2748 C CA . ALA B 1 39 ? -21.219 30.344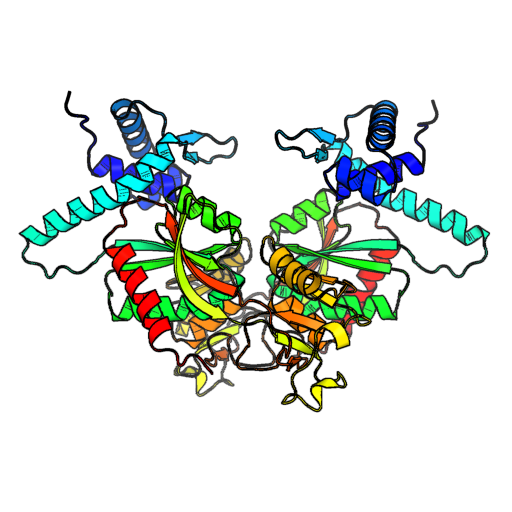 -5.387 1 92.94 39 ALA B CA 1
ATOM 2749 C C . ALA B 1 39 ? -20.031 29.984 -6.277 1 92.94 39 ALA B C 1
ATOM 2751 O O . ALA B 1 39 ? -19.234 30.844 -6.645 1 92.94 39 ALA B O 1
ATOM 2752 N N . ILE B 1 40 ? -19.906 28.734 -6.609 1 94.38 40 ILE B N 1
ATOM 2753 C CA . ILE B 1 40 ? -18.812 28.266 -7.457 1 94.38 40 ILE B CA 1
ATOM 2754 C C . ILE B 1 40 ? -18.969 28.844 -8.859 1 94.38 40 ILE B C 1
ATOM 2756 O O . ILE B 1 40 ? -17.984 29.297 -9.453 1 94.38 40 ILE B O 1
ATOM 2760 N N . HIS B 1 41 ? -20.141 28.844 -9.336 1 93.75 41 HIS B N 1
ATOM 2761 C CA . HIS B 1 41 ? -20.406 29.422 -10.648 1 93.75 41 HIS B CA 1
ATOM 2762 C C . HIS B 1 41 ? -20.062 30.906 -10.688 1 93.75 41 HIS B C 1
ATOM 2764 O O . HIS B 1 41 ? -19.484 31.391 -11.656 1 93.75 41 HIS B O 1
ATOM 2770 N N . GLN B 1 42 ? -20.453 31.562 -9.688 1 90.31 42 GLN B N 1
ATOM 2771 C CA . GLN B 1 42 ? -20.141 33 -9.602 1 90.31 42 GLN B CA 1
ATOM 2772 C C . GLN B 1 42 ? -18.625 33.219 -9.547 1 90.31 42 GLN B C 1
ATOM 2774 O O . GLN B 1 42 ? -18.109 34.125 -10.172 1 90.31 42 GLN B O 1
ATOM 2779 N N . LEU B 1 43 ? -17.969 32.438 -8.75 1 91.81 43 LEU B N 1
ATOM 2780 C CA . LEU B 1 43 ? -16.5 32.531 -8.672 1 91.81 43 LEU B CA 1
ATOM 2781 C C . LEU B 1 43 ? -15.867 32.281 -10.031 1 91.81 43 LEU B C 1
ATOM 2783 O O . LEU B 1 43 ? -14.953 33 -10.43 1 91.81 43 LEU B O 1
ATOM 2787 N N . GLU B 1 44 ? -16.375 31.281 -10.734 1 93.69 44 GLU B N 1
ATOM 2788 C CA . GLU B 1 44 ? -15.859 30.969 -12.07 1 93.69 44 GLU B CA 1
ATOM 2789 C C . GLU B 1 44 ? -16.062 32.156 -13.023 1 93.69 44 GLU B C 1
ATOM 2791 O O . GLU B 1 44 ? -15.188 32.469 -13.82 1 93.69 44 GLU B O 1
ATOM 2796 N N . ARG B 1 45 ? -17.172 32.75 -12.914 1 90.19 45 ARG B N 1
ATOM 2797 C CA . ARG B 1 45 ? -17.469 33.938 -13.727 1 90.19 45 ARG B CA 1
ATOM 2798 C C . ARG B 1 45 ? -16.516 35.094 -13.398 1 90.19 45 ARG B C 1
ATOM 2800 O O . ARG B 1 45 ? -16 35.75 -14.297 1 90.19 45 ARG B O 1
ATOM 2807 N N . GLU B 1 46 ? -16.297 35.281 -12.164 1 86.75 46 GLU B N 1
ATOM 2808 C CA . GLU B 1 46 ? -15.453 36.406 -11.719 1 86.75 46 GLU B CA 1
ATOM 2809 C C . GLU B 1 46 ? -14.008 36.188 -12.156 1 86.75 46 GLU B C 1
ATOM 2811 O O . GLU B 1 46 ? -13.328 37.156 -12.531 1 86.75 46 GLU B O 1
ATOM 2816 N N . VAL B 1 47 ? -13.602 34.938 -12.047 1 88.88 47 VAL B N 1
ATOM 2817 C CA . VAL B 1 47 ? -12.211 34.656 -12.391 1 88.88 47 VAL B CA 1
ATOM 2818 C C . VAL B 1 47 ? -12.094 34.406 -13.898 1 88.88 47 VAL B C 1
ATOM 2820 O O . VAL B 1 47 ? -10.992 34.438 -14.445 1 88.88 47 VAL B O 1
ATOM 2823 N N . GLY B 1 48 ? -13.164 34.188 -14.578 1 89.5 48 GLY B N 1
ATOM 2824 C CA . GLY B 1 48 ? -13.195 34.031 -16.016 1 89.5 48 GLY B CA 1
ATOM 2825 C C . GLY B 1 48 ? -12.727 32.688 -16.5 1 89.5 48 GLY B C 1
ATOM 2826 O O . GLY B 1 48 ? -12.133 32.562 -17.562 1 89.5 48 GLY B O 1
ATOM 2827 N N . ALA B 1 49 ? -12.859 31.703 -15.688 1 92.19 49 ALA B N 1
ATOM 2828 C CA . ALA B 1 49 ? -12.414 30.359 -16.031 1 92.19 49 ALA B CA 1
ATOM 2829 C C . ALA B 1 49 ? -13.258 29.312 -15.312 1 92.19 49 ALA B C 1
ATOM 2831 O O . ALA B 1 49 ? -13.758 29.547 -14.211 1 92.19 49 ALA B O 1
ATOM 2832 N N . GLU B 1 50 ? -13.414 28.219 -15.969 1 93.62 50 GLU B N 1
ATOM 2833 C CA . GLU B 1 50 ? -13.969 27.047 -15.273 1 93.62 50 GLU B CA 1
ATOM 2834 C C . GLU B 1 50 ? -12.953 26.453 -14.305 1 93.62 50 GLU B C 1
ATOM 2836 O O . GLU B 1 50 ? -11.781 26.281 -14.656 1 93.62 50 GLU B O 1
ATOM 2841 N N . LEU B 1 51 ? -13.477 26.172 -13.148 1 93.44 51 LEU B N 1
ATOM 2842 C CA . LEU B 1 51 ? -12.562 25.703 -12.109 1 93.44 51 LEU B CA 1
ATOM 2843 C C . LEU B 1 51 ? -12.703 24.203 -11.906 1 93.44 51 LEU B C 1
ATOM 2845 O O . LEU B 1 51 ? -11.82 23.562 -11.328 1 93.44 51 LEU B O 1
ATOM 2849 N N . PHE B 1 52 ? -13.828 23.688 -12.297 1 93.5 52 PHE B N 1
ATOM 2850 C CA . PHE B 1 52 ? -14.102 22.25 -12.164 1 93.5 52 PHE B CA 1
ATOM 2851 C C . PHE B 1 52 ? -14.602 21.672 -13.484 1 93.5 52 PHE B C 1
ATOM 2853 O O . PHE B 1 52 ? -15.258 22.375 -14.266 1 93.5 52 PHE B O 1
ATOM 2860 N N . GLN B 1 53 ? -14.172 20.422 -13.695 1 91.56 53 GLN B N 1
ATOM 2861 C CA . GLN B 1 53 ? -14.75 19.641 -14.781 1 91.56 53 GLN B CA 1
ATOM 2862 C C . GLN B 1 53 ? -15.609 18.5 -14.234 1 91.56 53 GLN B C 1
ATOM 2864 O O . GLN B 1 53 ? -15.266 17.891 -13.227 1 91.56 53 GLN B O 1
ATOM 2869 N N . ARG B 1 54 ? -16.734 18.344 -14.883 1 82.94 54 ARG B N 1
ATOM 2870 C CA . ARG B 1 54 ? -17.625 17.281 -14.469 1 82.94 54 ARG B CA 1
ATOM 2871 C C . ARG B 1 54 ? -17.188 15.938 -15.047 1 82.94 54 ARG B C 1
ATOM 2873 O O . ARG B 1 54 ? -16.75 15.867 -16.203 1 82.94 54 ARG B O 1
ATOM 2880 N N . LEU B 1 55 ? -17.078 14.961 -14.125 1 77.5 55 LEU B N 1
ATOM 2881 C CA . LEU B 1 55 ? -16.75 13.609 -14.562 1 77.5 55 LEU B CA 1
ATOM 2882 C C . LEU B 1 55 ? -18.016 12.789 -14.797 1 77.5 55 LEU B C 1
ATOM 2884 O O . LEU B 1 55 ? -19.078 13.109 -14.266 1 77.5 55 LEU B O 1
ATOM 2888 N N . SER B 1 56 ? -17.828 11.867 -15.664 1 68.38 56 SER B N 1
ATOM 2889 C CA . SER B 1 56 ? -18.953 11 -15.969 1 68.38 56 SER B CA 1
ATOM 2890 C C . SER B 1 56 ? -19.5 10.336 -14.711 1 68.38 56 SER B C 1
ATOM 2892 O O . SER B 1 56 ? -20.703 10.078 -14.609 1 68.38 56 SER B O 1
ATOM 2894 N N . SER B 1 57 ? -18.672 10.148 -13.898 1 62.41 57 SER B N 1
ATOM 2895 C CA . SER B 1 57 ? -19.062 9.633 -12.586 1 62.41 57 SER B CA 1
ATOM 2896 C C . SER B 1 57 ? -19.422 10.766 -11.633 1 62.41 57 SER B C 1
ATOM 2898 O O . SER B 1 57 ? -19 11.914 -11.836 1 62.41 57 SER B O 1
ATOM 2900 N N . ARG B 1 58 ? -20.594 10.789 -11.086 1 62.97 58 ARG B N 1
ATOM 2901 C CA . ARG B 1 58 ? -21.109 11.797 -10.164 1 62.97 58 ARG B CA 1
ATOM 2902 C C . ARG B 1 58 ? -19.984 12.539 -9.461 1 62.97 58 ARG B C 1
ATOM 2904 O O . ARG B 1 58 ? -20.203 13.258 -8.484 1 62.97 58 ARG B O 1
ATOM 2911 N N . GLY B 1 59 ? -18.734 12.891 -10.133 1 78.31 59 GLY B N 1
ATOM 2912 C CA . GLY B 1 59 ? -17.609 13.539 -9.469 1 78.31 59 GLY B CA 1
ATOM 2913 C C . GLY B 1 59 ? -17.078 14.742 -10.234 1 78.31 59 GLY B C 1
ATOM 2914 O O . GLY B 1 59 ? -17.562 15.047 -11.328 1 78.31 59 GLY B O 1
ATOM 2915 N N . LEU B 1 60 ? -16.406 15.758 -9.445 1 87.5 60 LEU B N 1
ATOM 2916 C CA . LEU B 1 60 ? -15.742 16.938 -10 1 87.5 60 LEU B CA 1
ATOM 2917 C C . LEU B 1 60 ? -14.227 16.781 -9.906 1 87.5 60 LEU B C 1
ATOM 2919 O O . LEU B 1 60 ? -13.719 16.109 -9.008 1 87.5 60 LEU B O 1
ATOM 2923 N N . ARG B 1 61 ? -13.617 17.312 -10.969 1 88.12 61 ARG B N 1
ATOM 2924 C CA . ARG B 1 61 ? -12.164 17.422 -10.922 1 88.12 61 ARG B CA 1
ATOM 2925 C C . ARG B 1 61 ? -11.719 18.844 -11.242 1 88.12 61 ARG B C 1
ATOM 2927 O O . ARG B 1 61 ? -12.312 19.516 -12.094 1 88.12 61 ARG B O 1
ATOM 2934 N N . LEU B 1 62 ? -10.656 19.234 -10.562 1 89.81 62 LEU B N 1
ATOM 2935 C CA . LEU B 1 62 ? -10.094 20.562 -10.82 1 89.81 62 LEU B CA 1
ATOM 2936 C C . LEU B 1 62 ? -9.594 20.672 -12.258 1 89.81 62 LEU B C 1
ATOM 2938 O O . LEU B 1 62 ? -8.977 19.734 -12.773 1 89.81 62 LEU B O 1
ATOM 2942 N N . THR B 1 63 ? -9.945 21.766 -12.891 1 89.94 63 THR B N 1
ATOM 2943 C CA . THR B 1 63 ? -9.266 22.156 -14.125 1 89.94 63 THR B CA 1
ATOM 2944 C C . THR B 1 63 ? -7.867 22.688 -13.828 1 89.94 63 THR B C 1
ATOM 2946 O O . THR B 1 63 ? -7.461 22.766 -12.664 1 89.94 63 THR B O 1
ATOM 2949 N N . ALA B 1 64 ? -7.129 23 -14.906 1 87 64 ALA B N 1
ATOM 2950 C CA . ALA B 1 64 ? -5.816 23.609 -14.734 1 87 64 ALA B CA 1
ATOM 2951 C C . ALA B 1 64 ? -5.934 24.938 -14 1 87 64 ALA B C 1
ATOM 2953 O O . ALA B 1 64 ? -5.125 25.25 -13.117 1 87 64 ALA B O 1
ATOM 2954 N N . GLU B 1 65 ? -6.938 25.656 -14.336 1 90 65 GLU B N 1
ATOM 2955 C CA . GLU B 1 65 ? -7.207 26.938 -13.688 1 90 65 GLU B CA 1
ATOM 2956 C C . GLU B 1 65 ? -7.605 26.734 -12.227 1 90 65 GLU B C 1
ATOM 2958 O O . GLU B 1 65 ? -7.199 27.516 -11.359 1 90 65 GLU B O 1
ATOM 2963 N N . GLY B 1 66 ? -8.367 25.719 -12.047 1 91.44 66 GLY B N 1
ATOM 2964 C CA . GLY B 1 66 ? -8.758 25.391 -10.68 1 91.44 66 GLY B CA 1
ATOM 2965 C C . GLY B 1 66 ? -7.574 25.047 -9.789 1 91.44 66 GLY B C 1
ATOM 2966 O O . GLY B 1 66 ? -7.508 25.484 -8.648 1 91.44 66 GLY B O 1
ATOM 2967 N N . ARG B 1 67 ? -6.66 24.375 -10.328 1 87.75 67 ARG B N 1
ATOM 2968 C CA . ARG B 1 67 ? -5.461 24 -9.586 1 87.75 67 ARG B CA 1
ATOM 2969 C C . ARG B 1 67 ? -4.629 25.219 -9.227 1 87.75 67 ARG B C 1
ATOM 2971 O O . ARG B 1 67 ? -4.152 25.344 -8.094 1 87.75 67 ARG B O 1
ATOM 2978 N N . ARG B 1 68 ? -4.488 26.109 -10.109 1 85.19 68 ARG B N 1
ATOM 2979 C CA . ARG B 1 68 ? -3.736 27.328 -9.859 1 85.19 68 ARG B CA 1
ATOM 2980 C C . ARG B 1 68 ? -4.41 28.172 -8.781 1 85.19 68 ARG B C 1
ATOM 2982 O O . ARG B 1 68 ? -3.74 28.734 -7.914 1 85.19 68 ARG B O 1
ATOM 2989 N N . LEU B 1 69 ? -5.684 28.219 -8.883 1 88 69 LEU B N 1
ATOM 2990 C CA . LEU B 1 69 ? -6.414 29 -7.891 1 88 69 LEU B CA 1
ATOM 2991 C C . LEU B 1 69 ? -6.285 28.375 -6.508 1 88 69 LEU B C 1
ATOM 2993 O O . LEU B 1 69 ? -6.145 29.078 -5.512 1 88 69 LEU B O 1
ATOM 2997 N N . LEU B 1 70 ? -6.344 27.062 -6.488 1 89.12 70 LEU B N 1
ATOM 2998 C CA . LEU B 1 70 ? -6.281 26.375 -5.207 1 89.12 70 LEU B CA 1
ATOM 2999 C C . LEU B 1 70 ? -4.961 26.656 -4.5 1 89.12 70 LEU B C 1
ATOM 3001 O O . LEU B 1 70 ? -4.941 26.906 -3.291 1 89.12 70 LEU B O 1
ATOM 3005 N N . ILE B 1 71 ? -3.916 26.688 -5.223 1 83.31 71 ILE B N 1
ATOM 3006 C CA . ILE B 1 71 ? -2.588 26.953 -4.68 1 83.31 71 ILE B CA 1
ATOM 3007 C C . ILE B 1 71 ? -2.561 28.328 -4.023 1 83.31 71 ILE B C 1
ATOM 3009 O O . ILE B 1 71 ? -2.09 28.469 -2.895 1 83.31 71 ILE B O 1
ATOM 3013 N N . GLY B 1 72 ? -3.162 29.219 -4.621 1 84.06 72 GLY B N 1
ATOM 3014 C CA . GLY B 1 72 ? -3.168 30.594 -4.117 1 84.06 72 GLY B CA 1
ATOM 3015 C C . GLY B 1 72 ? -4.223 30.828 -3.053 1 84.06 72 GLY B C 1
ATOM 3016 O O . GLY B 1 72 ? -4.027 31.641 -2.148 1 84.06 72 GLY B O 1
ATOM 3017 N N . ALA B 1 73 ? -5.281 30.156 -3.135 1 88 73 ALA B N 1
ATOM 3018 C CA . ALA B 1 73 ? -6.414 30.359 -2.238 1 88 73 ALA B CA 1
ATOM 3019 C C . ALA B 1 73 ? -6.035 30.062 -0.793 1 88 73 ALA B C 1
ATOM 3021 O O . ALA B 1 73 ? -6.48 30.75 0.131 1 88 73 ALA B O 1
ATOM 3022 N N . LYS B 1 74 ? -5.219 29.125 -0.611 1 87.12 74 LYS B N 1
ATOM 3023 C CA . LYS B 1 74 ? -4.852 28.703 0.734 1 87.12 74 LYS B CA 1
ATOM 3024 C C . LYS B 1 74 ? -4.133 29.812 1.494 1 87.12 74 LYS B C 1
ATOM 3026 O O . LYS B 1 74 ? -4.473 30.109 2.643 1 87.12 74 LYS B O 1
ATOM 3031 N N . THR B 1 75 ? -3.258 30.469 0.886 1 84.5 75 THR B N 1
ATOM 3032 C CA . THR B 1 75 ? -2.5 31.531 1.539 1 84.5 75 THR B CA 1
ATOM 3033 C C . THR B 1 75 ? -3.381 32.75 1.781 1 84.5 75 THR B C 1
ATOM 3035 O O . THR B 1 75 ? -3.285 33.406 2.83 1 84.5 75 THR B O 1
ATOM 3038 N N . VAL B 1 76 ? -4.215 33 0.87 1 82.12 76 VAL B N 1
ATOM 3039 C CA . VAL B 1 76 ? -5.113 34.156 1.007 1 82.12 76 VAL B CA 1
ATOM 3040 C C . VAL B 1 76 ? -6.051 33.938 2.189 1 82.12 76 VAL B C 1
ATOM 3042 O O . VAL B 1 76 ? -6.234 34.812 3.021 1 82.12 76 VAL B O 1
ATOM 3045 N N . LEU B 1 77 ? -6.578 32.75 2.246 1 86.19 77 LEU B N 1
ATOM 3046 C CA . LEU B 1 77 ? -7.508 32.438 3.324 1 86.19 77 LEU B CA 1
ATOM 3047 C C . LEU B 1 77 ? -6.801 32.469 4.676 1 86.19 77 LEU B C 1
ATOM 3049 O O . LEU B 1 77 ? -7.352 32.969 5.66 1 86.19 77 LEU B O 1
ATOM 3053 N N . GLU B 1 78 ? -5.605 31.953 4.711 1 84.81 78 GLU B N 1
ATOM 3054 C CA . GLU B 1 78 ? -4.84 32 5.953 1 84.81 78 GLU B CA 1
ATOM 3055 C C . GLU B 1 78 ? -4.516 33.438 6.359 1 84.81 78 GLU B C 1
ATOM 3057 O O . GLU B 1 78 ? -4.633 33.781 7.535 1 84.81 78 GLU B O 1
ATOM 3062 N N . ASP B 1 79 ? -4.117 34.219 5.371 1 79.19 79 ASP B N 1
ATOM 3063 C CA . ASP B 1 79 ? -3.805 35.625 5.633 1 79.19 79 ASP B CA 1
ATOM 3064 C C . ASP B 1 79 ? -5.027 36.344 6.168 1 79.19 79 ASP B C 1
ATOM 3066 O O . ASP B 1 79 ? -4.914 37.156 7.094 1 79.19 79 ASP B O 1
ATOM 3070 N N . ALA B 1 80 ? -6.113 36.062 5.594 1 77.62 80 ALA B N 1
ATOM 3071 C CA . ALA B 1 80 ? -7.355 36.688 6.043 1 77.62 80 ALA B CA 1
ATOM 3072 C C . ALA B 1 80 ? -7.672 36.281 7.484 1 77.62 80 ALA B C 1
ATOM 3074 O O . ALA B 1 80 ? -8.047 37.156 8.297 1 77.62 80 ALA B O 1
ATOM 3075 N N . ASP B 1 81 ? -7.5 35.062 7.793 1 78.62 81 ASP B N 1
ATOM 3076 C CA . ASP B 1 81 ? -7.746 34.594 9.148 1 78.62 81 ASP B CA 1
ATOM 3077 C C . ASP B 1 81 ? -6.789 35.25 10.148 1 78.62 81 ASP B C 1
ATOM 3079 O O . ASP B 1 81 ? -7.188 35.594 11.258 1 78.62 81 ASP B O 1
ATOM 3083 N N . GLN B 1 82 ? -5.59 35.438 9.711 1 74.06 82 GLN B N 1
ATOM 3084 C CA . GLN B 1 82 ? -4.578 36.031 10.562 1 74.06 82 GLN B CA 1
ATOM 3085 C C . GLN B 1 82 ? -4.887 37.531 10.812 1 74.06 82 GLN B C 1
ATOM 3087 O O . GLN B 1 82 ? -4.641 38.031 11.898 1 74.06 82 GLN B O 1
ATOM 3092 N N . LEU B 1 83 ? -5.297 38.125 9.828 1 70.31 83 LEU B N 1
ATOM 3093 C CA . LEU B 1 83 ? -5.672 39.531 9.969 1 70.31 83 LEU B CA 1
ATOM 3094 C C . LEU B 1 83 ? -6.77 39.688 11.016 1 70.31 83 LEU B C 1
ATOM 3096 O O . LEU B 1 83 ? -6.707 40.594 11.844 1 70.31 83 LEU B O 1
ATOM 3100 N N . TYR B 1 84 ? -7.664 38.781 10.961 1 67.56 84 TYR B N 1
ATOM 3101 C CA . TYR B 1 84 ? -8.758 38.781 11.93 1 67.56 84 TYR B CA 1
ATOM 3102 C C . TYR B 1 84 ? -8.242 38.531 13.336 1 67.56 84 TYR B C 1
ATOM 3104 O O . TYR B 1 84 ? -8.641 39.219 14.281 1 67.56 84 TYR B O 1
ATOM 3112 N N . GLN B 1 85 ? -7.289 37.594 13.461 1 70.19 85 GLN B N 1
ATOM 3113 C CA . GLN B 1 85 ? -6.719 37.25 14.758 1 70.19 85 GLN B CA 1
ATOM 3114 C C . GLN B 1 85 ? -5.848 38.375 15.305 1 70.19 85 GLN B C 1
ATOM 3116 O O . GLN B 1 85 ? -5.836 38.625 16.516 1 70.19 85 GLN B O 1
ATOM 3121 N N . SER B 1 86 ? -5.109 39.031 14.438 1 67.19 86 SER B N 1
ATOM 3122 C CA . SER B 1 86 ? -4.203 40.125 14.836 1 67.19 86 SER B CA 1
ATOM 3123 C C . SER B 1 86 ? -4.969 41.281 15.445 1 67.19 86 SER B C 1
ATOM 3125 O O . SER B 1 86 ? -4.484 41.938 16.375 1 67.19 86 SER B O 1
ATOM 3127 N N . VAL B 1 87 ? -6.043 41.375 15.008 1 65.25 87 VAL B N 1
ATOM 3128 C CA . VAL B 1 87 ? -6.859 42.469 15.516 1 65.25 87 VAL B CA 1
ATOM 3129 C C . VAL B 1 87 ? -7.375 42.125 16.906 1 65.25 87 VAL B C 1
ATOM 3131 O O . VAL B 1 87 ? -7.508 43 17.766 1 65.25 87 VAL B O 1
ATOM 3134 N N . ARG B 1 88 ? -7.523 40.906 17.156 1 65.12 88 ARG B N 1
ATOM 3135 C CA . ARG B 1 88 ? -8.094 40.5 18.422 1 65.12 88 ARG B CA 1
ATOM 3136 C C . ARG B 1 88 ? -7 40.219 19.453 1 65.12 88 ARG B C 1
ATOM 3138 O O . ARG B 1 88 ? -7.281 39.781 20.578 1 65.12 88 ARG B O 1
ATOM 3145 N N . ALA B 1 89 ? -5.707 40.656 19.328 1 59.47 89 ALA B N 1
ATOM 3146 C CA . ALA B 1 89 ? -4.555 40.5 20.203 1 59.47 89 ALA B CA 1
ATOM 3147 C C . ALA B 1 89 ? -4.398 39.031 20.641 1 59.47 89 ALA B C 1
ATOM 3149 O O . ALA B 1 89 ? -3.953 38.75 21.75 1 59.47 89 ALA B O 1
ATOM 3150 N N . GLU B 1 90 ? -5.008 38.188 19.969 1 56.5 90 GLU B N 1
ATOM 3151 C CA . GLU B 1 90 ? -4.914 36.781 20.328 1 56.5 90 GLU B CA 1
ATOM 3152 C C . GLU B 1 90 ? -3.596 36.156 19.859 1 56.5 90 GLU B C 1
ATOM 3154 O O . GLU B 1 90 ? -3.016 36.625 18.875 1 56.5 90 GLU B O 1
ATOM 3159 N N . ARG B 1 91 ? -2.873 35.594 20.828 1 59.88 91 ARG B N 1
ATOM 3160 C CA . ARG B 1 91 ? -1.646 34.906 20.484 1 59.88 91 ARG B CA 1
ATOM 3161 C C . ARG B 1 91 ? -1.774 34.219 19.125 1 59.88 91 ARG B C 1
ATOM 3163 O O . ARG B 1 91 ? -2.832 33.656 18.797 1 59.88 91 ARG B O 1
ATOM 3170 N N . GLU B 1 92 ? -0.865 34.469 18.281 1 68.81 92 GLU B N 1
ATOM 3171 C CA . GLU B 1 92 ? -0.78 34.031 16.891 1 68.81 92 GLU B CA 1
ATOM 3172 C C . GLU B 1 92 ? -0.669 32.5 16.797 1 68.81 92 GLU B C 1
ATOM 3174 O O . GLU B 1 92 ? 0.404 31.984 16.516 1 68.81 92 GLU B O 1
ATOM 3179 N N . GLU B 1 93 ? -1.722 31.906 17.438 1 82.12 93 GLU B N 1
ATOM 3180 C CA . GLU B 1 93 ? -1.729 30.453 17.312 1 82.12 93 GLU B CA 1
ATOM 3181 C C . GLU B 1 93 ? -2.164 30.016 15.914 1 82.12 93 GLU B C 1
ATOM 3183 O O . GLU B 1 93 ? -3.072 30.609 15.328 1 82.12 93 GLU B O 1
ATOM 3188 N N . LEU B 1 94 ? -1.322 29.203 15.312 1 88.44 94 LEU B N 1
ATOM 3189 C CA . LEU B 1 94 ? -1.681 28.641 14.016 1 88.44 94 LEU B CA 1
ATOM 3190 C C . LEU B 1 94 ? -2.842 27.672 14.141 1 88.44 94 LEU B C 1
ATOM 3192 O O . LEU B 1 94 ? -2.793 26.75 14.961 1 88.44 94 LEU B O 1
ATOM 3196 N N . VAL B 1 95 ? -3.902 27.969 13.438 1 87.44 95 VAL B N 1
ATOM 3197 C CA . VAL B 1 95 ? -5.09 27.125 13.523 1 87.44 95 VAL B CA 1
ATOM 3198 C C . VAL B 1 95 ? -5.559 26.75 12.125 1 87.44 95 VAL B C 1
ATOM 3200 O O . VAL B 1 95 ? -5.477 27.547 11.188 1 87.44 95 VAL B O 1
ATOM 3203 N N . GLY B 1 96 ? -6.035 25.453 11.969 1 88.31 96 GLY B N 1
ATOM 3204 C CA . GLY B 1 96 ? -6.633 25.047 10.711 1 88.31 96 GLY B CA 1
ATOM 3205 C C . GLY B 1 96 ? -6.172 23.672 10.258 1 88.31 96 GLY B C 1
ATOM 3206 O O . GLY B 1 96 ? -5.352 23.031 10.914 1 88.31 96 GLY B O 1
ATOM 3207 N N . ASP B 1 97 ? -6.711 23.281 9.141 1 88.88 97 ASP B N 1
ATOM 3208 C CA . ASP B 1 97 ? -6.422 21.953 8.594 1 88.88 97 ASP B CA 1
ATOM 3209 C C . ASP B 1 97 ? -5.207 22 7.672 1 88.88 97 ASP B C 1
ATOM 3211 O O . ASP B 1 97 ? -5.008 22.969 6.945 1 88.88 97 ASP B O 1
ATOM 3215 N N . LEU B 1 98 ? -4.398 21.047 7.762 1 93.44 98 LEU B N 1
ATOM 3216 C CA . LEU B 1 98 ? -3.277 20.875 6.848 1 93.44 98 LEU B CA 1
ATOM 3217 C C . LEU B 1 98 ? -3.146 19.422 6.41 1 93.44 98 LEU B C 1
ATOM 3219 O O . LEU B 1 98 ? -3.148 18.516 7.246 1 93.44 98 LEU B O 1
ATOM 3223 N N . VAL B 1 99 ? -3.104 19.203 5.109 1 94 99 VAL B N 1
ATOM 3224 C CA . VAL B 1 99 ? -2.854 17.875 4.559 1 94 99 VAL B CA 1
ATOM 3225 C C . VAL B 1 99 ? -1.412 17.781 4.059 1 94 99 VAL B C 1
ATOM 3227 O O . VAL B 1 99 ? -0.977 18.609 3.252 1 94 99 VAL B O 1
ATOM 3230 N N . VAL B 1 100 ? -0.704 16.844 4.547 1 97.81 100 VAL B N 1
ATOM 3231 C CA . VAL B 1 100 ? 0.666 16.594 4.113 1 97.81 100 VAL B CA 1
ATOM 3232 C C . VAL B 1 100 ? 0.731 15.25 3.387 1 97.81 100 VAL B C 1
ATOM 3234 O O . VAL B 1 100 ? 0.185 14.25 3.861 1 97.81 100 VAL B O 1
ATOM 3237 N N . GLY B 1 101 ? 1.327 15.258 2.188 1 98.25 101 GLY B N 1
ATOM 3238 C CA . GLY B 1 101 ? 1.584 13.984 1.524 1 98.25 101 GLY B CA 1
ATOM 3239 C C . GLY B 1 101 ? 2.684 13.18 2.188 1 98.25 101 GLY B C 1
ATOM 3240 O O . GLY B 1 101 ? 3.656 13.742 2.693 1 98.25 101 GLY B O 1
ATOM 3241 N N . ILE B 1 102 ? 2.541 11.867 2.164 1 98.5 102 ILE B N 1
ATOM 3242 C CA . ILE B 1 102 ? 3.609 11.016 2.682 1 98.5 102 ILE B CA 1
ATOM 3243 C C . ILE B 1 102 ? 3.688 9.734 1.862 1 98.5 102 ILE B C 1
ATOM 3245 O O . ILE B 1 102 ? 2.664 9.102 1.589 1 98.5 102 ILE B O 1
ATOM 3249 N N . PHE B 1 103 ? 4.922 9.422 1.477 1 98 103 PHE B N 1
ATOM 3250 C CA . PHE B 1 103 ? 5.172 8.195 0.729 1 98 103 PHE B CA 1
ATOM 3251 C C . PHE B 1 103 ? 4.855 6.973 1.575 1 98 103 PHE B C 1
ATOM 3253 O O . PHE B 1 103 ? 5.375 6.824 2.684 1 98 103 PHE B O 1
ATOM 3260 N N . SER B 1 104 ? 4.008 6.09 1.037 1 96.5 104 SER B N 1
ATOM 3261 C CA . SER B 1 104 ? 3.369 5.02 1.798 1 96.5 104 SER B CA 1
ATOM 3262 C C . SER B 1 104 ? 4.406 4.133 2.48 1 96.5 104 SER B C 1
ATOM 3264 O O . SER B 1 104 ? 4.27 3.803 3.66 1 96.5 104 SER B O 1
ATOM 3266 N N . PRO B 1 105 ? 5.477 3.748 1.858 1 95.25 105 PRO B N 1
ATOM 3267 C CA . PRO B 1 105 ? 6.43 2.844 2.506 1 95.25 105 PRO B CA 1
ATOM 3268 C C . PRO B 1 105 ? 7.129 3.48 3.703 1 95.25 105 PRO B C 1
ATOM 3270 O O . PRO B 1 105 ? 7.602 2.771 4.598 1 95.25 105 PRO B O 1
ATOM 3273 N N . ILE B 1 106 ? 7.184 4.824 3.807 1 96.75 106 ILE B N 1
ATOM 3274 C CA . ILE B 1 106 ? 7.914 5.434 4.914 1 96.75 106 ILE B CA 1
ATOM 3275 C C . ILE B 1 106 ? 6.926 5.969 5.949 1 96.75 106 ILE B C 1
ATOM 3277 O O . ILE B 1 106 ? 7.32 6.355 7.051 1 96.75 106 ILE B O 1
ATOM 3281 N N . ALA B 1 107 ? 5.648 5.918 5.617 1 97.88 107 ALA B N 1
ATOM 3282 C CA . ALA B 1 107 ? 4.602 6.484 6.461 1 97.88 107 ALA B CA 1
ATOM 3283 C C . ALA B 1 107 ? 4.656 5.906 7.871 1 97.88 107 ALA B C 1
ATOM 3285 O O . ALA B 1 107 ? 4.613 6.645 8.859 1 97.88 107 ALA B O 1
ATOM 3286 N N . PRO B 1 108 ? 4.852 4.57 8.055 1 97.12 108 PRO B N 1
ATOM 3287 C CA . PRO B 1 108 ? 4.832 4.039 9.414 1 97.12 108 PRO B CA 1
ATOM 3288 C C . PRO B 1 108 ? 5.996 4.543 10.266 1 97.12 108 PRO B C 1
ATOM 3290 O O . PRO B 1 108 ? 5.906 4.566 11.492 1 97.12 108 PRO B O 1
ATOM 3293 N N . PHE B 1 109 ? 7.027 4.992 9.656 1 95.25 109 PHE B N 1
ATOM 3294 C CA . PHE B 1 109 ? 8.219 5.457 10.359 1 95.25 109 PHE B CA 1
ATOM 3295 C C . PHE B 1 109 ? 8.086 6.93 10.734 1 95.25 109 PHE B C 1
ATOM 3297 O O . PHE B 1 109 ? 8.594 7.359 11.773 1 95.25 109 PHE B O 1
ATOM 3304 N N . HIS B 1 110 ? 7.395 7.68 9.875 1 96.38 110 HIS B N 1
ATOM 3305 C CA . HIS B 1 110 ? 7.512 9.133 9.984 1 96.38 110 HIS B CA 1
ATOM 3306 C C . HIS B 1 110 ? 6.195 9.766 10.414 1 96.38 110 HIS B C 1
ATOM 3308 O O . HIS B 1 110 ? 6.176 10.656 11.266 1 96.38 110 HIS B O 1
ATOM 3314 N N . ALA B 1 111 ? 5.086 9.328 9.898 1 97.75 111 ALA B N 1
ATOM 3315 C CA . ALA B 1 111 ? 3.805 10.008 10.055 1 97.75 111 ALA B CA 1
ATOM 3316 C C . ALA B 1 111 ? 3.445 10.156 11.531 1 97.75 111 ALA B C 1
ATOM 3318 O O . ALA B 1 111 ? 3.156 11.266 12 1 97.75 111 ALA B O 1
ATOM 3319 N N . PRO B 1 112 ? 3.521 9.039 12.312 1 96.75 112 PRO B N 1
ATOM 3320 C CA . PRO B 1 112 ? 3.111 9.195 13.711 1 96.75 112 PRO B CA 1
ATOM 3321 C C . PRO B 1 112 ? 4.035 10.125 14.5 1 96.75 112 PRO B C 1
ATOM 3323 O O . PRO B 1 112 ? 3.58 10.859 15.375 1 96.75 112 PRO B O 1
ATOM 3326 N N . ASN B 1 113 ? 5.289 10.117 14.18 1 96.5 113 ASN B N 1
ATOM 3327 C CA . ASN B 1 113 ? 6.242 10.992 14.859 1 96.5 113 ASN B CA 1
ATOM 3328 C C . ASN B 1 113 ? 6.016 12.453 14.516 1 96.5 113 ASN B C 1
ATOM 3330 O O . ASN B 1 113 ? 6.047 13.32 15.391 1 96.5 113 ASN B O 1
ATOM 3334 N N . ILE B 1 114 ? 5.797 12.719 13.273 1 97.5 114 ILE B N 1
ATOM 3335 C CA . ILE B 1 114 ? 5.516 14.078 12.82 1 97.5 114 ILE B CA 1
ATOM 3336 C C . ILE B 1 114 ? 4.219 14.57 13.453 1 97.5 114 ILE B C 1
ATOM 3338 O O . ILE B 1 114 ? 4.164 15.688 13.984 1 97.5 114 ILE B O 1
ATOM 3342 N N . LEU B 1 115 ? 3.24 13.742 13.406 1 97.56 115 LEU B N 1
ATOM 3343 C CA . LEU B 1 115 ? 1.942 14.094 13.977 1 97.56 115 LEU B CA 1
ATOM 3344 C C . LEU B 1 115 ? 2.07 14.438 15.453 1 97.56 115 LEU B C 1
ATOM 3346 O O . LEU B 1 115 ? 1.562 15.469 15.906 1 97.56 115 LEU B O 1
ATOM 3350 N N . THR B 1 116 ? 2.744 13.586 16.203 1 96.38 116 THR B N 1
ATOM 3351 C CA . THR B 1 116 ? 2.92 13.781 17.641 1 96.38 116 THR B CA 1
ATOM 3352 C C . THR B 1 116 ? 3.641 15.094 17.922 1 96.38 116 THR B C 1
ATOM 3354 O O . THR B 1 116 ? 3.234 15.852 18.797 1 96.38 116 THR B O 1
ATOM 3357 N N . ALA B 1 117 ? 4.637 15.391 17.156 1 97.38 117 ALA B N 1
ATOM 3358 C CA . ALA B 1 117 ? 5.422 16.609 17.344 1 97.38 117 ALA B CA 1
ATOM 3359 C C . ALA B 1 117 ? 4.602 17.844 16.984 1 97.38 117 ALA B C 1
ATOM 3361 O O . ALA B 1 117 ? 4.676 18.859 17.672 1 97.38 117 ALA B O 1
ATOM 3362 N N . VAL B 1 118 ? 3.832 17.781 15.93 1 97.75 118 VAL B N 1
ATOM 3363 C CA . VAL B 1 118 ? 3.006 18.922 15.508 1 97.75 118 VAL B CA 1
ATOM 3364 C C . VAL B 1 118 ? 1.938 19.188 16.562 1 97.75 118 VAL B C 1
ATOM 3366 O O . VAL B 1 118 ? 1.687 20.344 16.906 1 97.75 118 VAL B O 1
ATOM 3369 N N . GLU B 1 119 ? 1.328 18.156 17.062 1 96.25 119 GLU B N 1
ATOM 3370 C CA . GLU B 1 119 ? 0.283 18.312 18.078 1 96.25 119 GLU B CA 1
ATOM 3371 C C . GLU B 1 119 ? 0.832 18.969 19.344 1 96.25 119 GLU B C 1
ATOM 3373 O O . GLU B 1 119 ? 0.13 19.734 20 1 96.25 119 GLU B O 1
ATOM 3378 N N . LYS B 1 120 ? 2.068 18.688 19.672 1 96.31 120 LYS B N 1
ATOM 3379 C CA . LYS B 1 120 ? 2.719 19.266 20.844 1 96.31 120 LYS B CA 1
ATOM 3380 C C . LYS B 1 120 ? 3.105 20.719 20.594 1 96.31 120 LYS B C 1
ATOM 3382 O O . LYS B 1 120 ? 2.863 21.578 21.438 1 96.31 120 LYS B O 1
ATOM 3387 N N . ARG B 1 121 ? 3.598 21.047 19.453 1 96.44 121 ARG B N 1
ATOM 3388 C CA . ARG B 1 121 ? 4.168 22.359 19.172 1 96.44 121 ARG B CA 1
ATOM 3389 C C . ARG B 1 121 ? 3.104 23.328 18.641 1 96.44 121 ARG B C 1
ATOM 3391 O O . ARG B 1 121 ? 3.18 24.531 18.859 1 96.44 121 ARG B O 1
ATOM 3398 N N . HIS B 1 122 ? 2.174 22.766 17.891 1 96.56 122 HIS B N 1
ATOM 3399 C CA . HIS B 1 122 ? 1.126 23.547 17.25 1 96.56 122 HIS B CA 1
ATOM 3400 C C . HIS B 1 122 ? -0.233 22.875 17.375 1 96.56 122 HIS B C 1
ATOM 3402 O O . HIS B 1 122 ? -0.83 22.469 16.391 1 96.56 122 HIS B O 1
ATOM 3408 N N . PRO B 1 123 ? -0.809 22.875 18.547 1 95.06 123 PRO B N 1
ATOM 3409 C CA . PRO B 1 123 ? -2.033 22.125 18.812 1 95.06 123 PRO B CA 1
ATOM 3410 C C . PRO B 1 123 ? -3.229 22.625 18.016 1 95.06 123 PRO B C 1
ATOM 3412 O O . PRO B 1 123 ? -4.234 21.922 17.891 1 95.06 123 PRO B O 1
ATOM 3415 N N . GLY B 1 124 ? -3.146 23.781 17.484 1 93.19 124 GLY B N 1
ATOM 3416 C CA . GLY B 1 124 ? -4.238 24.328 16.688 1 93.19 124 GLY B CA 1
ATOM 3417 C C . GLY B 1 124 ? -4.27 23.781 15.273 1 93.19 124 GLY B C 1
ATOM 3418 O O . GLY B 1 124 ? -5.273 23.938 14.57 1 93.19 124 GLY B O 1
ATOM 3419 N N . ILE B 1 125 ? -3.193 23.125 14.812 1 94.56 125 ILE B N 1
ATOM 3420 C CA . ILE B 1 125 ? -3.125 22.562 13.469 1 94.56 125 ILE B CA 1
ATOM 3421 C C . ILE B 1 125 ? -3.727 21.156 13.469 1 94.56 125 ILE B C 1
ATOM 3423 O O . ILE B 1 125 ? -3.283 20.281 14.211 1 94.56 125 ILE B O 1
ATOM 3427 N N . LYS B 1 126 ? -4.754 20.938 12.711 1 94.12 126 LYS B N 1
ATOM 3428 C CA . LYS B 1 126 ? -5.273 19.609 12.438 1 94.12 126 LYS B CA 1
ATOM 3429 C C . LYS B 1 126 ? -4.555 18.969 11.258 1 94.12 126 LYS B C 1
ATOM 3431 O O . LYS B 1 126 ? -4.922 19.188 10.102 1 94.12 126 LYS B O 1
ATOM 3436 N N . LEU B 1 127 ? -3.607 18.125 11.562 1 96.31 127 LEU B N 1
ATOM 3437 C CA . LEU B 1 127 ? -2.742 17.531 10.547 1 96.31 127 LEU B CA 1
ATOM 3438 C C . LEU B 1 127 ? -3.287 16.188 10.094 1 96.31 127 LEU B C 1
ATOM 3440 O O . LEU B 1 127 ? -3.627 15.328 10.922 1 96.31 127 LEU B O 1
ATOM 3444 N N . THR B 1 128 ? -3.443 16 8.82 1 94.44 128 THR B N 1
ATOM 3445 C CA . THR B 1 128 ? -3.785 14.719 8.203 1 94.44 128 THR B CA 1
ATOM 3446 C C . THR B 1 128 ? -2.779 14.359 7.117 1 94.44 128 THR B C 1
ATOM 3448 O O . THR B 1 128 ? -2.205 15.242 6.473 1 94.44 128 THR B O 1
ATOM 3451 N N . PHE B 1 129 ? -2.594 13.078 6.93 1 97.38 129 PHE B N 1
ATOM 3452 C CA . PHE B 1 129 ? -1.665 12.633 5.898 1 97.38 129 PHE B CA 1
ATOM 3453 C C . PHE B 1 129 ? -2.414 12.016 4.723 1 97.38 129 PHE B C 1
ATOM 3455 O O . PHE B 1 129 ? -3.383 11.281 4.914 1 97.38 129 PHE B O 1
ATOM 3462 N N . LEU B 1 130 ? -2 12.406 3.555 1 96.12 130 LEU B N 1
ATOM 3463 C CA . LEU B 1 130 ? -2.318 11.656 2.342 1 96.12 130 LEU B CA 1
ATOM 3464 C C . LEU B 1 130 ? -1.217 10.656 2.018 1 96.12 130 LEU B C 1
ATOM 3466 O O . LEU B 1 130 ? -0.13 11.039 1.581 1 96.12 130 LEU B O 1
ATOM 3470 N N . GLU B 1 131 ? -1.541 9.383 2.26 1 96.69 131 GLU B N 1
ATOM 3471 C CA . GLU B 1 131 ? -0.578 8.328 1.944 1 96.69 131 GLU B CA 1
ATOM 3472 C C . GLU B 1 131 ? -0.7 7.883 0.49 1 96.69 131 GLU B C 1
ATOM 3474 O O . GLU B 1 131 ? -1.809 7.715 -0.022 1 96.69 131 GLU B O 1
ATOM 3479 N N . GLY B 1 132 ? 0.434 7.754 -0.192 1 95.31 132 GLY B N 1
ATOM 3480 C CA . GLY B 1 132 ? 0.414 7.316 -1.58 1 95.31 132 GLY B CA 1
ATOM 3481 C C . GLY B 1 132 ? 1.797 7.035 -2.137 1 95.31 132 GLY B C 1
ATOM 3482 O O . GLY B 1 132 ? 2.793 7.125 -1.414 1 95.31 132 GLY B O 1
ATOM 3483 N N . ASP B 1 133 ? 1.805 6.629 -3.373 1 95.62 133 ASP B N 1
ATOM 3484 C CA . ASP B 1 133 ? 3.098 6.465 -4.031 1 95.62 133 ASP B CA 1
ATOM 3485 C C . ASP B 1 133 ? 3.656 7.812 -4.484 1 95.62 133 ASP B C 1
ATOM 3487 O O . ASP B 1 133 ? 3.002 8.844 -4.328 1 95.62 133 ASP B O 1
ATOM 3491 N N . GLN B 1 134 ? 4.844 7.805 -4.992 1 96.94 134 GLN B N 1
ATOM 3492 C CA . GLN B 1 134 ? 5.555 9.047 -5.293 1 96.94 134 GLN B CA 1
ATOM 3493 C C . GLN B 1 134 ? 4.832 9.844 -6.375 1 96.94 134 GLN B C 1
ATOM 3495 O O . GLN B 1 134 ? 4.703 11.062 -6.273 1 96.94 134 GLN B O 1
ATOM 3500 N N . GLU B 1 135 ? 4.242 9.164 -7.395 1 95.25 135 GLU B N 1
ATOM 3501 C CA . GLU B 1 135 ? 3.521 9.844 -8.469 1 95.25 135 GLU B CA 1
ATOM 3502 C C . GLU B 1 135 ? 2.268 10.539 -7.934 1 95.25 135 GLU B C 1
ATOM 3504 O O . GLU B 1 135 ? 1.979 11.68 -8.289 1 95.25 135 GLU B O 1
ATOM 3509 N N . THR B 1 136 ? 1.583 9.812 -7.129 1 95.12 136 THR B N 1
ATOM 3510 C CA . THR B 1 136 ? 0.372 10.344 -6.52 1 95.12 136 THR B CA 1
ATOM 3511 C C . THR B 1 136 ? 0.688 11.594 -5.691 1 95.12 136 THR B C 1
ATOM 3513 O O . THR B 1 136 ? -0.041 12.586 -5.75 1 95.12 136 THR B O 1
ATOM 3516 N N . LEU B 1 137 ? 1.756 11.555 -4.973 1 97.44 137 LEU B N 1
ATOM 3517 C CA . LEU B 1 137 ? 2.113 12.656 -4.09 1 97.44 137 LEU B CA 1
ATOM 3518 C C . LEU B 1 137 ? 2.576 13.867 -4.895 1 97.44 137 LEU B C 1
ATOM 3520 O O . LEU B 1 137 ? 2.234 15.008 -4.566 1 97.44 137 LEU B O 1
ATOM 3524 N N . MET B 1 138 ? 3.342 13.641 -5.934 1 96 138 MET B N 1
ATOM 3525 C CA . MET B 1 138 ? 3.766 14.75 -6.785 1 96 138 MET B CA 1
ATOM 3526 C C . MET B 1 138 ? 2.564 15.422 -7.438 1 96 138 MET B C 1
ATOM 3528 O O . MET B 1 138 ? 2.5 16.656 -7.516 1 96 138 MET B O 1
ATOM 3532 N N . ARG B 1 139 ? 1.605 14.648 -7.871 1 93.62 139 ARG B N 1
ATOM 3533 C CA . ARG B 1 139 ? 0.373 15.203 -8.422 1 93.62 139 ARG B CA 1
ATOM 3534 C C . ARG B 1 139 ? -0.392 15.992 -7.371 1 93.62 139 ARG B C 1
ATOM 3536 O O . ARG B 1 139 ? -0.91 17.078 -7.656 1 93.62 139 ARG B O 1
ATOM 3543 N N . ALA B 1 140 ? -0.455 15.453 -6.137 1 93 140 ALA B N 1
ATOM 3544 C CA . ALA B 1 140 ? -1.175 16.109 -5.051 1 93 140 ALA B CA 1
ATOM 3545 C C . ALA B 1 140 ? -0.544 17.469 -4.715 1 93 140 ALA B C 1
ATOM 3547 O O . ALA B 1 140 ? -1.252 18.438 -4.426 1 93 140 ALA B O 1
ATOM 3548 N N . VAL B 1 141 ? 0.767 17.531 -4.77 1 94.19 141 VAL B N 1
ATOM 3549 C CA . VAL B 1 141 ? 1.475 18.781 -4.504 1 94.19 141 VAL B CA 1
ATOM 3550 C C . VAL B 1 141 ? 1.276 19.734 -5.672 1 94.19 141 VAL B C 1
ATOM 3552 O O . VAL B 1 141 ? 0.977 20.922 -5.469 1 94.19 141 VAL B O 1
ATOM 3555 N N . ARG B 1 142 ? 1.38 19.203 -6.84 1 90.31 142 ARG B N 1
ATOM 3556 C CA . ARG B 1 142 ? 1.209 20 -8.047 1 90.31 142 ARG B CA 1
ATOM 3557 C C . ARG B 1 142 ? -0.184 20.625 -8.094 1 90.31 142 ARG B C 1
ATOM 3559 O O . ARG B 1 142 ? -0.34 21.781 -8.492 1 90.31 142 ARG B O 1
ATOM 3566 N N . ASP B 1 143 ? -1.163 19.844 -7.664 1 84.31 143 ASP B N 1
ATOM 3567 C CA . ASP B 1 143 ? -2.561 20.25 -7.77 1 84.31 143 ASP B CA 1
ATOM 3568 C C . ASP B 1 143 ? -2.986 21.062 -6.547 1 84.31 143 ASP B C 1
ATOM 3570 O O . ASP B 1 143 ? -4.117 21.547 -6.484 1 84.31 143 ASP B O 1
ATOM 3574 N N . GLY B 1 144 ? -2.154 21.172 -5.582 1 86.69 144 GLY B N 1
ATOM 3575 C CA . GLY B 1 144 ? -2.432 22 -4.414 1 86.69 144 GLY B CA 1
ATOM 3576 C C . GLY B 1 144 ? -3.221 21.266 -3.344 1 86.69 144 GLY B C 1
ATOM 3577 O O . GLY B 1 144 ? -3.646 21.875 -2.357 1 86.69 144 GLY B O 1
ATOM 3578 N N . ILE B 1 145 ? -3.395 19.969 -3.561 1 86.31 145 ILE B N 1
ATOM 3579 C CA . ILE B 1 145 ? -4.066 19.172 -2.545 1 86.31 145 ILE B CA 1
ATOM 3580 C C . ILE B 1 145 ? -3.223 19.125 -1.274 1 86.31 145 ILE B C 1
ATOM 3582 O O . ILE B 1 145 ? -3.752 19.25 -0.166 1 86.31 145 ILE B O 1
ATOM 3586 N N . CYS B 1 146 ? -1.942 19 -1.473 1 93.62 146 CYS B N 1
ATOM 3587 C CA . CYS B 1 146 ? -0.956 19.109 -0.404 1 93.62 146 CYS B CA 1
ATOM 3588 C C . CYS B 1 146 ? 0.007 20.266 -0.667 1 93.62 146 CYS B C 1
ATOM 3590 O O . CYS B 1 146 ? 0.436 20.484 -1.803 1 93.62 146 CYS B O 1
ATOM 3592 N N . GLU B 1 147 ? 0.319 21.016 0.357 1 93.12 147 GLU B N 1
ATOM 3593 C CA . GLU B 1 147 ? 1.329 22.062 0.197 1 93.12 147 GLU B CA 1
ATOM 3594 C C . GLU B 1 147 ? 2.738 21.469 0.244 1 93.12 147 GLU B C 1
ATOM 3596 O O . GLU B 1 147 ? 3.656 22 -0.384 1 93.12 147 GLU B O 1
ATOM 3601 N N . ILE B 1 148 ? 2.844 20.375 1.046 1 97.31 148 ILE B N 1
ATOM 3602 C CA . ILE B 1 148 ? 4.133 19.703 1.166 1 97.31 148 ILE B CA 1
ATOM 3603 C C . ILE B 1 148 ? 3.926 18.188 1.228 1 97.31 148 ILE B C 1
ATOM 3605 O O . ILE B 1 148 ? 2.82 17.719 1.511 1 97.31 148 ILE B O 1
ATOM 3609 N N . ALA B 1 149 ? 4.977 17.469 0.87 1 98.62 149 ALA B N 1
ATOM 3610 C CA . ALA B 1 149 ? 4.969 16.016 0.964 1 98.62 149 ALA B CA 1
ATOM 3611 C C . ALA B 1 149 ? 6.316 15.484 1.459 1 98.62 149 ALA B C 1
ATOM 3613 O O . ALA B 1 149 ? 7.363 16.062 1.15 1 98.62 149 ALA B O 1
ATOM 3614 N N . VAL B 1 150 ? 6.266 14.469 2.283 1 98.56 150 VAL B N 1
ATOM 3615 C CA . VAL B 1 150 ? 7.453 13.742 2.729 1 98.56 150 VAL B CA 1
ATOM 3616 C C . VAL B 1 150 ? 7.613 12.461 1.909 1 98.56 150 VAL B C 1
ATOM 3618 O O . VAL B 1 150 ? 6.766 11.57 1.969 1 98.56 150 VAL B O 1
ATOM 3621 N N . MET B 1 151 ? 8.672 12.391 1.147 1 98.44 151 MET B N 1
ATOM 3622 C CA . MET B 1 151 ? 8.867 11.266 0.239 1 98.44 151 MET B CA 1
ATOM 3623 C C . MET B 1 151 ? 10.344 11.086 -0.094 1 98.44 151 MET B C 1
ATOM 3625 O O . MET B 1 151 ? 11.203 11.695 0.536 1 98.44 151 MET B O 1
ATOM 3629 N N . TYR B 1 152 ? 10.68 10.141 -0.951 1 98.19 152 TYR B N 1
ATOM 3630 C CA . TYR B 1 152 ? 12.055 9.984 -1.41 1 98.19 152 TYR B CA 1
ATOM 3631 C C . TYR B 1 152 ? 12.383 11 -2.504 1 98.19 152 TYR B C 1
ATOM 3633 O O . TYR B 1 152 ? 11.477 11.516 -3.17 1 98.19 152 TYR B O 1
ATOM 3641 N N . ASP B 1 153 ? 13.594 11.25 -2.701 1 96.94 153 ASP B N 1
ATOM 3642 C CA . ASP B 1 153 ? 14.055 12.188 -3.721 1 96.94 153 ASP B CA 1
ATOM 3643 C C . ASP B 1 153 ? 14.031 11.547 -5.105 1 96.94 153 ASP B C 1
ATOM 3645 O O . ASP B 1 153 ? 14.648 12.062 -6.043 1 96.94 153 ASP B O 1
ATOM 3649 N N . LEU B 1 154 ? 13.328 10.562 -5.352 1 97.19 154 LEU B N 1
ATOM 3650 C CA . LEU B 1 154 ? 13.297 9.805 -6.598 1 97.19 154 LEU B CA 1
ATOM 3651 C C . LEU B 1 154 ? 12.188 10.305 -7.512 1 97.19 154 LEU B C 1
ATOM 3653 O O . LEU B 1 154 ? 11.016 10.312 -7.121 1 97.19 154 LEU B O 1
ATOM 3657 N N . GLY B 1 155 ? 12.508 10.68 -8.742 1 94.94 155 GLY B N 1
ATOM 3658 C CA . GLY B 1 155 ? 11.516 11.102 -9.719 1 94.94 155 GLY B CA 1
ATOM 3659 C C . GLY B 1 155 ? 11 12.508 -9.484 1 94.94 155 GLY B C 1
ATOM 3660 O O . GLY B 1 155 ? 10.008 12.914 -10.094 1 94.94 155 GLY B O 1
ATOM 3661 N N . VAL B 1 156 ? 11.648 13.234 -8.633 1 95.88 156 VAL B N 1
ATOM 3662 C CA . VAL B 1 156 ? 11.18 14.578 -8.312 1 95.88 156 VAL B CA 1
ATOM 3663 C C . VAL B 1 156 ? 11.547 15.531 -9.445 1 95.88 156 VAL B C 1
ATOM 3665 O O . VAL B 1 156 ? 12.727 15.789 -9.688 1 95.88 156 VAL B O 1
ATOM 3668 N N . GLY B 1 157 ? 10.586 16.047 -10.117 1 92.5 157 GLY B N 1
ATOM 3669 C CA . GLY B 1 157 ? 10.797 16.922 -11.258 1 92.5 157 GLY B CA 1
ATOM 3670 C C . GLY B 1 157 ? 11.297 18.297 -10.867 1 92.5 157 GLY B C 1
ATOM 3671 O O . GLY B 1 157 ? 11.328 18.641 -9.688 1 92.5 157 GLY B O 1
ATOM 3672 N N . THR B 1 158 ? 11.602 19.078 -11.828 1 93.94 158 THR B N 1
ATOM 3673 C CA . THR B 1 158 ? 12.203 20.406 -11.633 1 93.94 158 THR B CA 1
ATOM 3674 C C . THR B 1 158 ? 11.156 21.406 -11.156 1 93.94 158 THR B C 1
ATOM 3676 O O . THR B 1 158 ? 11.508 22.484 -10.68 1 93.94 158 THR B O 1
ATOM 3679 N N . GLU B 1 159 ? 9.977 21.078 -11.359 1 94.62 159 GLU B N 1
ATOM 3680 C CA . GLU B 1 159 ? 8.914 21.984 -10.938 1 94.62 159 GLU B CA 1
ATOM 3681 C C . GLU B 1 159 ? 8.773 22 -9.422 1 94.62 159 GLU B C 1
ATOM 3683 O O . GLU B 1 159 ? 8.086 22.844 -8.859 1 94.62 159 GLU B O 1
ATOM 3688 N N . PHE B 1 160 ? 9.531 21.094 -8.836 1 96.81 160 PHE B N 1
ATOM 3689 C CA . PHE B 1 160 ? 9.469 21.016 -7.379 1 96.81 160 PHE B CA 1
ATOM 3690 C C . PHE B 1 160 ? 10.789 21.469 -6.762 1 96.81 160 PHE B C 1
ATOM 3692 O O . PHE B 1 160 ? 11.852 21.328 -7.375 1 96.81 160 PHE B O 1
ATOM 3699 N N . ASP B 1 161 ? 10.711 22.016 -5.555 1 95.44 161 ASP B N 1
ATOM 3700 C CA . ASP B 1 161 ? 11.836 22.156 -4.629 1 95.44 161 ASP B CA 1
ATOM 3701 C C . ASP B 1 161 ? 11.758 21.109 -3.518 1 95.44 161 ASP B C 1
ATOM 3703 O O . ASP B 1 161 ? 10.68 20.609 -3.199 1 95.44 161 ASP B O 1
ATOM 3707 N N . TYR B 1 162 ? 12.922 20.688 -3.057 1 93.94 162 TYR B N 1
ATOM 3708 C CA . TYR B 1 162 ? 12.844 19.781 -1.915 1 93.94 162 TYR B CA 1
ATOM 3709 C C . TYR B 1 162 ? 14.023 20 -0.974 1 93.94 162 TYR B C 1
ATOM 3711 O O . TYR B 1 162 ? 15.055 20.547 -1.372 1 93.94 162 TYR B O 1
ATOM 3719 N N . ARG B 1 163 ? 13.766 19.719 0.243 1 95.31 163 ARG B N 1
ATOM 3720 C CA . ARG B 1 163 ? 14.75 19.734 1.318 1 95.31 163 ARG B CA 1
ATOM 3721 C C . ARG B 1 163 ? 15.016 18.328 1.854 1 95.31 163 ARG B C 1
ATOM 3723 O O . ARG B 1 163 ? 14.07 17.609 2.172 1 95.31 163 ARG B O 1
ATOM 3730 N N . SER B 1 164 ? 16.312 18 1.971 1 96.75 164 SER B N 1
ATOM 3731 C CA . SER B 1 164 ? 16.688 16.672 2.492 1 96.75 164 SER B CA 1
ATOM 3732 C C . SER B 1 164 ? 16.469 16.609 4 1 96.75 164 SER B C 1
ATOM 3734 O O . SER B 1 164 ? 16.859 17.516 4.73 1 96.75 164 SER B O 1
ATOM 3736 N N . LEU B 1 165 ? 15.828 15.547 4.445 1 97 165 LEU B N 1
ATOM 3737 C CA . LEU B 1 165 ? 15.594 15.32 5.867 1 97 165 LEU B CA 1
ATOM 3738 C C . LEU B 1 165 ? 16.531 14.25 6.414 1 97 165 LEU B C 1
ATOM 3740 O O . LEU B 1 165 ? 16.969 14.328 7.559 1 97 165 LEU B O 1
ATOM 3744 N N . GLU B 1 166 ? 16.766 13.242 5.605 1 95.81 166 GLU B N 1
ATOM 3745 C CA . GLU B 1 166 ? 17.516 12.07 6.02 1 95.81 166 GLU B CA 1
ATOM 3746 C C . GLU B 1 166 ? 18.109 11.352 4.816 1 95.81 166 GLU B C 1
ATOM 3748 O O . GLU B 1 166 ? 17.5 11.289 3.75 1 95.81 166 GLU B O 1
ATOM 3753 N N . ARG B 1 167 ? 19.344 10.852 4.953 1 96.38 167 ARG B N 1
ATOM 3754 C CA . ARG B 1 167 ? 19.984 9.984 3.975 1 96.38 167 ARG B CA 1
ATOM 3755 C C . ARG B 1 167 ? 20.062 8.547 4.492 1 96.38 167 ARG B C 1
ATOM 3757 O O . ARG B 1 167 ? 20.562 8.312 5.594 1 96.38 167 ARG B O 1
ATOM 3764 N N . ILE B 1 168 ? 19.594 7.641 3.703 1 97 168 ILE B N 1
ATOM 3765 C CA . ILE B 1 168 ? 19.484 6.262 4.168 1 97 168 ILE B CA 1
ATOM 3766 C C . ILE B 1 168 ? 20.203 5.332 3.197 1 97 168 ILE B C 1
ATOM 3768 O O . ILE B 1 168 ? 19.703 5.043 2.109 1 97 168 ILE B O 1
ATOM 3772 N N . PRO B 1 169 ? 21.328 4.781 3.602 1 97.25 169 PRO B N 1
ATOM 3773 C CA . PRO B 1 169 ? 22.031 3.834 2.729 1 97.25 169 PRO B CA 1
ATOM 3774 C C . PRO B 1 169 ? 21.281 2.516 2.564 1 97.25 169 PRO B C 1
ATOM 3776 O O . PRO B 1 169 ? 20.547 2.104 3.465 1 97.25 169 PRO B O 1
ATOM 3779 N N . PRO B 1 170 ? 21.516 1.891 1.397 1 98.19 170 PRO B N 1
ATOM 3780 C CA . PRO B 1 170 ? 20.922 0.563 1.225 1 98.19 170 PRO B CA 1
ATOM 3781 C C . PRO B 1 170 ? 21.672 -0.526 1.976 1 98.19 170 PRO B C 1
ATOM 3783 O O . PRO B 1 170 ? 22.828 -0.32 2.369 1 98.19 170 PRO B O 1
ATOM 3786 N N . HIS B 1 171 ? 21.094 -1.597 2.254 1 98.31 171 HIS B N 1
ATOM 3787 C CA . HIS B 1 171 ? 21.672 -2.801 2.844 1 98.31 171 HIS B CA 1
ATOM 3788 C C . HIS B 1 171 ? 21.109 -4.059 2.191 1 98.31 171 HIS B C 1
ATOM 3790 O O . HIS B 1 171 ? 20.094 -4 1.498 1 98.31 171 HIS B O 1
ATOM 3796 N N . VAL B 1 172 ? 21.766 -5.113 2.365 1 98.69 172 VAL B N 1
ATOM 3797 C CA . VAL B 1 172 ? 21.312 -6.402 1.863 1 98.69 172 VAL B CA 1
ATOM 3798 C C . VAL B 1 172 ? 20.484 -7.113 2.938 1 98.69 172 VAL B C 1
ATOM 3800 O O . VAL B 1 172 ? 20.859 -7.109 4.113 1 98.69 172 VAL B O 1
ATOM 3803 N N . LEU B 1 173 ? 19.344 -7.645 2.549 1 98.69 173 LEU B N 1
ATOM 3804 C CA . LEU B 1 173 ? 18.5 -8.445 3.43 1 98.69 173 LEU B CA 1
ATOM 3805 C C . LEU B 1 173 ? 18.594 -9.922 3.066 1 98.69 173 LEU B C 1
ATOM 3807 O O . LEU B 1 173 ? 18.438 -10.289 1.899 1 98.69 173 LEU B O 1
ATOM 3811 N N . VAL B 1 174 ? 18.891 -10.758 4.043 1 98.81 174 VAL B N 1
ATOM 3812 C CA . VAL B 1 174 ? 18.906 -12.203 3.832 1 98.81 174 VAL B CA 1
ATOM 3813 C C . VAL B 1 174 ? 18.094 -12.891 4.922 1 98.81 174 VAL B C 1
ATOM 3815 O O . VAL B 1 174 ? 17.781 -12.297 5.953 1 98.81 174 VAL B O 1
ATOM 3818 N N . SER B 1 175 ? 17.656 -14.148 4.625 1 98.69 175 SER B N 1
ATOM 3819 C CA . SER B 1 175 ? 17.016 -14.969 5.652 1 98.69 175 SER B CA 1
ATOM 3820 C C . SER B 1 175 ? 17.984 -15.273 6.793 1 98.69 175 SER B C 1
ATOM 3822 O O . SER B 1 175 ? 19.203 -15.305 6.598 1 98.69 175 SER B O 1
ATOM 3824 N N . ALA B 1 176 ? 17.453 -15.516 7.957 1 98.31 176 ALA B N 1
ATOM 3825 C CA . ALA B 1 176 ? 18.281 -15.883 9.109 1 98.31 176 ALA B CA 1
ATOM 3826 C C . ALA B 1 176 ? 19 -17.203 8.859 1 98.31 176 ALA B C 1
ATOM 3828 O O . ALA B 1 176 ? 20.016 -17.484 9.5 1 98.31 176 ALA B O 1
ATOM 3829 N N . ASP B 1 177 ? 18.516 -17.969 7.883 1 97.75 177 ASP B N 1
ATOM 3830 C CA . ASP B 1 177 ? 19.125 -19.266 7.57 1 97.75 177 ASP B CA 1
ATOM 3831 C C . ASP B 1 177 ? 20.188 -19.125 6.496 1 97.75 177 ASP B C 1
ATOM 3833 O O . ASP B 1 177 ? 20.875 -20.094 6.164 1 97.75 177 ASP B O 1
ATOM 3837 N N . HIS B 1 178 ? 20.312 -17.984 5.898 1 98.19 178 HIS B N 1
ATOM 3838 C CA . HIS B 1 178 ? 21.328 -17.734 4.875 1 98.19 178 HIS B CA 1
ATOM 3839 C C . HIS B 1 178 ? 22.734 -17.859 5.445 1 98.19 178 HIS B C 1
ATOM 3841 O O . HIS B 1 178 ? 23 -17.422 6.566 1 98.19 178 HIS B O 1
ATOM 3847 N N . PRO B 1 179 ? 23.688 -18.375 4.73 1 97.31 179 PRO B N 1
ATOM 3848 C CA . PRO B 1 179 ? 25.062 -18.547 5.219 1 97.31 179 PRO B CA 1
ATOM 3849 C C . PRO B 1 179 ? 25.688 -17.234 5.719 1 97.31 179 PRO B C 1
ATOM 3851 O O . PRO B 1 179 ? 26.391 -17.234 6.734 1 97.31 179 PRO B O 1
ATOM 3854 N N . ARG B 1 180 ? 25.406 -16.172 5.094 1 97.31 180 ARG B N 1
ATOM 3855 C CA . ARG B 1 180 ? 26.016 -14.891 5.457 1 97.31 180 ARG B CA 1
ATOM 3856 C C . ARG B 1 180 ? 25.406 -14.344 6.742 1 97.31 180 ARG B C 1
ATOM 3858 O O . ARG B 1 180 ? 25.953 -13.43 7.359 1 97.31 180 ARG B O 1
ATOM 3865 N N . ALA B 1 181 ? 24.234 -14.859 7.129 1 97.62 181 ALA B N 1
ATOM 3866 C CA . ALA B 1 181 ? 23.578 -14.406 8.352 1 97.62 181 ALA B CA 1
ATOM 3867 C C . ALA B 1 181 ? 24.391 -14.812 9.586 1 97.62 181 ALA B C 1
ATOM 3869 O O . ALA B 1 181 ? 24.188 -14.258 10.672 1 97.62 181 ALA B O 1
ATOM 3870 N N . ALA B 1 182 ? 25.266 -15.742 9.422 1 96.44 182 ALA B N 1
ATOM 3871 C CA . ALA B 1 182 ? 26.094 -16.234 10.531 1 96.44 182 ALA B CA 1
ATOM 3872 C C . ALA B 1 182 ? 27.109 -15.188 10.961 1 96.44 182 ALA B C 1
ATOM 3874 O O . ALA B 1 182 ? 27.609 -15.234 12.086 1 96.44 182 ALA B O 1
ATOM 3875 N N . HIS B 1 183 ? 27.453 -14.227 10.07 1 95.31 183 HIS B N 1
ATOM 3876 C CA . HIS B 1 183 ? 28.406 -13.156 10.352 1 95.31 183 HIS B CA 1
ATOM 3877 C C . HIS B 1 183 ? 27.812 -11.789 10.008 1 95.31 183 HIS B C 1
ATOM 3879 O O . HIS B 1 183 ? 28.359 -11.078 9.156 1 95.31 183 HIS B O 1
ATOM 3885 N N . PRO B 1 184 ? 26.797 -11.391 10.742 1 94.69 184 PRO B N 1
ATOM 3886 C CA . PRO B 1 184 ? 26.062 -10.172 10.383 1 94.69 184 PRO B CA 1
ATOM 3887 C C . PRO B 1 184 ? 26.906 -8.914 10.523 1 94.69 184 PRO B C 1
ATOM 3889 O O . PRO B 1 184 ? 26.562 -7.867 9.961 1 94.69 184 PRO B O 1
ATOM 3892 N N . GLU B 1 185 ? 27.984 -8.977 11.219 1 95.5 185 GLU B N 1
ATOM 3893 C CA . GLU B 1 185 ? 28.859 -7.828 11.453 1 95.5 185 GLU B CA 1
ATOM 3894 C C . GLU B 1 185 ? 29.766 -7.582 10.258 1 95.5 185 GLU B C 1
ATOM 3896 O O . GLU B 1 185 ? 30.359 -6.508 10.141 1 95.5 185 GLU B O 1
ATOM 3901 N N . GLN B 1 186 ? 29.984 -8.562 9.398 1 96.69 186 GLN B N 1
ATOM 3902 C CA . GLN B 1 186 ? 30.859 -8.438 8.242 1 96.69 186 GLN B CA 1
ATOM 3903 C C . GLN B 1 186 ? 30.109 -7.852 7.047 1 96.69 186 GLN B C 1
ATOM 3905 O O . GLN B 1 186 ? 29.141 -8.445 6.562 1 96.69 186 GLN B O 1
ATOM 3910 N N . PRO B 1 187 ? 30.609 -6.746 6.531 1 98 187 PRO B N 1
ATOM 3911 C CA . PRO B 1 187 ? 29.969 -6.203 5.324 1 98 187 PRO B CA 1
ATOM 3912 C C . PRO B 1 187 ? 30.094 -7.137 4.121 1 98 187 PRO B C 1
ATOM 3914 O O . PRO B 1 187 ? 31.016 -7.953 4.066 1 98 187 PRO B O 1
ATOM 3917 N N . VAL B 1 188 ? 29.156 -6.973 3.203 1 98.44 188 VAL B N 1
ATOM 3918 C CA . VAL B 1 188 ? 29.125 -7.844 2.031 1 98.44 188 VAL B CA 1
ATOM 3919 C C . VAL B 1 188 ? 29.172 -7 0.76 1 98.44 188 VAL B C 1
ATOM 3921 O O . VAL B 1 188 ? 28.891 -5.801 0.792 1 98.44 188 VAL B O 1
ATOM 3924 N N . HIS B 1 189 ? 29.625 -7.637 -0.32 1 98.5 189 HIS B N 1
ATOM 3925 C CA . HIS B 1 189 ? 29.547 -7.055 -1.653 1 98.5 189 HIS B CA 1
ATOM 3926 C C . HIS B 1 189 ? 28.344 -7.609 -2.414 1 98.5 189 HIS B C 1
ATOM 3928 O O . HIS B 1 189 ? 28.047 -8.805 -2.324 1 98.5 189 HIS B O 1
ATOM 3934 N N . LEU B 1 190 ? 27.641 -6.727 -3.17 1 98.31 190 LEU B N 1
ATOM 3935 C CA . LEU B 1 190 ? 26.484 -7.176 -3.936 1 98.31 190 LEU B CA 1
ATOM 3936 C C . LEU B 1 190 ? 26.875 -8.281 -4.914 1 98.31 190 LEU B C 1
ATOM 3938 O O . LEU B 1 190 ? 26.078 -9.18 -5.191 1 98.31 190 LEU B O 1
ATOM 3942 N N . ARG B 1 191 ? 28.062 -8.234 -5.371 1 98.25 191 ARG B N 1
ATOM 3943 C CA . ARG B 1 191 ? 28.562 -9.219 -6.32 1 98.25 191 ARG B CA 1
ATOM 3944 C C . ARG B 1 191 ? 28.516 -10.625 -5.73 1 98.25 191 ARG B C 1
ATOM 3946 O O . ARG B 1 191 ? 28.344 -11.602 -6.461 1 98.25 191 ARG B O 1
ATOM 3953 N N . ASP B 1 192 ? 28.688 -10.695 -4.402 1 97.38 192 ASP B N 1
ATOM 3954 C CA . ASP B 1 192 ? 28.656 -11.984 -3.719 1 97.38 192 ASP B CA 1
ATOM 3955 C C . ASP B 1 192 ? 27.312 -12.688 -3.922 1 97.38 192 ASP B C 1
ATOM 3957 O O . ASP B 1 192 ? 27.188 -13.891 -3.693 1 97.38 192 ASP B O 1
ATOM 3961 N N . PHE B 1 193 ? 26.266 -11.922 -4.352 1 98.31 193 PHE B N 1
ATOM 3962 C CA . PHE B 1 193 ? 24.906 -12.453 -4.406 1 98.31 193 PHE B CA 1
ATOM 3963 C C . PHE B 1 193 ? 24.438 -12.602 -5.848 1 98.31 193 PHE B C 1
ATOM 3965 O O . PHE B 1 193 ? 23.266 -12.914 -6.102 1 98.31 193 PHE B O 1
ATOM 3972 N N . GLU B 1 194 ? 25.25 -12.43 -6.789 1 97.31 194 GLU B N 1
ATOM 3973 C CA . GLU B 1 194 ? 24.891 -12.32 -8.203 1 97.31 194 GLU B CA 1
ATOM 3974 C C . GLU B 1 194 ? 24.188 -13.578 -8.688 1 97.31 194 GLU B C 1
ATOM 3976 O O . GLU B 1 194 ? 23.297 -13.508 -9.547 1 97.31 194 GLU B O 1
ATOM 3981 N N . ASP B 1 195 ? 24.5 -14.742 -8.125 1 97.31 195 ASP B N 1
ATOM 3982 C CA . ASP B 1 195 ? 23.938 -16.016 -8.602 1 97.31 195 ASP B CA 1
ATOM 3983 C C . ASP B 1 195 ? 22.719 -16.422 -7.789 1 97.31 195 ASP B C 1
ATOM 3985 O O . ASP B 1 195 ? 22.109 -17.453 -8.062 1 97.31 195 ASP B O 1
ATOM 3989 N N . GLU B 1 196 ? 22.375 -15.625 -6.816 1 98.19 196 GLU B N 1
ATOM 3990 C CA . GLU B 1 196 ? 21.234 -15.922 -5.953 1 98.19 196 GLU B CA 1
ATOM 3991 C C . GLU B 1 196 ? 19.969 -15.211 -6.434 1 98.19 196 GLU B C 1
ATOM 3993 O O . GLU B 1 196 ? 20.047 -14.148 -7.059 1 98.19 196 GLU B O 1
ATOM 3998 N N . PRO B 1 197 ? 18.75 -15.812 -6.164 1 98.12 197 PRO B N 1
ATOM 3999 C CA . PRO B 1 197 ? 17.516 -15.125 -6.531 1 98.12 197 PRO B CA 1
ATOM 4000 C C . PRO B 1 197 ? 17.344 -13.789 -5.809 1 98.12 197 PRO B C 1
ATOM 4002 O O . PRO B 1 197 ? 17.625 -13.688 -4.609 1 98.12 197 PRO B O 1
ATOM 4005 N N . PHE B 1 198 ? 17 -12.797 -6.566 1 98.69 198 PHE B N 1
ATOM 4006 C CA . PHE B 1 198 ? 16.797 -11.453 -6.035 1 98.69 198 PHE B CA 1
ATOM 4007 C C . PHE B 1 198 ? 15.312 -11.133 -5.938 1 98.69 198 PHE B C 1
ATOM 4009 O O . PHE B 1 198 ? 14.57 -11.312 -6.902 1 98.69 198 PHE B O 1
ATOM 4016 N N . VAL B 1 199 ? 14.844 -10.758 -4.754 1 98.69 199 VAL B N 1
ATOM 4017 C CA . VAL B 1 199 ? 13.492 -10.234 -4.531 1 98.69 199 VAL B CA 1
ATOM 4018 C C . VAL B 1 199 ? 13.492 -8.719 -4.68 1 98.69 199 VAL B C 1
ATOM 4020 O O . VAL B 1 199 ? 13.977 -8 -3.799 1 98.69 199 VAL B O 1
ATOM 4023 N N . LEU B 1 200 ? 12.945 -8.203 -5.758 1 98.5 200 LEU B N 1
ATOM 4024 C CA . LEU B 1 200 ? 12.984 -6.781 -6.078 1 98.5 200 LEU B CA 1
ATOM 4025 C C . LEU B 1 200 ? 11.742 -6.066 -5.543 1 98.5 200 LEU B C 1
ATOM 4027 O O . LEU B 1 200 ? 10.617 -6.512 -5.781 1 98.5 200 LEU B O 1
ATOM 4031 N N . LEU B 1 201 ? 11.961 -5.059 -4.727 1 97.62 201 LEU B N 1
ATOM 4032 C CA . LEU B 1 201 ? 10.867 -4.129 -4.465 1 97.62 201 LEU B CA 1
ATOM 4033 C C . LEU B 1 201 ? 10.484 -3.371 -5.73 1 97.62 201 LEU B C 1
ATOM 4035 O O . LEU B 1 201 ? 11.211 -2.479 -6.168 1 97.62 201 LEU B O 1
ATOM 4039 N N . ASP B 1 202 ? 9.312 -3.67 -6.238 1 95.69 202 ASP B N 1
ATOM 4040 C CA . ASP B 1 202 ? 8.922 -3.223 -7.57 1 95.69 202 ASP B CA 1
ATOM 4041 C C . ASP B 1 202 ? 7.949 -2.049 -7.492 1 95.69 202 ASP B C 1
ATOM 4043 O O . ASP B 1 202 ? 6.793 -2.166 -7.902 1 95.69 202 ASP B O 1
ATOM 4047 N N . LEU B 1 203 ? 8.414 -0.96 -7.023 1 94.88 203 LEU B N 1
ATOM 4048 C CA . LEU B 1 203 ? 7.688 0.304 -7.027 1 94.88 203 LEU B CA 1
ATOM 4049 C C . LEU B 1 203 ? 8.328 1.297 -7.992 1 94.88 203 LEU B C 1
ATOM 4051 O O . LEU B 1 203 ? 9.555 1.396 -8.07 1 94.88 203 LEU B O 1
ATOM 4055 N N . LYS B 1 204 ? 7.418 2.004 -8.695 1 94.69 204 LYS B N 1
ATOM 4056 C CA . LYS B 1 204 ? 7.949 3.014 -9.602 1 94.69 204 LYS B CA 1
ATOM 4057 C C . LYS B 1 204 ? 8.922 3.949 -8.883 1 94.69 204 LYS B C 1
ATOM 4059 O O . LYS B 1 204 ? 8.656 4.371 -7.758 1 94.69 204 LYS B O 1
ATOM 4064 N N . HIS B 1 205 ? 10.109 4.293 -9.5 1 96.31 205 HIS B N 1
ATOM 4065 C CA . HIS B 1 205 ? 11.227 5.109 -9.031 1 96.31 205 HIS B CA 1
ATOM 4066 C C . HIS B 1 205 ? 12.133 4.316 -8.094 1 96.31 205 HIS B C 1
ATOM 4068 O O . HIS B 1 205 ? 13.352 4.301 -8.266 1 96.31 205 HIS B O 1
ATOM 4074 N N . SER B 1 206 ? 11.547 3.605 -7.039 1 96.88 206 SER B N 1
ATOM 4075 C CA . SER B 1 206 ? 12.359 2.779 -6.148 1 96.88 206 SER B CA 1
ATOM 4076 C C . SER B 1 206 ? 13 1.622 -6.91 1 96.88 206 SER B C 1
ATOM 4078 O O . SER B 1 206 ? 14.172 1.312 -6.699 1 96.88 206 SER B O 1
ATOM 4080 N N . ARG B 1 207 ? 12.195 1.011 -7.809 1 97.25 207 ARG B N 1
ATOM 4081 C CA . ARG B 1 207 ? 12.719 -0.072 -8.633 1 97.25 207 ARG B CA 1
ATOM 4082 C C . ARG B 1 207 ? 13.961 0.378 -9.406 1 97.25 207 ARG B C 1
ATOM 4084 O O . ARG B 1 207 ? 14.984 -0.312 -9.406 1 97.25 207 ARG B O 1
ATOM 4091 N N . GLU B 1 208 ? 13.812 1.546 -10.039 1 97.19 208 GLU B N 1
ATOM 4092 C CA . GLU B 1 208 ? 14.906 2.088 -10.836 1 97.19 208 GLU B CA 1
ATOM 4093 C C . GLU B 1 208 ? 16.125 2.389 -9.961 1 97.19 208 GLU B C 1
ATOM 4095 O O . GLU B 1 208 ? 17.266 2.154 -10.375 1 97.19 208 GLU B O 1
ATOM 4100 N N . TYR B 1 209 ? 15.906 2.918 -8.812 1 97.94 209 TYR B N 1
ATOM 4101 C CA . TYR B 1 209 ? 16.984 3.199 -7.871 1 97.94 209 TYR B CA 1
ATOM 4102 C C . TYR B 1 209 ? 17.781 1.938 -7.559 1 97.94 209 TYR B C 1
ATOM 4104 O O . TYR B 1 209 ? 19.016 1.934 -7.641 1 97.94 209 TYR B O 1
ATOM 4112 N N . TYR B 1 210 ? 17.125 0.822 -7.227 1 98.25 210 TYR B N 1
ATOM 4113 C CA . TYR B 1 210 ? 17.812 -0.416 -6.863 1 98.25 210 TYR B CA 1
ATOM 4114 C C . TYR B 1 210 ? 18.531 -1.012 -8.062 1 98.25 210 TYR B C 1
ATOM 4116 O O . TYR B 1 210 ? 19.672 -1.465 -7.941 1 98.25 210 TYR B O 1
ATOM 4124 N N . LEU B 1 211 ? 17.859 -1.009 -9.211 1 98.12 211 LEU B N 1
ATOM 4125 C CA . LEU B 1 211 ? 18.484 -1.577 -10.398 1 98.12 211 LEU B CA 1
ATOM 4126 C C . LEU B 1 211 ? 19.688 -0.754 -10.828 1 98.12 211 LEU B C 1
ATOM 4128 O O . LEU B 1 211 ? 20.672 -1.302 -11.336 1 98.12 211 LEU B O 1
ATOM 4132 N N . ASP B 1 212 ? 19.656 0.57 -10.617 1 97.94 212 ASP B N 1
ATOM 4133 C CA . ASP B 1 212 ? 20.781 1.438 -10.938 1 97.94 212 ASP B CA 1
ATOM 4134 C C . ASP B 1 212 ? 21.984 1.117 -10.055 1 97.94 212 ASP B C 1
ATOM 4136 O O . ASP B 1 212 ? 23.125 1.254 -10.484 1 97.94 212 ASP B O 1
ATOM 4140 N N . ILE B 1 213 ? 21.734 0.738 -8.812 1 98.06 213 ILE B N 1
ATOM 4141 C CA . ILE B 1 213 ? 22.812 0.318 -7.926 1 98.06 213 ILE B CA 1
ATOM 4142 C C . ILE B 1 213 ? 23.562 -0.862 -8.539 1 98.06 213 ILE B C 1
ATOM 4144 O O . ILE B 1 213 ? 24.781 -0.858 -8.609 1 98.06 213 ILE B O 1
ATOM 4148 N N . PHE B 1 214 ? 22.781 -1.848 -8.984 1 98.38 214 PHE B N 1
ATOM 4149 C CA . PHE B 1 214 ? 23.391 -3.02 -9.602 1 98.38 214 PHE B CA 1
ATOM 4150 C C . PHE B 1 214 ? 24.156 -2.627 -10.859 1 98.38 214 PHE B C 1
ATOM 4152 O O . PHE B 1 214 ? 25.297 -3.076 -11.062 1 98.38 214 PHE B O 1
ATOM 4159 N N . LYS B 1 215 ? 23.547 -1.812 -11.656 1 97.94 215 LYS B N 1
ATOM 4160 C CA . LYS B 1 215 ? 24.172 -1.357 -12.898 1 97.94 215 LYS B CA 1
ATOM 4161 C C . LYS B 1 215 ? 25.5 -0.65 -12.617 1 97.94 215 LYS B C 1
ATOM 4163 O O . LYS B 1 215 ? 26.5 -0.912 -13.281 1 97.94 215 LYS B O 1
ATOM 4168 N N . ARG B 1 216 ? 25.516 0.222 -11.68 1 97.06 216 ARG B N 1
ATOM 4169 C CA . ARG B 1 216 ? 26.688 0.987 -11.297 1 97.06 216 ARG B CA 1
ATOM 4170 C C . ARG B 1 216 ? 27.828 0.064 -10.883 1 97.06 216 ARG B C 1
ATOM 4172 O O . ARG B 1 216 ? 29 0.369 -11.117 1 97.06 216 ARG B O 1
ATOM 4179 N N . LEU B 1 217 ? 27.5 -1.066 -10.297 1 97.94 217 LEU B N 1
ATOM 4180 C CA . LEU B 1 217 ? 28.5 -1.988 -9.758 1 97.94 217 LEU B CA 1
ATOM 4181 C C . LEU B 1 217 ? 28.875 -3.041 -10.797 1 97.94 217 LEU B C 1
ATOM 4183 O O . LEU B 1 217 ? 29.734 -3.887 -10.547 1 97.94 217 LEU B O 1
ATOM 4187 N N . GLY B 1 218 ? 28.156 -3.027 -11.953 1 97.62 218 GLY B N 1
ATOM 4188 C CA . GLY B 1 218 ? 28.391 -4.031 -12.977 1 97.62 218 GLY B CA 1
ATOM 4189 C C . GLY B 1 218 ? 27.922 -5.414 -12.57 1 97.62 218 GLY B C 1
ATOM 4190 O O . GLY B 1 218 ? 28.516 -6.422 -12.969 1 97.62 218 GLY B O 1
ATOM 4191 N N . VAL B 1 219 ? 27 -5.5 -11.68 1 97.88 219 VAL B N 1
ATOM 4192 C CA . VAL B 1 219 ? 26.422 -6.758 -11.219 1 97.88 219 VAL B CA 1
ATOM 4193 C C . VAL B 1 219 ? 25.047 -6.961 -11.859 1 97.88 219 VAL B C 1
ATOM 4195 O O . VAL B 1 219 ? 24.25 -6.023 -11.938 1 97.88 219 VAL B O 1
ATOM 4198 N N . ARG B 1 220 ? 24.766 -8.102 -12.352 1 96.81 220 ARG B N 1
ATOM 4199 C CA . ARG B 1 220 ? 23.453 -8.422 -12.914 1 96.81 220 ARG B CA 1
ATOM 4200 C C . ARG B 1 220 ? 22.641 -9.258 -11.93 1 96.81 220 ARG B C 1
ATOM 4202 O O . ARG B 1 220 ? 22.891 -10.453 -11.773 1 96.81 220 ARG B O 1
ATOM 4209 N N . PRO B 1 221 ? 21.672 -8.625 -11.32 1 97.25 221 PRO B N 1
ATOM 4210 C CA . PRO B 1 221 ? 20.875 -9.422 -10.383 1 97.25 221 PRO B CA 1
ATOM 4211 C C . PRO B 1 221 ? 20 -10.453 -11.086 1 97.25 221 PRO B C 1
ATOM 4213 O O . PRO B 1 221 ? 19.469 -10.188 -12.172 1 97.25 221 PRO B O 1
ATOM 4216 N N . ARG B 1 222 ? 19.781 -11.625 -10.562 1 97.88 222 ARG B N 1
ATOM 4217 C CA . ARG B 1 222 ? 18.781 -12.602 -11.016 1 97.88 222 ARG B CA 1
ATOM 4218 C C . ARG B 1 222 ? 17.422 -12.328 -10.391 1 97.88 222 ARG B C 1
ATOM 4220 O O . ARG B 1 222 ? 17.062 -12.953 -9.391 1 97.88 222 ARG B O 1
ATOM 4227 N N . ILE B 1 223 ? 16.734 -11.469 -11 1 96.81 223 ILE B N 1
ATOM 4228 C CA . ILE B 1 223 ? 15.445 -11.078 -10.43 1 96.81 223 ILE B CA 1
ATOM 4229 C C . ILE B 1 223 ? 14.453 -12.227 -10.547 1 96.81 223 ILE B C 1
ATOM 4231 O O . ILE B 1 223 ? 14.039 -12.586 -11.656 1 96.81 223 ILE B O 1
ATOM 4235 N N . ARG B 1 224 ? 14.078 -12.734 -9.445 1 95.81 224 ARG B N 1
ATOM 4236 C CA . ARG B 1 224 ? 13.133 -13.852 -9.43 1 95.81 224 ARG B CA 1
ATOM 4237 C C . ARG B 1 224 ? 11.727 -13.375 -9.07 1 95.81 224 ARG B C 1
ATOM 4239 O O . ARG B 1 224 ? 10.742 -13.945 -9.539 1 95.81 224 ARG B O 1
ATOM 4246 N N . HIS B 1 225 ? 11.633 -12.391 -8.203 1 95.62 225 HIS B N 1
ATOM 4247 C CA . HIS B 1 225 ? 10.336 -11.922 -7.727 1 95.62 225 HIS B CA 1
ATOM 4248 C C . HIS B 1 225 ? 10.219 -10.406 -7.836 1 95.62 225 HIS B C 1
ATOM 4250 O O . HIS B 1 225 ? 11.141 -9.68 -7.469 1 95.62 225 HIS B O 1
ATOM 4256 N N . PHE B 1 226 ? 9.102 -9.984 -8.406 1 95.19 226 PHE B N 1
ATOM 4257 C CA . PHE B 1 226 ? 8.68 -8.594 -8.383 1 95.19 226 PHE B CA 1
ATOM 4258 C C . PHE B 1 226 ? 7.605 -8.375 -7.316 1 95.19 226 PHE B C 1
ATOM 4260 O O . PHE B 1 226 ? 6.5 -8.906 -7.43 1 95.19 226 PHE B O 1
ATOM 4267 N N . VAL B 1 227 ? 7.957 -7.641 -6.273 1 96.44 227 VAL B N 1
ATOM 4268 C CA . VAL B 1 227 ? 7.082 -7.512 -5.117 1 96.44 227 VAL B CA 1
ATOM 4269 C C . VAL B 1 227 ? 6.836 -6.035 -4.82 1 96.44 227 VAL B C 1
ATOM 4271 O O . VAL B 1 227 ? 7.773 -5.23 -4.805 1 96.44 227 VAL B O 1
ATOM 4274 N N . SER B 1 228 ? 5.617 -5.656 -4.5 1 94.75 228 SER B N 1
ATOM 4275 C CA . SER B 1 228 ? 5.301 -4.234 -4.375 1 94.75 228 SER B CA 1
ATOM 4276 C C . SER B 1 228 ? 5.281 -3.801 -2.914 1 94.75 228 SER B C 1
ATOM 4278 O O . SER B 1 228 ? 5.492 -2.625 -2.607 1 94.75 228 SER B O 1
ATOM 4280 N N . GLY B 1 229 ? 4.98 -4.672 -2.014 1 95.88 229 GLY B N 1
ATOM 4281 C CA . GLY B 1 229 ? 4.898 -4.312 -0.607 1 95.88 229 GLY B CA 1
ATOM 4282 C C . GLY B 1 229 ? 6.219 -4.461 0.124 1 95.88 229 GLY B C 1
ATOM 4283 O O . GLY B 1 229 ? 6.898 -5.48 -0.009 1 95.88 229 GLY B O 1
ATOM 4284 N N . TYR B 1 230 ? 6.602 -3.424 0.884 1 95.94 230 TYR B N 1
ATOM 4285 C CA . TYR B 1 230 ? 7.848 -3.434 1.644 1 95.94 230 TYR B CA 1
ATOM 4286 C C . TYR B 1 230 ? 7.918 -4.648 2.561 1 95.94 230 TYR B C 1
ATOM 4288 O O . TYR B 1 230 ? 8.891 -5.402 2.533 1 95.94 230 TYR B O 1
ATOM 4296 N N . GLU B 1 231 ? 6.871 -4.844 3.371 1 97.06 231 GLU B N 1
ATOM 4297 C CA . GLU B 1 231 ? 6.84 -5.98 4.285 1 97.06 231 GLU B CA 1
ATOM 4298 C C . GLU B 1 231 ? 6.746 -7.301 3.525 1 97.06 231 GLU B C 1
ATOM 4300 O O . GLU B 1 231 ? 7.266 -8.32 3.979 1 97.06 231 GLU B O 1
ATOM 4305 N N . THR B 1 232 ? 6.082 -7.285 2.379 1 97.81 232 THR B N 1
ATOM 4306 C CA . THR B 1 232 ? 6.004 -8.492 1.563 1 97.81 232 THR B CA 1
ATOM 4307 C C . THR B 1 232 ? 7.395 -8.93 1.111 1 97.81 232 THR B C 1
ATOM 4309 O O . THR B 1 232 ? 7.719 -10.117 1.15 1 97.81 232 THR B O 1
ATOM 4312 N N . VAL B 1 233 ? 8.234 -7.988 0.713 1 98.31 233 VAL B N 1
ATOM 4313 C CA . VAL B 1 233 ? 9.617 -8.289 0.348 1 98.31 233 VAL B CA 1
ATOM 4314 C C . VAL B 1 233 ? 10.328 -8.953 1.523 1 98.31 233 VAL B C 1
ATOM 4316 O O . VAL B 1 233 ? 10.984 -9.984 1.354 1 98.31 233 VAL B O 1
ATOM 4319 N N . ARG B 1 234 ? 10.164 -8.375 2.697 1 98.19 234 ARG B N 1
ATOM 4320 C CA . ARG B 1 234 ? 10.805 -8.914 3.895 1 98.19 234 ARG B CA 1
ATOM 4321 C C . ARG B 1 234 ? 10.367 -10.359 4.141 1 98.19 234 ARG B C 1
ATOM 4323 O O . ARG B 1 234 ? 11.195 -11.219 4.445 1 98.19 234 ARG B O 1
ATOM 4330 N N . SER B 1 235 ? 9.094 -10.617 3.967 1 98.25 235 SER B N 1
ATOM 4331 C CA . SER B 1 235 ? 8.555 -11.945 4.207 1 98.25 235 SER B CA 1
ATOM 4332 C C . SER B 1 235 ? 9.078 -12.953 3.184 1 98.25 235 SER B C 1
ATOM 4334 O O . SER B 1 235 ? 9.383 -14.094 3.525 1 98.25 235 SER B O 1
ATOM 4336 N N . TYR B 1 236 ? 9.156 -12.523 1.897 1 98.56 236 TYR B N 1
ATOM 4337 C CA . TYR B 1 236 ? 9.766 -13.375 0.883 1 98.56 236 TYR B CA 1
ATOM 4338 C C . TYR B 1 236 ? 11.18 -13.773 1.282 1 98.56 236 TYR B C 1
ATOM 4340 O O . TYR B 1 236 ? 11.539 -14.953 1.229 1 98.56 236 TYR B O 1
ATOM 4348 N N . VAL B 1 237 ? 11.938 -12.773 1.699 1 98.75 237 VAL B N 1
ATOM 4349 C CA . VAL B 1 237 ? 13.32 -13.016 2.084 1 98.75 237 VAL B CA 1
ATOM 4350 C C . VAL B 1 237 ? 13.367 -13.953 3.287 1 98.75 237 VAL B C 1
ATOM 4352 O O . VAL B 1 237 ? 14.148 -14.906 3.307 1 98.75 237 VAL B O 1
ATOM 4355 N N . GLY B 1 238 ? 12.547 -13.664 4.258 1 98.31 238 GLY B N 1
ATOM 4356 C CA . GLY B 1 238 ? 12.523 -14.477 5.465 1 98.31 238 GLY B CA 1
ATOM 4357 C C . GLY B 1 238 ? 12.234 -15.938 5.199 1 98.31 238 GLY B C 1
ATOM 4358 O O . GLY B 1 238 ? 12.742 -16.812 5.902 1 98.31 238 GLY B O 1
ATOM 4359 N N . LEU B 1 239 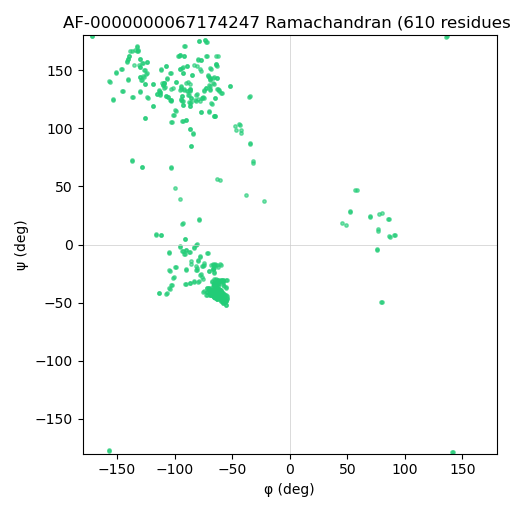? 11.461 -16.188 4.176 1 97.38 239 LEU B N 1
ATOM 4360 C CA . LEU B 1 239 ? 11.07 -17.562 3.863 1 97.38 239 LEU B CA 1
ATOM 4361 C C . LEU B 1 239 ? 12.062 -18.203 2.893 1 97.38 239 LEU B C 1
ATOM 4363 O O . LEU B 1 239 ? 11.812 -19.297 2.371 1 97.38 239 LEU B O 1
ATOM 4367 N N . GLY B 1 240 ? 13.102 -17.484 2.605 1 97.25 240 GLY B N 1
ATOM 4368 C CA . GLY B 1 240 ? 14.195 -18.062 1.84 1 97.25 240 GLY B CA 1
ATOM 4369 C C . GLY B 1 240 ? 13.984 -17.969 0.34 1 97.25 240 GLY B C 1
ATOM 4370 O O . GLY B 1 240 ? 14.594 -18.734 -0.422 1 97.25 240 GLY B O 1
ATOM 4371 N N . GLN B 1 241 ? 13.156 -17.062 -0.118 1 97.75 241 GLN B N 1
ATOM 4372 C CA . GLN B 1 241 ? 12.859 -16.938 -1.541 1 97.75 241 GLN B CA 1
ATOM 4373 C C . GLN B 1 241 ? 13.953 -16.141 -2.256 1 97.75 241 GLN B C 1
ATOM 4375 O O . GLN B 1 241 ? 13.891 -15.945 -3.471 1 97.75 241 GLN B O 1
ATOM 4380 N N . GLY B 1 242 ? 14.938 -15.688 -1.567 1 98.44 242 GLY B N 1
ATOM 4381 C CA . GLY B 1 242 ? 16.047 -14.914 -2.111 1 98.44 242 GLY B CA 1
ATOM 4382 C C . GLY B 1 242 ? 16.5 -13.805 -1.188 1 98.44 242 GLY B C 1
ATOM 4383 O O . GLY B 1 242 ? 16.016 -13.688 -0.058 1 98.44 242 GLY B O 1
ATOM 4384 N N . TYR B 1 243 ? 17.5 -13.023 -1.633 1 98.88 243 TYR B N 1
ATOM 4385 C CA . TYR B 1 243 ? 17.938 -11.82 -0.939 1 98.88 243 TYR B CA 1
ATOM 4386 C C . TYR B 1 243 ? 17.266 -10.586 -1.525 1 98.88 243 TYR B C 1
ATOM 4388 O O . TYR B 1 243 ? 16.672 -10.641 -2.598 1 98.88 243 TYR B O 1
ATOM 4396 N N . SER B 1 244 ? 17.297 -9.516 -0.807 1 98.81 244 SER B N 1
ATOM 4397 C CA . SER B 1 244 ? 16.812 -8.234 -1.304 1 98.81 244 SER B CA 1
ATOM 4398 C C . SER B 1 244 ? 17.75 -7.098 -0.892 1 98.81 244 SER B C 1
ATOM 4400 O O . SER B 1 244 ? 18.719 -7.32 -0.163 1 98.81 244 SER B O 1
ATOM 4402 N N . VAL B 1 245 ? 17.594 -5.934 -1.494 1 98.69 245 VAL B N 1
ATOM 4403 C CA . VAL B 1 245 ? 18.234 -4.676 -1.117 1 98.69 245 VAL B CA 1
ATOM 4404 C C . VAL B 1 245 ? 17.172 -3.65 -0.74 1 98.69 245 VAL B C 1
ATOM 4406 O O . VAL B 1 245 ? 16.25 -3.379 -1.521 1 98.69 245 VAL B O 1
ATOM 4409 N N . LEU B 1 246 ? 17.203 -3.197 0.442 1 98.12 246 LEU B N 1
ATOM 4410 C CA . LEU B 1 246 ? 16.281 -2.172 0.941 1 98.12 246 LEU B CA 1
ATOM 4411 C C . LEU B 1 246 ? 17.047 -1.086 1.692 1 98.12 246 LEU B C 1
ATOM 4413 O O . LEU B 1 246 ? 18.25 -1.21 1.914 1 98.12 2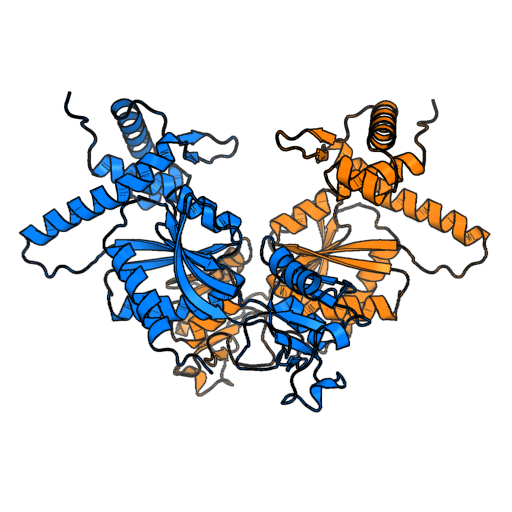46 LEU B O 1
ATOM 4417 N N . ASN B 1 247 ? 16.422 0.003 2.043 1 97.44 247 ASN B N 1
ATOM 4418 C CA . ASN B 1 247 ? 17.094 1.112 2.697 1 97.44 247 ASN B CA 1
ATOM 4419 C C . ASN B 1 247 ? 16.734 1.203 4.176 1 97.44 247 ASN B C 1
ATOM 4421 O O . ASN B 1 247 ? 17.609 1.402 5.023 1 97.44 247 ASN B O 1
ATOM 4425 N N . ARG B 1 248 ? 15.492 1.018 4.504 1 93.25 248 ARG B N 1
ATOM 4426 C CA . ARG B 1 248 ? 15.07 1.21 5.891 1 93.25 248 ARG B CA 1
ATOM 4427 C C . ARG B 1 248 ? 15.281 -0.061 6.707 1 93.25 248 ARG B C 1
ATOM 4429 O O . ARG B 1 248 ? 14.805 -1.134 6.328 1 93.25 248 ARG B O 1
ATOM 4436 N N . ARG B 1 249 ? 15.992 0.09 7.797 1 91.81 249 ARG B N 1
ATOM 4437 C CA . ARG B 1 249 ? 16.156 -1.001 8.75 1 91.81 249 ARG B CA 1
ATOM 4438 C C . ARG B 1 249 ? 15.117 -0.921 9.867 1 91.81 249 ARG B C 1
ATOM 4440 O O . ARG B 1 249 ? 14.805 0.167 10.352 1 91.81 249 ARG B O 1
ATOM 4447 N N . LEU B 1 250 ? 14.57 -2.037 10.18 1 91.5 250 LEU B N 1
ATOM 4448 C CA . LEU B 1 250 ? 13.578 -2.078 11.25 1 91.5 250 LEU B CA 1
ATOM 4449 C C . LEU B 1 250 ? 14.242 -2.379 12.594 1 91.5 250 LEU B C 1
ATOM 4451 O O . LEU B 1 250 ? 15.383 -2.855 12.641 1 91.5 250 LEU B O 1
ATOM 4455 N N . VAL B 1 251 ? 13.586 -2.109 13.648 1 89.94 251 VAL B N 1
ATOM 4456 C CA . VAL B 1 251 ? 14.055 -2.301 15.008 1 89.94 251 VAL B CA 1
ATOM 4457 C C . VAL B 1 251 ? 13.953 -3.773 15.398 1 89.94 251 VAL B C 1
ATOM 4459 O O . VAL B 1 251 ? 14.445 -4.188 16.453 1 89.94 251 VAL B O 1
ATOM 4462 N N . HIS B 1 252 ? 13.328 -4.535 14.602 1 91.12 252 HIS B N 1
ATOM 4463 C CA . HIS B 1 252 ? 13.195 -5.973 14.82 1 91.12 252 HIS B CA 1
ATOM 4464 C C . HIS B 1 252 ? 13.484 -6.754 13.547 1 91.12 252 HIS B C 1
ATOM 4466 O O . HIS B 1 252 ? 13.508 -6.184 12.453 1 91.12 252 HIS B O 1
ATOM 4472 N N . ASP B 1 253 ? 13.648 -8.062 13.727 1 94.38 253 ASP B N 1
ATOM 4473 C CA . ASP B 1 253 ? 14.086 -8.859 12.586 1 94.38 253 ASP B CA 1
ATOM 4474 C C . ASP B 1 253 ? 13.023 -9.875 12.18 1 94.38 253 ASP B C 1
ATOM 4476 O O . ASP B 1 253 ? 13.281 -10.766 11.367 1 94.38 253 ASP B O 1
ATOM 4480 N N . LEU B 1 254 ? 11.836 -9.758 12.781 1 95.94 254 LEU B N 1
ATOM 4481 C CA . LEU B 1 254 ? 10.766 -10.695 12.477 1 95.94 254 LEU B CA 1
ATOM 4482 C C . LEU B 1 254 ? 9.844 -10.133 11.398 1 95.94 254 LEU B C 1
ATOM 4484 O O . LEU B 1 254 ? 9.469 -8.953 11.445 1 95.94 254 LEU B O 1
ATOM 4488 N N . THR B 1 255 ? 9.531 -10.945 10.422 1 96.81 255 THR B N 1
ATOM 4489 C CA . THR B 1 255 ? 8.617 -10.562 9.352 1 96.81 255 THR B CA 1
ATOM 4490 C C . THR B 1 255 ? 7.184 -10.938 9.703 1 96.81 255 THR B C 1
ATOM 4492 O O . THR B 1 255 ? 6.945 -11.656 10.672 1 96.81 255 THR B O 1
ATOM 4495 N N . TYR B 1 256 ? 6.207 -10.484 8.906 1 95.88 256 TYR B N 1
ATOM 4496 C CA . TYR B 1 256 ? 4.801 -10.828 9.109 1 95.88 256 TYR B CA 1
ATOM 4497 C C . TYR B 1 256 ? 4.562 -12.312 8.891 1 95.88 256 TYR B C 1
ATOM 4499 O O . TYR B 1 256 ? 3.615 -12.883 9.438 1 95.88 256 TYR B O 1
ATOM 4507 N N . ALA B 1 257 ? 5.438 -12.938 8.109 1 94.62 257 ALA B N 1
ATOM 4508 C CA . ALA B 1 257 ? 5.301 -14.367 7.859 1 94.62 257 ALA B CA 1
ATOM 4509 C C . ALA B 1 257 ? 5.918 -15.188 8.984 1 94.62 257 ALA B C 1
ATOM 4511 O O . ALA B 1 257 ? 5.926 -16.422 8.938 1 94.62 257 ALA B O 1
ATOM 4512 N N . GLY B 1 258 ? 6.516 -14.555 9.938 1 94.19 258 GLY B N 1
ATOM 4513 C CA . GLY B 1 258 ? 6.984 -15.219 11.141 1 94.19 258 GLY B CA 1
ATOM 4514 C C . GLY B 1 258 ? 8.414 -15.703 11.039 1 94.19 258 GLY B C 1
ATOM 4515 O O . GLY B 1 258 ? 8.891 -16.453 11.898 1 94.19 258 GLY B O 1
ATOM 4516 N N . ARG B 1 259 ? 9.055 -15.312 9.992 1 96.69 259 ARG B N 1
ATOM 4517 C CA . ARG B 1 259 ? 10.438 -15.719 9.812 1 96.69 259 ARG B CA 1
ATOM 4518 C C . ARG B 1 259 ? 11.391 -14.547 10.047 1 96.69 259 ARG B C 1
ATOM 4520 O O . ARG B 1 259 ? 11.023 -13.391 9.836 1 96.69 259 ARG B O 1
ATOM 4527 N N . ARG B 1 260 ? 12.57 -14.852 10.438 1 97.69 260 ARG B N 1
ATOM 4528 C CA . ARG B 1 260 ? 13.555 -13.828 10.773 1 97.69 260 ARG B CA 1
ATOM 4529 C C . ARG B 1 260 ? 14.414 -13.477 9.562 1 97.69 260 ARG B C 1
ATOM 4531 O O . ARG B 1 260 ? 14.672 -14.328 8.711 1 97.69 260 ARG B O 1
ATOM 4538 N N . ILE B 1 261 ? 14.82 -12.242 9.5 1 98.25 261 ILE B N 1
ATOM 4539 C CA . ILE B 1 261 ? 15.719 -11.758 8.461 1 98.25 261 ILE B CA 1
ATOM 4540 C C . ILE B 1 261 ? 16.906 -11.039 9.094 1 98.25 261 ILE B C 1
ATOM 4542 O O . ILE B 1 261 ? 16.844 -10.625 10.25 1 98.25 261 ILE B O 1
ATOM 4546 N N . VAL B 1 262 ? 17.984 -10.977 8.391 1 98.44 262 VAL B N 1
ATOM 4547 C CA . VAL B 1 262 ? 19.203 -10.305 8.82 1 98.44 262 VAL B CA 1
ATOM 4548 C C . VAL B 1 262 ? 19.609 -9.25 7.793 1 98.44 262 VAL B C 1
ATOM 4550 O O . VAL B 1 262 ? 19.656 -9.523 6.594 1 98.44 262 VAL B O 1
ATOM 4553 N N . ALA B 1 263 ? 19.812 -8.016 8.242 1 98.19 263 ALA B N 1
ATOM 4554 C CA . ALA B 1 263 ? 20.312 -6.934 7.402 1 98.19 263 ALA B CA 1
ATOM 4555 C C . ALA B 1 263 ? 21.844 -6.91 7.402 1 98.19 263 ALA B C 1
ATOM 4557 O O . ALA B 1 263 ? 22.469 -6.906 8.461 1 98.19 263 ALA B O 1
ATOM 4558 N N . LEU B 1 264 ? 22.406 -6.895 6.242 1 98.44 264 LEU B N 1
ATOM 4559 C CA . LEU B 1 264 ? 23.859 -6.871 6.082 1 98.44 264 LEU B CA 1
ATOM 4560 C C . LEU B 1 264 ? 24.328 -5.555 5.465 1 98.44 264 LEU B C 1
ATOM 4562 O O . LEU B 1 264 ? 23.781 -5.121 4.445 1 98.44 264 LEU B O 1
ATOM 4566 N N . GLU B 1 265 ? 25.312 -4.98 6.043 1 98 265 GLU B N 1
ATOM 4567 C CA . GLU B 1 265 ? 25.859 -3.746 5.504 1 98 265 GLU B CA 1
ATOM 4568 C C . GLU B 1 265 ? 26.578 -3.996 4.184 1 98 265 GLU B C 1
ATOM 4570 O O . GLU B 1 265 ? 27.25 -5.02 4.02 1 98 265 GLU B O 1
ATOM 4575 N N . LEU B 1 266 ? 26.406 -3.043 3.314 1 97.94 266 LEU B N 1
ATOM 4576 C CA . LEU B 1 266 ? 27.109 -3.123 2.039 1 97.94 266 LEU B CA 1
ATOM 4577 C C . LEU B 1 266 ? 28.5 -2.51 2.148 1 97.94 266 LEU B C 1
ATOM 4579 O O . LEU B 1 266 ? 28.656 -1.393 2.646 1 97.94 266 LEU B O 1
ATOM 4583 N N . ALA B 1 267 ? 29.469 -3.227 1.642 1 98.19 267 ALA B N 1
ATOM 4584 C CA . ALA B 1 267 ? 30.828 -2.705 1.533 1 98.19 267 ALA B CA 1
ATOM 4585 C C . ALA B 1 267 ? 30.984 -1.821 0.298 1 98.19 267 ALA B C 1
ATOM 4587 O O . ALA B 1 267 ? 31.875 -0.977 0.236 1 98.19 267 ALA B O 1
ATOM 4588 N N . ASP B 1 268 ? 30.094 -2.012 -0.671 1 98.25 268 ASP B N 1
ATOM 4589 C CA . ASP B 1 268 ? 30.094 -1.231 -1.905 1 98.25 268 ASP B CA 1
ATOM 4590 C C . ASP B 1 268 ? 29.75 0.23 -1.635 1 98.25 268 ASP B C 1
ATOM 4592 O O . ASP B 1 268 ? 28.938 0.527 -0.757 1 98.25 268 ASP B O 1
ATOM 4596 N N . ASP B 1 269 ? 30.406 1.091 -2.375 1 96.69 269 ASP B N 1
ATOM 4597 C CA . ASP B 1 269 ? 30.047 2.502 -2.326 1 96.69 269 ASP B CA 1
ATOM 4598 C C . ASP B 1 269 ? 28.875 2.799 -3.256 1 96.69 269 ASP B C 1
ATOM 4600 O O . ASP B 1 269 ? 29.062 2.984 -4.461 1 96.69 269 ASP B O 1
ATOM 4604 N N . VAL B 1 270 ? 27.703 2.799 -2.73 1 97.06 270 VAL B N 1
ATOM 4605 C CA . VAL B 1 270 ? 26.5 3.062 -3.504 1 97.06 270 VAL B CA 1
ATOM 4606 C C . VAL B 1 270 ? 25.734 4.219 -2.877 1 97.06 270 VAL B C 1
ATOM 4608 O O . VAL B 1 270 ? 25.781 4.426 -1.662 1 97.06 270 VAL B O 1
ATOM 4611 N N . PRO B 1 271 ? 25.047 5.023 -3.67 1 96.81 271 PRO B N 1
ATOM 4612 C CA . PRO B 1 271 ? 24.375 6.207 -3.148 1 96.81 271 PRO B CA 1
ATOM 4613 C C . PRO B 1 271 ? 23.219 5.859 -2.215 1 96.81 271 PRO B C 1
ATOM 4615 O O . PRO B 1 271 ? 22.469 4.906 -2.471 1 96.81 271 PRO B O 1
ATOM 4618 N N . PRO B 1 272 ? 23.078 6.613 -1.095 1 97.56 272 PRO B N 1
ATOM 4619 C CA . PRO B 1 272 ? 21.875 6.48 -0.279 1 97.56 272 PRO B CA 1
ATOM 4620 C C . PRO B 1 272 ? 20.641 7.094 -0.942 1 97.56 272 PRO B C 1
ATOM 4622 O O . PRO B 1 272 ? 20.766 7.797 -1.948 1 97.56 272 PRO B O 1
ATOM 4625 N N . ILE B 1 273 ? 19.484 6.695 -0.437 1 97.06 273 ILE B N 1
ATOM 4626 C CA . ILE B 1 273 ? 18.266 7.422 -0.772 1 97.06 273 ILE B CA 1
ATOM 4627 C C . ILE B 1 273 ? 18.047 8.547 0.232 1 97.06 273 ILE B C 1
ATOM 4629 O O . ILE B 1 273 ? 18.547 8.492 1.359 1 97.06 273 ILE B O 1
ATOM 4633 N N . GLU B 1 274 ? 17.359 9.555 -0.22 1 97.12 274 GLU B N 1
ATOM 4634 C CA . GLU B 1 274 ? 17.062 10.648 0.698 1 97.12 274 GLU B CA 1
ATOM 4635 C C . GLU B 1 274 ? 15.57 10.758 0.954 1 97.12 274 GLU B C 1
ATOM 4637 O O . GLU B 1 274 ? 14.766 10.68 0.021 1 97.12 274 GLU B O 1
ATOM 4642 N N . VAL B 1 275 ? 15.219 10.805 2.201 1 97.94 275 VAL B N 1
ATOM 4643 C CA . VAL B 1 275 ? 13.891 11.297 2.557 1 97.94 275 VAL B CA 1
ATOM 4644 C C . VAL B 1 275 ? 13.859 12.82 2.436 1 97.94 275 VAL B C 1
ATOM 4646 O O . VAL B 1 275 ? 14.688 13.516 3.031 1 97.94 275 VAL B O 1
ATOM 4649 N N . VAL B 1 276 ? 12.867 13.312 1.653 1 98.25 276 VAL B N 1
ATOM 4650 C CA . VAL B 1 276 ? 12.859 14.742 1.394 1 98.25 276 VAL B CA 1
ATOM 4651 C C . VAL B 1 276 ? 11.469 15.312 1.67 1 98.25 276 VAL B C 1
ATOM 4653 O O . VAL B 1 276 ? 10.477 14.586 1.662 1 98.25 276 VAL B O 1
ATOM 4656 N N . LEU B 1 277 ? 11.484 16.547 2.01 1 98.06 277 LEU B N 1
ATOM 4657 C CA . LEU B 1 277 ? 10.281 17.359 1.995 1 98.06 277 LEU B CA 1
ATOM 4658 C C . LEU B 1 277 ? 10.133 18.094 0.663 1 98.06 277 LEU B C 1
ATOM 4660 O O . LEU B 1 277 ? 10.992 18.891 0.29 1 98.06 277 LEU B O 1
ATOM 4664 N N . VAL B 1 278 ? 9.031 17.828 -0.036 1 98.25 278 VAL B N 1
ATOM 4665 C CA . VAL B 1 278 ? 8.836 18.344 -1.386 1 98.25 278 VAL B CA 1
ATOM 4666 C C . VAL B 1 278 ? 7.754 19.422 -1.376 1 98.25 278 VAL B C 1
ATOM 4668 O O . VAL B 1 278 ? 6.738 19.281 -0.691 1 98.25 278 VAL B O 1
ATOM 4671 N N . ARG B 1 279 ? 7.93 20.484 -2.102 1 96.5 279 ARG B N 1
ATOM 4672 C CA . ARG B 1 279 ? 6.949 21.531 -2.342 1 96.5 279 ARG B CA 1
ATOM 4673 C C . ARG B 1 279 ? 7.012 22.016 -3.787 1 96.5 279 ARG B C 1
ATOM 4675 O O . ARG B 1 279 ? 7.984 21.75 -4.492 1 96.5 279 ARG B O 1
ATOM 4682 N N . LEU B 1 280 ? 5.945 22.641 -4.258 1 92.88 280 LEU B N 1
ATOM 4683 C CA . LEU B 1 280 ? 5.941 23.234 -5.59 1 92.88 280 LEU B CA 1
ATOM 4684 C C . LEU B 1 280 ? 6.867 24.438 -5.648 1 92.88 280 LEU B C 1
ATOM 4686 O O . LEU B 1 280 ? 6.824 25.312 -4.77 1 92.88 280 LEU B O 1
ATOM 4690 N N . ARG B 1 281 ? 7.625 24.422 -6.656 1 92.94 281 ARG B N 1
ATOM 4691 C CA . ARG B 1 281 ? 8.562 25.531 -6.82 1 92.94 281 ARG B CA 1
ATOM 4692 C C . ARG B 1 281 ? 7.836 26.859 -6.91 1 92.94 281 ARG B C 1
ATOM 4694 O O . ARG B 1 281 ? 6.809 26.969 -7.586 1 92.94 281 ARG B O 1
ATOM 4701 N N . ASP B 1 282 ? 8.203 27.859 -6.172 1 85.38 282 ASP B N 1
ATOM 4702 C CA . ASP B 1 282 ? 7.758 29.25 -6.195 1 85.38 282 ASP B CA 1
ATOM 4703 C C . ASP B 1 282 ? 6.379 29.391 -5.551 1 85.38 282 ASP B C 1
ATOM 4705 O O . ASP B 1 282 ? 5.805 30.484 -5.547 1 85.38 282 ASP B O 1
ATOM 4709 N N . ALA B 1 283 ? 5.824 28.297 -5.188 1 87.25 283 ALA B N 1
ATOM 4710 C CA . ALA B 1 283 ? 4.562 28.422 -4.461 1 87.25 283 ALA B CA 1
ATOM 4711 C C . ALA B 1 283 ? 4.785 29 -3.072 1 87.25 283 ALA B C 1
ATOM 4713 O O . ALA B 1 283 ? 5.762 28.672 -2.396 1 87.25 283 ALA B O 1
ATOM 4714 N N . ARG B 1 284 ? 3.932 29.906 -2.686 1 87.19 284 ARG B N 1
ATOM 4715 C CA . ARG B 1 284 ? 3.947 30.422 -1.318 1 87.19 284 ARG B CA 1
ATOM 4716 C C . ARG B 1 284 ? 3.209 29.469 -0.376 1 87.19 284 ARG B C 1
ATOM 4718 O O . ARG B 1 284 ? 2.033 29.172 -0.587 1 87.19 284 ARG B O 1
ATOM 4725 N N . LEU B 1 285 ? 3.885 29.031 0.638 1 91.81 285 LEU B N 1
ATOM 4726 C CA . LEU B 1 285 ? 3.289 28.125 1.617 1 91.81 285 LEU B CA 1
ATOM 4727 C C . LEU B 1 285 ? 2.533 28.906 2.688 1 91.81 285 LEU B C 1
ATOM 4729 O O . LEU B 1 285 ? 2.891 30.047 3 1 91.81 285 LEU B O 1
ATOM 4733 N N . THR B 1 286 ? 1.489 28.328 3.141 1 91.31 286 THR B N 1
ATOM 4734 C CA . THR B 1 286 ? 0.833 28.875 4.32 1 91.31 286 THR B CA 1
ATOM 4735 C C . THR B 1 286 ? 1.761 28.828 5.531 1 91.31 286 THR B C 1
ATOM 4737 O O . THR B 1 286 ? 2.744 28.078 5.535 1 91.31 286 THR B O 1
ATOM 4740 N N . ARG B 1 287 ? 1.486 29.578 6.559 1 91.62 287 ARG B N 1
ATOM 4741 C CA . ARG B 1 287 ? 2.262 29.578 7.793 1 91.62 287 ARG B CA 1
ATOM 4742 C C . ARG B 1 287 ? 2.182 28.219 8.484 1 91.62 287 ARG B C 1
ATOM 4744 O O . ARG B 1 287 ? 3.15 27.781 9.109 1 91.62 287 ARG B O 1
ATOM 4751 N N . LYS B 1 288 ? 1.045 27.547 8.406 1 94.31 288 LYS B N 1
ATOM 4752 C CA . LYS B 1 288 ? 0.897 26.219 8.992 1 94.31 288 LYS B CA 1
ATOM 4753 C C . LYS B 1 288 ? 1.819 25.219 8.305 1 94.31 288 LYS B C 1
ATOM 4755 O O . LYS B 1 288 ? 2.451 24.391 8.977 1 94.31 288 LYS B O 1
ATOM 4760 N N . ALA B 1 289 ? 1.858 25.297 6.977 1 95.69 289 ALA B N 1
ATOM 4761 C CA . ALA B 1 289 ? 2.729 24.406 6.227 1 95.69 289 ALA B CA 1
ATOM 4762 C C . ALA B 1 289 ? 4.195 24.625 6.582 1 95.69 289 ALA B C 1
ATOM 4764 O O . ALA B 1 289 ? 4.957 23.672 6.742 1 95.69 289 ALA B O 1
ATOM 4765 N N . LEU B 1 290 ? 4.559 25.906 6.73 1 95.94 290 LEU B N 1
ATOM 4766 C CA . LEU B 1 290 ? 5.926 26.25 7.102 1 95.94 290 LEU B CA 1
ATOM 4767 C C . LEU B 1 290 ? 6.254 25.734 8.5 1 95.94 290 LEU B C 1
ATOM 4769 O O . LEU B 1 290 ? 7.363 25.25 8.742 1 95.94 290 LEU B O 1
ATOM 4773 N N . ALA B 1 291 ? 5.301 25.875 9.352 1 96.44 291 ALA B N 1
ATOM 4774 C CA . ALA B 1 291 ? 5.492 25.391 10.711 1 96.44 291 ALA B CA 1
ATOM 4775 C C . ALA B 1 291 ? 5.695 23.875 10.727 1 96.44 291 ALA B C 1
ATOM 4777 O O . ALA B 1 291 ? 6.57 23.375 11.438 1 96.44 291 ALA B O 1
ATOM 4778 N N . VAL B 1 292 ? 4.934 23.141 9.953 1 97.81 292 VAL B N 1
ATOM 4779 C CA . VAL B 1 292 ? 5.043 21.688 9.906 1 97.81 292 VAL B CA 1
ATOM 4780 C C . VAL B 1 292 ? 6.352 21.281 9.227 1 97.81 292 VAL B C 1
ATOM 4782 O O . VAL B 1 292 ? 7 20.312 9.625 1 97.81 292 VAL B O 1
ATOM 4785 N N . GLU B 1 293 ? 6.719 22.047 8.195 1 97.25 293 GLU B N 1
ATOM 4786 C CA . GLU B 1 293 ? 8.031 21.828 7.586 1 97.25 293 GLU B CA 1
ATOM 4787 C C . GLU B 1 293 ? 9.141 21.906 8.625 1 97.25 293 GLU B C 1
ATOM 4789 O O . GLU B 1 293 ? 10.039 21.062 8.648 1 97.25 293 GLU B O 1
ATOM 4794 N N . GLN B 1 294 ? 9.062 22.906 9.438 1 97.31 294 GLN B N 1
ATOM 4795 C CA . GLN B 1 294 ? 10.086 23.094 10.461 1 97.31 294 GLN B CA 1
ATOM 4796 C C . GLN B 1 294 ? 10.078 21.938 11.453 1 97.31 294 GLN B C 1
ATOM 4798 O O . GLN B 1 294 ? 11.141 21.5 11.906 1 97.31 294 GLN B O 1
ATOM 4803 N N . VAL B 1 295 ? 8.922 21.453 11.805 1 97.69 295 VAL B N 1
ATOM 4804 C CA . VAL B 1 295 ? 8.82 20.281 12.68 1 97.69 295 VAL B CA 1
ATOM 4805 C C . VAL B 1 295 ? 9.539 19.094 12.055 1 97.69 295 VAL B C 1
ATOM 4807 O O . VAL B 1 295 ? 10.289 18.391 12.727 1 97.69 295 VAL B O 1
ATOM 4810 N N . CYS B 1 296 ? 9.289 18.828 10.773 1 97.62 296 CYS B N 1
ATOM 4811 C CA . CYS B 1 296 ? 9.93 17.734 10.062 1 97.62 296 CYS B CA 1
ATOM 4812 C C . CYS B 1 296 ? 11.445 17.859 10.102 1 97.62 296 CYS B C 1
ATOM 4814 O O . CYS B 1 296 ? 12.156 16.891 10.352 1 97.62 296 CYS B O 1
ATOM 4816 N N . VAL B 1 297 ? 11.945 19.062 9.906 1 96.62 297 VAL B N 1
ATOM 4817 C CA . VAL B 1 297 ? 13.383 19.328 9.891 1 96.62 297 VAL B CA 1
ATOM 4818 C C . VAL B 1 297 ? 13.961 19.094 11.281 1 96.62 297 VAL B C 1
ATOM 4820 O O . VAL B 1 297 ? 15 18.422 11.422 1 96.62 297 VAL B O 1
ATOM 4823 N N . ASP B 1 298 ? 13.281 19.547 12.297 1 96.25 298 ASP B N 1
ATOM 4824 C CA . ASP B 1 298 ? 13.766 19.438 13.672 1 96.25 298 ASP B CA 1
ATOM 4825 C C . ASP B 1 298 ? 13.836 17.969 14.109 1 96.25 298 ASP B C 1
ATOM 4827 O O . ASP B 1 298 ? 14.75 17.578 14.836 1 96.25 298 ASP B O 1
ATOM 4831 N N . LEU B 1 299 ? 12.859 17.156 13.695 1 94.81 299 LEU B N 1
ATOM 4832 C CA . LEU B 1 299 ? 12.797 15.75 14.078 1 94.81 299 LEU B CA 1
ATOM 4833 C C . LEU B 1 299 ? 13.977 14.984 13.484 1 94.81 299 LEU B C 1
ATOM 4835 O O . LEU B 1 299 ? 14.406 13.969 14.047 1 94.81 299 LEU B O 1
ATOM 4839 N N . HIS B 1 300 ? 14.484 15.391 12.375 1 90.75 300 HIS B N 1
ATOM 4840 C CA . HIS B 1 300 ? 15.531 14.648 11.688 1 90.75 300 HIS B CA 1
ATOM 4841 C C . HIS B 1 300 ? 16.906 15.25 11.961 1 90.75 300 HIS B C 1
ATOM 4843 O O . HIS B 1 300 ? 17.922 14.656 11.609 1 90.75 300 HIS B O 1
ATOM 4849 N N . ALA B 1 301 ? 16.984 16.5 12.398 1 80.62 301 ALA B N 1
ATOM 4850 C CA . ALA B 1 301 ? 18.234 17.109 12.82 1 80.62 301 ALA B CA 1
ATOM 4851 C C . ALA B 1 301 ? 18.766 16.453 14.102 1 80.62 301 ALA B C 1
ATOM 4853 O O . ALA B 1 301 ? 19.969 16.328 14.289 1 80.62 301 ALA B O 1
ATOM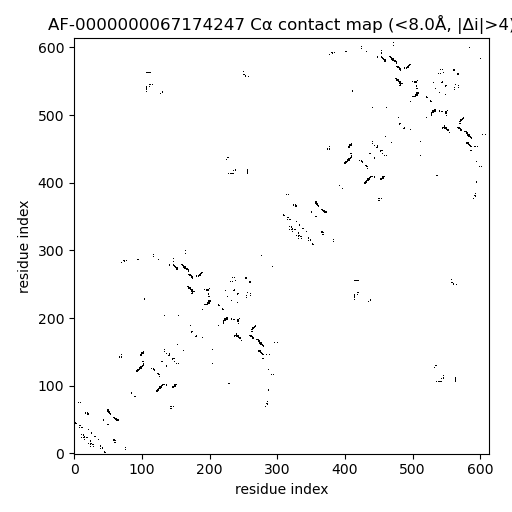 4854 N N . THR B 1 302 ? 17.859 16.125 15.109 1 59.75 302 THR B N 1
ATOM 4855 C CA . THR B 1 302 ? 18.234 15.562 16.391 1 59.75 302 THR B CA 1
ATOM 4856 C C . THR B 1 302 ? 18.547 14.07 16.266 1 59.75 302 THR B C 1
ATOM 4858 O O . THR B 1 302 ? 19.109 13.469 17.172 1 59.75 302 THR B O 1
ATOM 4861 N N . ALA B 1 303 ? 18 13.422 15.328 1 55.78 303 ALA B N 1
ATOM 4862 C CA . ALA B 1 303 ? 18.25 11.984 15.258 1 55.78 303 ALA B CA 1
ATOM 4863 C C . ALA B 1 303 ? 19.719 11.68 14.984 1 55.78 303 ALA B C 1
ATOM 4865 O O . ALA B 1 303 ? 20.312 12.25 14.07 1 55.78 303 ALA B O 1
ATOM 4866 N N . PRO B 1 304 ? 20.484 11.109 15.984 1 44.44 304 PRO B N 1
ATOM 4867 C CA . PRO B 1 304 ? 21.891 10.781 15.75 1 44.44 304 PRO B CA 1
ATOM 4868 C C . PRO B 1 304 ? 22.125 10.133 14.383 1 44.44 304 PRO B C 1
ATOM 4870 O O . PRO B 1 304 ? 21.266 9.383 13.898 1 44.44 304 PRO B O 1
ATOM 4873 N N . GLN B 1 305 ? 22.641 10.82 13.32 1 40.81 305 GLN B N 1
ATOM 4874 C CA . GLN B 1 305 ? 23.156 10.133 12.141 1 40.81 305 GLN B CA 1
ATOM 4875 C C . GLN B 1 305 ? 23.766 8.789 12.508 1 40.81 305 GLN B C 1
ATOM 4877 O O . GLN B 1 305 ? 24.688 8.719 13.336 1 40.81 305 GLN B O 1
ATOM 4882 N N . HIS B 1 306 ? 23.062 7.828 12.852 1 34.34 306 HIS B N 1
ATOM 4883 C CA . HIS B 1 306 ? 23.859 6.625 13.094 1 34.34 306 HIS B CA 1
ATOM 4884 C C . HIS B 1 306 ? 25.047 6.555 12.148 1 34.34 306 HIS B C 1
ATOM 4886 O O . HIS B 1 306 ? 24.875 6.555 10.922 1 34.34 306 HIS B O 1
ATOM 4892 N N . ARG B 1 307 ? 26.156 7.141 12.492 1 26.36 307 ARG B N 1
ATOM 4893 C CA . ARG B 1 307 ? 27.453 6.676 12 1 26.36 307 ARG B CA 1
ATOM 4894 C C . ARG B 1 307 ? 27.531 5.152 12.031 1 26.36 307 ARG B C 1
ATOM 4896 O O . ARG B 1 307 ? 27.094 4.523 12.992 1 26.36 307 ARG B O 1
#

Nearest PDB structures (foldseek):
  2ql3-assembly1_A  TM=9.469E-01  e=2.303E-21  Rhodococcus jostii RHA1
  4x6g-assembly2_H  TM=7.910E-01  e=1.960E-23  Pseudomonas aeruginosa PAO1
  4x6g-assembly1_D  TM=7.952E-01  e=2.191E-22  Pseudomonas aeruginosa PAO1
  9f14-assembly1_A  TM=6.298E-01  e=2.112E-19  Klebsiella aerogenes
  3glb-assembly2_C  TM=8.637E-01  e=3.064E-14  Acinetobacter baylyi ADP1

Foldseek 3Di:
DPLDQDLVLLVLLLLCQLVQALCVSCVVVVHDSVVSVVSQVVNCVSVVHRQWDDDPPNGIHGDPVVLVSLLVSVQVNLVVVQVVCVVVVHPSQDADEAEEEEEQQCCVVAVVVLVVLCCVVRVRYHYHYDYDHPVVRQVCQSSNVHQKYKDWPFPDDPQKDKDFQDWFAKWKKAACPDPCVVPQVDADAPQVFLPWEEAAQADPRSNCLQVVQCVVVVGHHNHDHHDNHPLVSLLCRQVPVTMYMDTDDDPAQAGPNGGGMGIHHHPDDGGTITTIMMGGPPRDDHPSSVVSVVSSNVVRVPPPPPD/DPLDQDLVLLVLLLLCQLVQALCVSCVVVVHDSVVSVVSQVVNCVSVVHRQWDDDPPNGIHGDPVVLVSLLVSVQVNLVVVQVVCVVVVHPSQDADEAEEEEEQQCCVVAVVVLVVLCCVVRVRYHYDYDYDHPVVRQVCQSSNVHQKYWDWPFPDDPQKDKAFLDWFAKWKKAACPDPCVVPQVDADAPQVFLPWEEAAQADPRSNCLQVVQCVVVVGHHNHDHHDNHPLVSLLCRQVPVTMYMDGDDDPAQAGPNGGGMGIHHHPDDGGTITTIMMGGPPRDDHPSSVVSVVSSNVVRVPPPPPD

Sequence (614 aa):
MAKSFTLVQLRYFTAVARHENMRAAALDLNVTQSTLSAAIHQLEREVGAELFQRLSSRGLRLTAEGRRLLIGAKTVLEDADQLYQSVRAEREELVGDLVVGIFSPIAPFHAPNILTAVEKRHPGIKLTFLEGDQETLMRAVRDGICEIAVMYDLGVGTEFDYRSLERIPPHVLVSADHPRAAHPEQPVHLRDFEDEPFVLLDLKHSREYYLDIFKRLGVRPRIRHFVSGYETVRSYVGLGQGYSVLNRRLVHDLTYAGRRIVALELADDVPPIEVVLVRLRDARLTRKALAVEQVCVDLHATAPQHRMAKSFTLVQLRYFTAVARHENMRAAALDLNVTQSTLSAAIHQLEREVGAELFQRLSSRGLRLTAEGRRLLIGAKTVLEDADQLYQSVRAEREELVGDLVVGIFSPIAPFHAPNILTAVEKRHPGIKLTFLEGDQETLMRAVRDGICEIAVMYDLGVGTEFDYRSLERIPPHVLVSADHPRAAHPEQPVHLRDFEDEPFVLLDLKHSREYYLDIFKRLGVRPRIRHFVSGYETVRSYVGLGQGYSVLNRRLVHDLTYAGRRIVALELADDVPPIEVVLVRLRDARLTRKALAVEQVCVDLHATAPQHR

Organism: Mycolicibacterium smegmatis (strain ATCC 700084 / mc(2)155) (NCBI:txid246196)

InterPro domains:
  IPR000847 LysR, HTH, N-terminal domain [PF00126] (8-67)
  IPR000847 LysR, HTH, N-terminal domain [PR00039] (22-33)
  IPR000847 LysR, HTH, N-terminal domain [PR00039] (33-43)
  IPR000847 LysR, HTH, N-terminal domain [PR00039] (43-54)
  IPR000847 LysR, HTH, N-terminal domain [PS50931] (5-63)
  IPR005119 LysR, substrate-binding [PF03466] (92-297)
  IPR036388 Winged helix-like DNA-binding domain superfamily [G3DSA:1.10.10.10] (3-87)
  IPR036390 Winged helix DNA-binding domain superfamily [SSF46785] (5-115)

=== Feature glossary ===
The record interleaves many kinds of information about one protein. Here is each kind framed as the question it answers.

Q: What does the local fold look like, residue by residue?
A: A 3Di character summarizes, for each residue, the relative orientation of the Cα frame of its nearest spatial neighbor. Because it encodes fold topology rather than chemistry, 3Di alignments detect remote structural similarity that sequence alignment misses.

Q: Which residues are in helices, strands, or loops?
A: Secondary structure is the local, repeating backbone conformation. DSSP classifies it into eight states by reading the hydrogen-bond network: three helix types (H, G, I), two β types (E, B), two non-regular types (T, S), and unstructured coil (-).

Q: How big and how compact is the whole molecule?
A: Three whole-structure scalars: the radius of gyration (RMS distance of Cα from centroid, in Å), the count of Cα–Cα contacts (pairs closer than 8 Å and separated by more than four residues in sequence — i.e. tertiary, not local, contacts), and the bounding-box dimensions. Together they distinguish compact globular folds from extended fibres or disordered chains.

Q: How confident is the AlphaFold model at each residue?
A: For AlphaFold models, the B-factor field carries pLDDT — the model's own estimate of local accuracy on a 0–100 scale. Regions with pLDDT<50 should be treated as essentially unmodeled; they often correspond to intrinsically disordered segments.

Q: What family and function is it annotated with?
A: Functional annotations link the protein to curated databases. InterPro entries identify conserved domains and families by matching the sequence against member-database signatures (Pfam, PROSITE, CDD, …). Gene Ontology (GO) terms describe molecular function, biological process, and cellular component in a controlled vocabulary. CATH places the structure in a hierarchical fold classification (Class/Architecture/Topology/Homologous-superfamily). The organism is the source species.

Q: What known structures does this most resemble?
A: Nearest PDB neighbors are the top structural matches found by Foldseek when searching this structure against the entire Protein Data Bank. Each hit reports a TM-score (0 to 1; >0.5 almost always implies the same fold) and an E-value. These are *structural* homologs — they may share no detectable sequence similarity.

Q: Which residues are buried vs exposed?
A: Solvent-accessible surface area (SASA) is the area in Å² traced out by the centre of a 1.4 Å probe sphere (a water molecule) rolled over the protein's van der Waals surface (Shrake–Rupley / Lee–Richards construction). Buried residues have near-zero SASA; fully exposed residues can exceed 200 Å². The total SASA scales roughly with the number of surface residues.

Q: What are the backbone torsion angles?
A: φ (phi) and ψ (psi) are the two rotatable backbone dihedrals per residue: φ is the C(i-1)–N–Cα–C torsion, ψ is the N–Cα–C–N(i+1) torsion, both in degrees on (−180°, 180°]. α-helical residues cluster near (−60°, −45°); β-strand residues near (−120°, +130°). A Ramachandran plot is simply a scatter of (φ, ψ) for every residue.

Q: Are the domains correctly placed relative to each other?
A: Predicted aligned error is AlphaFold's pairwise confidence. Unlike pLDDT (per-residue), PAE is per-residue-pair and captures whether two parts of the structure are correctly placed relative to each other. Units are ångströms of expected positional error.

Q: What if only a Cα trace is available?
A: P-SEA three-state annotation labels each residue as helix, strand, or coil based purely on the geometry of the Cα trace. It serves as a fallback when the full backbone (and thus DSSP) is unavailable.

Q: What is the amino-acid chain?
A: This is the polypeptide sequence — one letter per residue, N-terminus first. Length ranges from a few dozen residues for small domains to over a thousand for large multi-domain proteins.

Q: What do the rendered images show?
A: The six renders are orthographic views along the three Cartesian axes in both directions. Representation (cartoon, sticks, or surface) and color scheme (sequence-rainbow or by-chain) vary across proteins so the training set covers all the common visualization conventions.

Q: What do the diagnostic plots show?
A: Plot images: a contact map (which residues are close in 3D, as an N×N binary image), a Ramachandran scatter (backbone torsion angles, revealing secondary-structure composition at a glance), and — for AlphaFold structures — a PAE heatmap (pairwise prediction confidence).

Q: How mobile is each atom in the crystal?
A: B-factor (Debye–Waller factor) reflects atomic displacement in the crystal lattice. It is an experimental observable (units Å²), not a prediction; low values mean the atom is pinned down, high values mean it moves or is heterogeneous across the crystal.

Q: Where is each backbone atom in 3D?
A: The mmCIF table is the protein's shape written out atom by atom. For each backbone N, Cα, C, and carbonyl O, it records an (x, y, z) coordinate triple in Å plus the residue type, chain letter, and residue number.